Protein AF-0000000073276387 (afdb_homodimer)

pLDDT: mean 95.11, std 7.21, range [51.19, 98.81]

Secondary structure (DSSP, 8-state):
-PPBEEEEE-HHHHHHHTS-EEEEEE-TTSPBP-HHHHTTSSEEEEEEETT-HHHHHHHHHTT-EEEEEEEEEEEE--TTTTTTTGGG-EEEE--GGGHHHHHHHHHHH--S-SS-TTTS-TTHHHHHHHHHHHHHHHTSSSSEEEEEE-TTS-EEEEEEEEE-SSSEEEEEEEEEPTT-TTSSHHHHHHHHHHHHHHHTT--EEEEEEETT-HHHHHHHHHTT-EEEEEEEEEEE-/-PPBEEEEE-HHHHHHHTS-EEEEEE-TTSPBP-HHHHTTSSEEEEEEETT-HHHHHHHHHTT-EEEEEEEEEEEE--TTTTTTTGGG-EEEE--GGGHHHHHHHHHHH--S-SS-TTTS-TTHHHHHHHHHHHHHHHTSSSSEEEEEE-TTS-EEEEEEEEE-SSSEEEEEEEEEPTT-TTSSHHHHHHHHHHHHHHHTT--EEEEEEETT-HHHHHHHHHTT-EEEEEEEEEEE-

Solvent-accessible surface area (backbone atoms only — not comparable to full-atom values): 25240 Å² total; per-residue (Å²): 120,84,50,38,29,42,73,44,75,38,63,68,60,16,64,75,70,73,38,53,32,28,34,56,45,75,36,93,85,34,52,72,62,46,69,71,68,55,66,74,33,55,33,38,40,36,78,38,58,51,70,48,52,67,58,52,52,42,40,40,76,72,57,34,39,85,59,40,46,36,36,31,30,41,26,74,49,56,90,75,73,45,50,76,64,49,88,78,52,50,65,47,74,49,47,79,88,46,36,67,62,48,24,57,47,35,35,64,66,55,76,84,53,75,53,36,74,90,79,36,51,91,61,47,41,27,52,50,40,17,50,50,51,42,31,10,46,70,47,75,73,24,65,34,26,38,31,35,36,48,97,84,69,43,76,41,30,39,36,25,34,28,76,76,53,87,41,32,32,32,48,71,50,75,47,63,35,87,95,46,72,93,68,55,49,68,59,50,49,50,34,52,52,42,41,54,35,50,76,67,63,25,44,34,39,31,42,63,45,46,53,53,41,50,70,57,53,38,50,43,40,76,71,62,29,40,69,68,49,40,32,34,35,28,38,29,102,120,85,50,38,29,41,72,44,74,38,63,68,61,16,63,74,70,73,38,52,31,29,33,55,46,76,36,94,85,33,52,71,61,48,69,70,69,55,65,75,32,56,33,37,41,36,79,39,57,50,69,47,52,68,59,52,52,44,40,39,76,73,57,33,39,85,59,40,46,35,35,30,29,39,26,74,48,56,90,74,74,45,51,75,63,48,88,76,54,51,65,48,72,50,48,79,86,46,37,67,62,50,24,56,47,35,35,64,67,58,75,84,50,75,53,33,74,91,77,35,51,90,61,48,40,27,53,51,39,16,49,50,51,42,29,10,48,71,46,76,74,24,65,34,27,38,31,35,37,48,96,84,70,43,77,42,29,40,35,26,35,28,77,76,52,88,42,32,32,32,47,71,49,73,48,64,34,88,94,44,74,92,68,55,47,68,58,50,48,52,35,51,52,42,41,54,34,52,77,67,62,26,43,33,39,32,42,64,45,46,53,52,42,49,69,58,53,39,50,44,41,76,69,63,28,38,69,68,50,40,32,33,36,28,38,29,102

Organism: Proteus mirabilis (strain HI4320) (NCBI:txid529507)

Radius of gyration: 24.15 Å; Cα contacts (8 Å, |Δi|>4): 973; chains: 2; bounding box: 58×60×54 Å

InterPro domains:
  IPR000182 GNAT domain [PF00583] (132-224)
  IPR000182 GNAT domain [PS51186] (89-237)
  IPR012752 dTDP-fucosamine acetyltransferase WecD [MF_02027] (44-236)
  IPR012752 dTDP-fucosamine acetyltransferase WecD [TIGR02382] (44-236)
  IPR016181 Acyl-CoA N-acyltransferase [SSF55729] (54-230)
  IPR050832 Bacterial Acetyltransferase [PTHR43877] (90-233)

Structure (mmCIF, N/CA/C/O backbone):
data_AF-0000000073276387-model_v1
#
loop_
_entity.id
_entity.type
_entity.pdbx_description
1 polymer 'dTDP-fucosamine acetyltransferase'
#
loop_
_atom_site.group_PDB
_atom_site.id
_atom_site.type_symbol
_atom_site.label_atom_id
_atom_site.label_alt_id
_atom_site.label_comp_id
_atom_site.label_asym_id
_atom_site.label_entity_id
_atom_site.label_seq_id
_atom_site.pdbx_PDB_ins_code
_atom_site.Cartn_x
_atom_site.Cartn_y
_atom_site.Cartn_z
_atom_site.occupancy
_atom_site.B_iso_or_equiv
_atom_site.auth_seq_id
_atom_site.auth_comp_id
_atom_site.auth_asym_id
_atom_site.auth_atom_id
_atom_site.pdbx_PDB_model_num
ATOM 1 N N . MET A 1 1 ? 18.984 3.131 -18 1 78.62 1 MET A N 1
ATOM 2 C CA . MET A 1 1 ? 18.391 4.215 -18.781 1 78.62 1 MET A CA 1
ATOM 3 C C . MET A 1 1 ? 18.469 5.535 -18.016 1 78.62 1 MET A C 1
ATOM 5 O O . MET A 1 1 ? 18.453 5.555 -16.781 1 78.62 1 MET A O 1
ATOM 9 N N . SER A 1 2 ? 18.531 6.531 -18.766 1 91.12 2 SER A N 1
ATOM 10 C CA . SER A 1 2 ? 18.688 7.867 -18.203 1 91.12 2 SER A CA 1
ATOM 11 C C . SER A 1 2 ? 17.359 8.367 -17.625 1 91.12 2 SER A C 1
ATOM 13 O O . SER A 1 2 ? 16.297 8.016 -18.109 1 91.12 2 SER A O 1
ATOM 15 N N . VAL A 1 3 ? 17.453 9.008 -16.5 1 97 3 VAL A N 1
ATOM 16 C CA . VAL A 1 3 ? 16.297 9.641 -15.883 1 97 3 VAL A CA 1
ATOM 17 C C . VAL A 1 3 ? 16.234 11.117 -16.281 1 97 3 VAL A C 1
ATOM 19 O O . VAL A 1 3 ? 17.219 11.844 -16.141 1 97 3 VAL A O 1
ATOM 22 N N . LEU A 1 4 ? 15.07 11.492 -16.844 1 97.88 4 LEU A N 1
ATOM 23 C CA . LEU A 1 4 ? 14.852 12.883 -17.219 1 97.88 4 LEU A CA 1
ATOM 24 C C . LEU A 1 4 ? 14.008 13.602 -16.188 1 97.88 4 LEU A C 1
ATOM 26 O O . LEU A 1 4 ? 12.859 13.227 -15.93 1 97.88 4 LEU A O 1
ATOM 30 N N . ALA A 1 5 ? 14.539 14.68 -15.57 1 98.38 5 ALA A N 1
ATOM 31 C CA . ALA A 1 5 ? 13.805 15.391 -14.523 1 98.38 5 ALA A CA 1
ATOM 32 C C . ALA A 1 5 ? 14.422 16.766 -14.273 1 98.38 5 ALA A C 1
ATOM 34 O O . ALA A 1 5 ? 15.625 16.969 -14.461 1 98.38 5 ALA A O 1
ATOM 35 N N . ASN A 1 6 ? 13.617 17.672 -13.969 1 98.31 6 ASN A N 1
ATOM 36 C CA . ASN A 1 6 ? 14.055 18.906 -13.312 1 98.31 6 ASN A CA 1
ATOM 37 C C . ASN A 1 6 ? 14.148 18.734 -11.805 1 98.31 6 ASN A C 1
ATOM 39 O O . ASN A 1 6 ? 13.477 17.875 -11.227 1 98.31 6 ASN A O 1
ATOM 43 N N . ILE A 1 7 ? 15.016 19.469 -11.18 1 98.38 7 ILE A N 1
ATOM 44 C CA . ILE A 1 7 ? 15.078 19.5 -9.719 1 98.38 7 ILE A CA 1
ATOM 45 C C . ILE A 1 7 ? 14.562 20.844 -9.211 1 98.38 7 ILE A C 1
ATOM 47 O O . ILE A 1 7 ? 15.195 21.875 -9.43 1 98.38 7 ILE A O 1
ATOM 51 N N . ASN A 1 8 ? 13.453 20.828 -8.578 1 98.56 8 ASN A N 1
ATOM 52 C CA . ASN A 1 8 ? 12.852 22.047 -8.023 1 98.56 8 ASN A CA 1
ATOM 53 C C . ASN A 1 8 ? 13.289 22.281 -6.582 1 98.56 8 ASN A C 1
ATOM 55 O O . ASN A 1 8 ? 13.078 21.422 -5.719 1 98.56 8 ASN A O 1
ATOM 59 N N . TYR A 1 9 ? 13.883 23.438 -6.348 1 98.5 9 TYR A N 1
ATOM 60 C CA . TYR A 1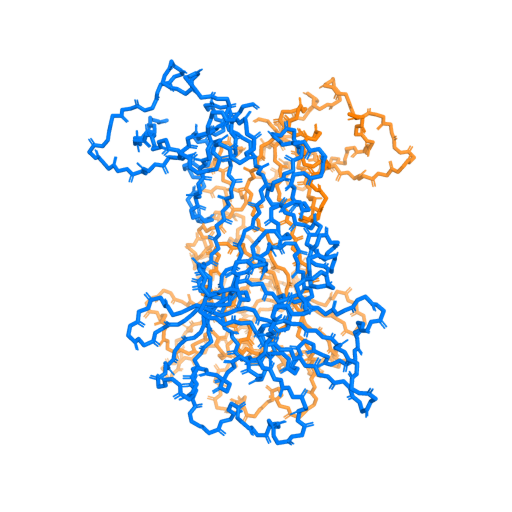 9 ? 14.266 23.812 -4.992 1 98.5 9 TYR A CA 1
ATOM 61 C C . TYR A 1 9 ? 13.039 24.031 -4.117 1 98.5 9 TYR A C 1
ATOM 63 O O . TYR A 1 9 ? 12.133 24.766 -4.484 1 98.5 9 TYR A O 1
ATOM 71 N N . LEU A 1 10 ? 13.008 23.328 -2.975 1 98.19 10 LEU A N 1
ATOM 72 C CA . LEU A 1 10 ? 11.914 23.484 -2.021 1 98.19 10 LEU A CA 1
ATOM 73 C C . LEU A 1 10 ? 12.266 24.516 -0.959 1 98.19 10 LEU A C 1
ATOM 75 O O . LEU A 1 10 ? 12.703 24.172 0.139 1 98.19 10 LEU A O 1
ATOM 79 N N . GLU A 1 11 ? 11.93 25.688 -1.231 1 97.94 11 GLU A N 1
ATOM 80 C CA . GLU A 1 11 ? 12.367 26.812 -0.403 1 97.94 11 GLU A CA 1
ATOM 81 C C . GLU A 1 11 ? 11.852 26.672 1.027 1 97.94 11 GLU A C 1
ATOM 83 O O . GLU A 1 11 ? 12.633 26.703 1.979 1 97.94 11 GLU A O 1
ATOM 88 N N . TRP A 1 12 ? 10.633 26.531 1.217 1 96.56 12 TRP A N 1
ATOM 89 C CA . TRP A 1 12 ? 10.023 26.469 2.543 1 96.56 12 TRP A CA 1
ATOM 90 C C . TRP A 1 12 ? 10.586 25.297 3.344 1 96.56 12 TRP A C 1
ATOM 92 O O . TRP A 1 12 ? 11 25.469 4.496 1 96.56 12 TRP A O 1
ATOM 102 N N . GLU A 1 13 ? 10.617 24.141 2.75 1 96.38 13 GLU A N 1
ATOM 103 C CA . GLU A 1 13 ? 11.094 22.953 3.434 1 96.38 13 GLU A CA 1
ATOM 104 C C . GLU A 1 13 ? 12.57 23.078 3.805 1 96.38 13 GLU A C 1
ATOM 106 O O . GLU A 1 13 ? 12.992 22.609 4.871 1 96.38 13 GLU A O 1
ATOM 111 N N . SER A 1 14 ? 13.344 23.656 2.854 1 98.06 14 SER A N 1
ATOM 112 C CA . SER A 1 14 ? 14.773 23.844 3.1 1 98.06 14 SER A CA 1
ATOM 113 C C . SER A 1 14 ? 15.016 24.734 4.316 1 98.06 14 SER A C 1
ATOM 115 O O . SER A 1 14 ? 15.859 24.422 5.16 1 98.06 14 SER A O 1
ATOM 117 N N . ASP A 1 15 ? 14.211 25.781 4.336 1 97.75 15 ASP A N 1
ATOM 118 C CA . ASP A 1 15 ? 14.336 26.703 5.465 1 97.75 15 ASP A CA 1
ATOM 119 C C . ASP A 1 15 ? 13.883 26.031 6.766 1 97.75 15 ASP A C 1
ATOM 121 O O . ASP A 1 15 ? 14.555 26.141 7.789 1 97.75 15 ASP A O 1
ATOM 125 N N . PHE A 1 16 ? 12.828 25.344 6.77 1 97.62 16 PHE A N 1
ATOM 126 C CA . PHE A 1 16 ? 12.227 24.734 7.953 1 97.62 16 PHE A CA 1
ATOM 127 C C . PHE A 1 16 ? 13.156 23.688 8.555 1 97.62 16 PHE A C 1
ATOM 129 O O . PHE A 1 16 ? 13.344 23.656 9.773 1 97.62 16 PHE A O 1
ATOM 136 N N . PHE A 1 17 ? 13.789 22.828 7.691 1 97.44 17 PHE A N 1
ATOM 137 C CA . PHE A 1 17 ? 14.602 21.719 8.18 1 97.44 17 PHE A CA 1
ATOM 138 C C . PHE A 1 17 ? 16.078 22.094 8.172 1 97.44 17 PHE A C 1
ATOM 140 O O . PHE A 1 17 ? 16.922 21.312 8.625 1 97.44 17 PHE A O 1
ATOM 147 N N . SER A 1 18 ? 16.438 23.297 7.621 1 96.88 18 SER A N 1
ATOM 148 C CA . SER A 1 18 ? 17.812 23.703 7.434 1 96.88 18 SER A CA 1
ATOM 149 C C . SER A 1 18 ? 18.594 22.688 6.609 1 96.88 18 SER A C 1
ATOM 151 O O . SER A 1 18 ? 19.688 22.266 6.992 1 96.88 18 SER A O 1
ATOM 153 N N . LEU A 1 19 ? 17.922 22.219 5.559 1 97.25 19 LEU A N 1
ATOM 154 C CA . LEU A 1 19 ? 18.469 21.266 4.602 1 97.25 19 LEU A CA 1
ATOM 155 C C . LEU A 1 19 ? 18.203 21.719 3.17 1 97.25 19 LEU A C 1
ATOM 157 O O . LEU A 1 19 ? 17.047 21.891 2.775 1 97.25 19 LEU A O 1
ATOM 161 N N . ASN A 1 20 ? 19.234 21.953 2.43 1 98.44 20 ASN A N 1
ATOM 162 C CA . ASN A 1 20 ? 19.047 22.266 1.016 1 98.44 20 ASN A CA 1
ATOM 163 C C . ASN A 1 20 ? 18.359 21.109 0.28 1 98.44 20 ASN A C 1
ATOM 165 O O . ASN A 1 20 ? 19.016 20.141 -0.111 1 98.44 20 ASN A O 1
ATOM 169 N N . THR A 1 21 ? 17.062 21.297 0.055 1 98.44 21 THR A N 1
ATOM 170 C CA . THR A 1 21 ? 16.25 20.188 -0.417 1 98.44 21 THR A CA 1
ATOM 171 C C . THR A 1 21 ? 15.68 20.469 -1.802 1 98.44 21 THR A C 1
ATOM 173 O O . THR A 1 21 ? 15.195 21.578 -2.059 1 98.44 21 THR A O 1
ATOM 176 N N . GLY A 1 22 ? 15.82 19.516 -2.688 1 98.75 22 GLY A N 1
ATOM 177 C CA . GLY A 1 22 ? 15.18 19.562 -3.99 1 98.75 22 GLY A CA 1
ATOM 178 C C . GLY A 1 22 ? 14.188 18.438 -4.211 1 98.75 22 GLY A C 1
ATOM 179 O O . GLY A 1 22 ? 14.219 17.422 -3.502 1 98.75 22 GLY A O 1
ATOM 180 N N . ARG A 1 23 ? 13.273 18.641 -5.129 1 98.75 23 ARG A N 1
ATOM 181 C CA . ARG A 1 23 ? 12.328 17.609 -5.523 1 98.75 23 ARG A CA 1
ATOM 182 C C . ARG A 1 23 ? 12.336 17.406 -7.035 1 98.75 23 ARG A C 1
ATOM 184 O O . ARG A 1 23 ? 12.312 18.375 -7.801 1 98.75 23 ARG A O 1
ATOM 191 N N . LEU A 1 24 ? 12.383 16.141 -7.43 1 98.75 24 LEU A N 1
ATOM 192 C CA . LEU A 1 24 ? 12.391 15.82 -8.852 1 98.75 24 LEU A CA 1
ATOM 193 C C . LEU A 1 24 ? 11.016 16.078 -9.477 1 98.75 24 LEU A C 1
ATOM 195 O O . LEU A 1 24 ? 9.992 15.773 -8.867 1 98.75 24 LEU A O 1
ATOM 199 N N . GLU A 1 25 ? 11.008 16.656 -10.578 1 98.5 25 GLU A N 1
ATOM 200 C CA . GLU A 1 25 ? 9.867 16.766 -11.484 1 98.5 25 GLU A CA 1
ATOM 201 C C . GLU A 1 25 ? 10.156 16.109 -12.828 1 98.5 25 GLU A C 1
ATOM 203 O O . GLU A 1 25 ? 10.836 16.688 -13.672 1 98.5 25 GLU A O 1
ATOM 208 N N . PHE A 1 26 ? 9.578 14.977 -13.039 1 98.19 26 PHE A N 1
ATOM 209 C CA . PHE A 1 26 ? 9.859 14.188 -14.227 1 98.19 26 PHE A CA 1
ATOM 210 C C . PHE A 1 26 ? 9.164 14.773 -15.445 1 98.19 26 PHE A C 1
ATOM 212 O O . PHE A 1 26 ? 8.016 15.219 -15.359 1 98.19 26 PHE A O 1
ATOM 219 N N . SER A 1 27 ? 9.883 14.82 -16.531 1 96.38 27 SER A N 1
ATOM 220 C CA . SER A 1 27 ? 9.352 15.32 -17.797 1 96.38 27 SER A CA 1
ATOM 221 C C . SER A 1 27 ? 10.203 14.859 -18.984 1 96.38 27 SER A C 1
ATOM 223 O O . SER A 1 27 ? 11.43 14.828 -18.891 1 96.38 27 SER A O 1
ATOM 225 N N . ALA A 1 28 ? 9.555 14.547 -20.016 1 94 28 ALA A N 1
ATOM 226 C CA . ALA A 1 28 ? 10.266 14.125 -21.219 1 94 28 ALA A CA 1
ATOM 227 C C . ALA A 1 28 ? 11.133 15.25 -21.766 1 94 28 ALA A C 1
ATOM 229 O O . ALA A 1 28 ? 12.086 15 -22.516 1 94 28 ALA A O 1
ATOM 230 N N . GLN A 1 29 ? 10.844 16.422 -21.453 1 96.75 29 GLN A N 1
ATOM 231 C CA . GLN A 1 29 ? 11.562 17.594 -21.953 1 96.75 29 GLN A CA 1
ATOM 232 C C . GLN A 1 29 ? 12.672 18.016 -20.984 1 96.75 29 GLN A C 1
ATOM 234 O O . GLN A 1 29 ? 13.445 18.922 -21.281 1 96.75 29 GLN A O 1
ATOM 239 N N . ALA A 1 30 ? 12.703 17.391 -19.844 1 97.69 30 ALA A N 1
ATOM 240 C CA . ALA A 1 30 ? 13.695 17.734 -18.844 1 97.69 30 ALA A CA 1
ATOM 241 C C . ALA A 1 30 ? 15.07 17.188 -19.219 1 97.69 30 ALA A C 1
ATOM 243 O O . ALA A 1 30 ? 15.172 16.25 -20.016 1 97.69 30 ALA A O 1
ATOM 244 N N . PRO A 1 31 ? 16.141 17.766 -18.75 1 96.75 31 PRO A N 1
ATOM 245 C CA . PRO A 1 31 ? 17.484 17.234 -18.984 1 96.75 31 PRO A CA 1
ATOM 246 C C . PRO A 1 31 ? 17.719 15.906 -18.266 1 96.75 31 PRO A C 1
ATOM 248 O O . PRO A 1 31 ? 17 15.578 -17.312 1 96.75 31 PRO A O 1
ATOM 251 N N . VAL A 1 32 ? 18.719 15.234 -18.75 1 97.44 32 VAL A N 1
ATOM 252 C CA . VAL A 1 32 ? 19.156 14.016 -18.078 1 97.44 32 VAL A CA 1
ATOM 253 C C . VAL A 1 32 ? 19.641 14.344 -16.672 1 97.44 32 VAL A C 1
ATOM 255 O O . VAL A 1 32 ? 20.406 15.297 -16.484 1 97.44 32 VAL A O 1
ATOM 258 N N . LEU A 1 33 ? 19.156 13.656 -15.719 1 97.06 33 LEU A N 1
ATOM 259 C CA . LEU A 1 33 ? 19.609 13.805 -14.336 1 97.06 33 LEU A CA 1
ATOM 260 C C . LEU A 1 33 ? 21.047 13.32 -14.172 1 97.06 33 LEU A C 1
ATOM 262 O O . LEU A 1 33 ? 21.359 12.18 -14.531 1 97.06 33 LEU A O 1
ATOM 266 N N . THR A 1 34 ? 21.938 14.148 -13.68 1 96.06 34 THR A N 1
ATOM 267 C CA . THR A 1 34 ? 23.328 13.797 -13.492 1 96.06 34 THR A CA 1
ATOM 268 C C . THR A 1 34 ? 23.703 13.844 -12.008 1 96.06 34 THR A C 1
ATOM 270 O O . THR A 1 34 ? 23.031 14.5 -11.219 1 96.06 34 THR A O 1
ATOM 273 N N . GLN A 1 35 ? 24.766 13.188 -11.688 1 95.12 35 GLN A N 1
ATOM 274 C CA . GLN A 1 35 ? 25.281 13.195 -10.328 1 95.12 35 GLN A CA 1
ATOM 275 C C . GLN A 1 35 ? 25.625 14.609 -9.875 1 95.12 35 GLN A C 1
ATOM 277 O O . GLN A 1 35 ? 25.375 14.977 -8.727 1 95.12 35 GLN A O 1
ATOM 282 N N . ASP A 1 36 ? 26.125 15.344 -10.773 1 96.31 36 ASP A N 1
ATOM 283 C CA . ASP A 1 36 ? 26.547 16.703 -10.445 1 96.31 36 ASP A CA 1
ATOM 284 C C . ASP A 1 36 ? 25.359 17.562 -10.047 1 96.31 36 ASP A C 1
ATOM 286 O O . ASP A 1 36 ? 25.453 18.359 -9.102 1 96.31 36 ASP A O 1
ATOM 290 N N . ARG A 1 37 ? 24.266 17.453 -10.773 1 96.94 37 ARG A N 1
ATOM 291 C CA . ARG A 1 37 ? 23.078 18.234 -10.461 1 96.94 37 ARG A CA 1
ATOM 292 C C . ARG A 1 37 ? 22.469 17.797 -9.125 1 96.94 37 ARG A C 1
ATOM 294 O O . ARG A 1 37 ? 22 18.641 -8.352 1 96.94 37 ARG A O 1
ATOM 301 N N . LEU A 1 38 ? 22.562 16.547 -8.82 1 97.88 38 LEU A N 1
ATOM 302 C CA . LEU A 1 38 ? 22.016 16 -7.59 1 97.88 38 LEU A CA 1
ATOM 303 C C . LEU A 1 38 ? 22.859 16.406 -6.387 1 97.88 38 LEU A C 1
ATOM 305 O O . LEU A 1 38 ? 22.312 16.641 -5.301 1 97.88 38 LEU A O 1
ATOM 309 N N . GLU A 1 39 ? 24.109 16.531 -6.602 1 97.38 39 GLU A N 1
ATOM 310 C CA . GLU A 1 39 ? 25.047 16.812 -5.512 1 97.38 39 GLU A CA 1
ATOM 311 C C . GLU A 1 39 ? 24.922 18.266 -5.055 1 97.38 39 GLU A C 1
ATOM 313 O O . GLU A 1 39 ? 25.469 18.641 -4.012 1 97.38 39 GLU A O 1
ATOM 318 N N . GLN A 1 40 ? 24.141 19.062 -5.801 1 97.5 40 GLN A N 1
ATOM 319 C CA . GLN A 1 40 ? 23.906 20.453 -5.41 1 97.5 40 GLN A CA 1
ATOM 320 C C . GLN A 1 40 ? 22.953 20.547 -4.23 1 97.5 40 GLN A C 1
ATOM 322 O O . GLN A 1 40 ? 22.812 21.594 -3.605 1 97.5 40 GLN A O 1
ATOM 327 N N . PHE A 1 41 ? 22.297 19.484 -3.904 1 98.5 41 PHE A N 1
ATOM 328 C CA . PHE A 1 41 ? 21.312 19.453 -2.832 1 98.5 41 PHE A CA 1
ATOM 329 C C . PHE A 1 41 ? 21.75 18.5 -1.727 1 98.5 41 PHE A C 1
ATOM 331 O O . PHE A 1 41 ? 22.438 17.5 -1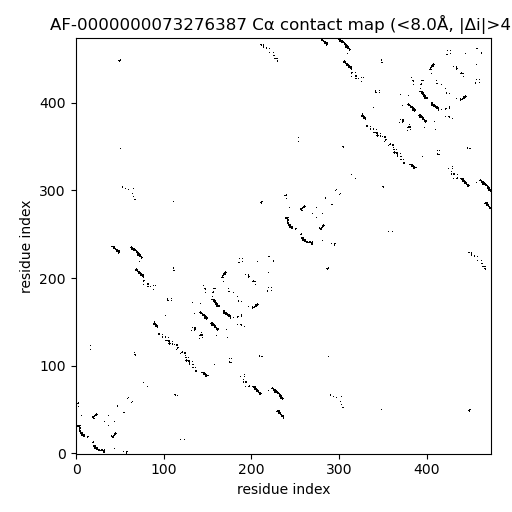.992 1 98.5 41 PHE A O 1
ATOM 338 N N . THR A 1 42 ? 21.422 18.828 -0.521 1 98.25 42 THR A N 1
ATOM 339 C CA . THR A 1 42 ? 21.672 17.922 0.604 1 98.25 42 THR A CA 1
ATOM 340 C C . THR A 1 42 ? 20.734 16.719 0.548 1 98.25 42 THR A C 1
ATOM 342 O O . THR A 1 42 ? 21.156 15.594 0.826 1 98.25 42 THR A O 1
ATOM 345 N N . VAL A 1 43 ? 19.5 16.938 0.245 1 98.25 43 VAL A N 1
ATOM 346 C CA . VAL A 1 43 ? 18.5 15.891 0.089 1 98.25 43 VAL A CA 1
ATOM 347 C C . VAL A 1 43 ? 17.688 16.141 -1.174 1 98.25 43 VAL A C 1
ATOM 349 O O . VAL A 1 43 ? 17.25 17.266 -1.433 1 98.25 43 VAL A O 1
ATOM 352 N N . VAL A 1 44 ? 17.438 15.133 -1.978 1 98.75 44 VAL A N 1
ATOM 353 C CA . VAL A 1 44 ? 16.578 15.211 -3.15 1 98.75 44 VAL A CA 1
ATOM 354 C C . VAL A 1 44 ? 15.445 14.195 -3.025 1 98.75 44 VAL A C 1
ATOM 356 O O . VAL A 1 44 ? 15.695 13.008 -2.771 1 98.75 44 VAL A O 1
ATOM 359 N N . HIS A 1 45 ? 14.234 14.695 -3.186 1 98.56 45 HIS A N 1
ATOM 360 C CA . HIS A 1 45 ? 13.047 13.859 -3.127 1 98.56 45 HIS A CA 1
ATOM 361 C C . HIS A 1 45 ? 12.641 13.375 -4.516 1 98.56 45 HIS A C 1
ATOM 363 O O . HIS A 1 45 ? 12.711 14.133 -5.484 1 98.56 45 HIS A O 1
ATOM 369 N N . ALA A 1 46 ? 12.258 12.18 -4.602 1 98.81 46 ALA A N 1
ATOM 370 C CA . ALA A 1 46 ? 11.523 11.656 -5.75 1 98.81 46 ALA A CA 1
ATOM 371 C C . ALA A 1 46 ? 10.25 10.945 -5.312 1 98.81 46 ALA A C 1
ATOM 373 O O . ALA A 1 46 ? 10.289 10.062 -4.449 1 98.81 46 ALA A O 1
ATOM 374 N N . LYS A 1 47 ? 9.172 11.367 -5.785 1 98.56 47 L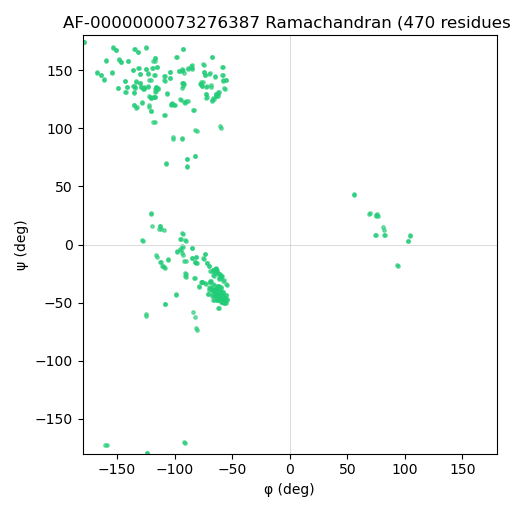YS A N 1
ATOM 375 C CA . LYS A 1 47 ? 7.914 10.648 -5.625 1 98.56 47 LYS A CA 1
ATOM 376 C C . LYS A 1 47 ? 7.527 9.922 -6.91 1 98.56 47 LYS A C 1
ATOM 378 O O . LYS A 1 47 ? 7.336 10.547 -7.953 1 98.56 47 LYS A O 1
ATOM 383 N N . VAL A 1 48 ? 7.41 8.633 -6.781 1 98.44 48 VAL A N 1
ATOM 384 C CA . VAL A 1 48 ? 7.246 7.809 -7.977 1 98.44 48 VAL A CA 1
ATOM 385 C C . VAL A 1 48 ? 6.008 6.93 -7.832 1 98.44 48 VAL A C 1
ATOM 387 O O . VAL A 1 48 ? 5.762 6.359 -6.766 1 98.44 48 VAL A O 1
ATOM 390 N N . ALA A 1 49 ? 5.219 6.887 -8.93 1 98.06 49 ALA A N 1
ATOM 391 C CA . ALA A 1 49 ? 4.105 5.941 -8.93 1 98.06 49 ALA A CA 1
ATOM 392 C C . ALA A 1 49 ? 4.594 4.52 -8.664 1 98.06 49 ALA A C 1
ATOM 394 O O . ALA A 1 49 ? 5.641 4.109 -9.172 1 98.06 49 ALA A O 1
ATOM 395 N N . SER A 1 50 ? 3.834 3.74 -7.906 1 97.06 50 SER A N 1
ATOM 396 C CA . SER A 1 50 ? 4.293 2.428 -7.461 1 97.06 50 SER A CA 1
ATOM 397 C C . SER A 1 50 ? 4.434 1.464 -8.633 1 97.06 50 SER A C 1
ATOM 399 O O . SER A 1 50 ? 5.16 0.473 -8.547 1 97.06 50 SER A O 1
ATOM 401 N N . TYR A 1 51 ? 3.764 1.718 -9.727 1 95.38 51 TYR A N 1
ATOM 402 C CA . TYR A 1 51 ? 3.818 0.804 -10.859 1 95.38 51 TYR A CA 1
ATOM 403 C C . TYR A 1 51 ? 5.066 1.051 -11.703 1 95.38 51 TYR A C 1
ATOM 405 O O . TYR A 1 51 ? 5.402 0.248 -12.578 1 95.38 51 TYR A O 1
ATOM 413 N N . ASP A 1 52 ? 5.75 2.164 -11.539 1 96.31 52 ASP A N 1
ATOM 414 C CA . ASP A 1 52 ? 6.891 2.518 -12.375 1 96.31 52 ASP A CA 1
ATOM 415 C C . ASP A 1 52 ? 8.195 1.973 -11.789 1 96.31 52 ASP A C 1
ATOM 417 O O . ASP A 1 52 ? 9.078 2.74 -11.414 1 96.31 52 ASP A O 1
ATOM 421 N N . LEU A 1 53 ? 8.32 0.683 -11.781 1 95.75 53 LEU A N 1
ATOM 422 C CA . LEU A 1 53 ? 9.445 0.004 -11.141 1 95.75 53 LEU A CA 1
ATOM 423 C C . LEU A 1 53 ? 10.742 0.276 -11.898 1 95.75 53 LEU A C 1
ATOM 425 O O . LEU A 1 53 ? 11.82 0.328 -11.305 1 95.75 53 LEU A O 1
ATOM 429 N N . LEU A 1 54 ? 10.648 0.451 -13.195 1 95.12 54 LEU A N 1
ATOM 430 C CA . LEU A 1 54 ? 11.836 0.778 -13.977 1 95.12 54 LEU A CA 1
ATOM 431 C C . LEU A 1 54 ? 12.438 2.102 -13.516 1 95.12 54 LEU A C 1
ATOM 433 O O . LEU A 1 54 ? 13.656 2.217 -13.375 1 95.12 54 LEU A O 1
ATOM 437 N N . LEU A 1 55 ? 11.586 3.102 -13.336 1 97.19 55 LEU A N 1
ATOM 438 C CA . LEU A 1 55 ? 12.062 4.383 -12.836 1 97.19 55 LEU A CA 1
ATOM 439 C C . LEU A 1 55 ? 12.695 4.227 -11.461 1 97.19 55 LEU A C 1
ATOM 441 O O . LEU A 1 55 ? 13.727 4.836 -11.172 1 97.19 55 LEU A O 1
ATOM 445 N N . ILE A 1 56 ? 12.117 3.432 -10.602 1 97.19 56 ILE A N 1
ATOM 446 C CA . ILE A 1 56 ? 12.648 3.182 -9.266 1 97.19 56 ILE A CA 1
ATOM 447 C C . ILE A 1 56 ? 14.039 2.566 -9.367 1 97.19 56 ILE A C 1
ATOM 449 O O . ILE A 1 56 ? 14.961 2.98 -8.664 1 97.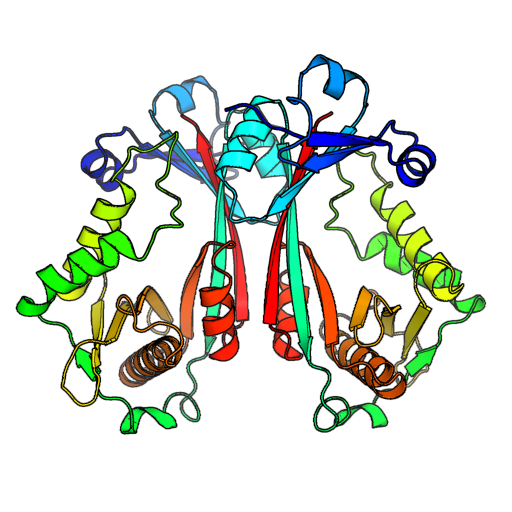19 56 ILE A O 1
ATOM 453 N N . ASP A 1 57 ? 14.203 1.621 -10.273 1 96.69 57 ASP A N 1
ATOM 454 C CA . ASP A 1 57 ? 15.5 0.996 -10.484 1 96.69 57 ASP A CA 1
ATOM 455 C C . ASP A 1 57 ? 16.547 2.025 -10.93 1 96.69 57 ASP A C 1
ATOM 457 O O . ASP A 1 57 ? 17.672 2.031 -10.43 1 96.69 57 ASP A O 1
ATOM 461 N N . ASN A 1 58 ? 16.125 2.848 -11.875 1 97.44 58 ASN A N 1
ATOM 462 C CA . ASN A 1 58 ? 17.047 3.857 -12.398 1 97.44 58 ASN A CA 1
ATOM 463 C C . ASN A 1 58 ? 17.453 4.855 -11.32 1 97.44 58 ASN A C 1
ATOM 465 O O . ASN A 1 58 ? 18.609 5.266 -11.25 1 97.44 58 ASN A O 1
ATOM 469 N N . LEU A 1 59 ? 16.484 5.238 -10.523 1 98.06 59 LEU A N 1
ATOM 470 C CA . LEU A 1 59 ? 16.781 6.156 -9.43 1 98.06 59 LEU A CA 1
ATOM 471 C C . LEU A 1 59 ? 17.703 5.508 -8.398 1 98.06 59 LEU A C 1
ATOM 473 O O . LEU A 1 59 ? 18.578 6.172 -7.848 1 98.06 59 LEU A O 1
ATOM 477 N N . THR A 1 60 ? 17.469 4.27 -8.133 1 96.31 60 THR A N 1
ATOM 478 C CA . THR A 1 60 ? 18.328 3.529 -7.219 1 96.31 60 THR A CA 1
ATOM 479 C C . THR A 1 60 ? 19.781 3.547 -7.703 1 96.31 60 THR A C 1
ATOM 481 O O . THR A 1 60 ? 20.703 3.695 -6.902 1 96.31 60 THR A O 1
ATOM 484 N N . GLN A 1 61 ? 19.969 3.406 -8.961 1 95 61 GLN A N 1
ATOM 485 C CA . GLN A 1 61 ? 21.297 3.447 -9.547 1 95 61 GLN A CA 1
ATOM 486 C C . GLN A 1 61 ? 21.938 4.824 -9.383 1 95 61 GLN A C 1
ATOM 488 O O . GLN A 1 61 ? 23.156 4.953 -9.383 1 95 61 GLN A O 1
ATOM 493 N N . LEU A 1 62 ? 21.078 5.828 -9.234 1 96.94 62 LEU A N 1
ATOM 494 C CA . LEU A 1 62 ? 21.562 7.191 -9.055 1 96.94 62 LEU A CA 1
ATOM 495 C C . LEU A 1 62 ? 21.75 7.508 -7.574 1 96.94 62 LEU A C 1
ATOM 497 O O . LEU A 1 62 ? 22.016 8.656 -7.207 1 96.94 62 LEU A O 1
ATOM 501 N N . GLY A 1 63 ? 21.516 6.523 -6.711 1 96.12 63 GLY A N 1
ATOM 502 C CA . GLY A 1 63 ? 21.812 6.684 -5.297 1 96.12 63 GLY A CA 1
ATOM 503 C C . GLY A 1 63 ? 20.578 6.949 -4.453 1 96.12 63 GLY A C 1
ATOM 504 O O . GLY A 1 63 ? 20.688 7.199 -3.25 1 96.12 63 GLY A O 1
ATOM 505 N N . PHE A 1 64 ? 19.406 6.945 -5.07 1 98.12 64 PHE A N 1
ATOM 506 C CA . PHE A 1 64 ? 18.188 7.113 -4.297 1 98.12 64 PHE A CA 1
ATOM 507 C C . PHE A 1 64 ? 17.875 5.852 -3.51 1 98.12 64 PHE A C 1
ATOM 509 O O . PHE A 1 64 ? 18.141 4.738 -3.967 1 98.12 64 PHE A O 1
ATOM 516 N N . GLN A 1 65 ? 17.312 6.039 -2.338 1 97.25 65 GLN A N 1
ATOM 517 C CA . GLN A 1 65 ? 16.891 4.941 -1.469 1 97.25 65 GLN A CA 1
ATOM 518 C C . GLN A 1 65 ? 15.414 5.066 -1.103 1 97.25 65 GLN A C 1
ATOM 520 O O . GLN A 1 65 ? 14.867 6.172 -1.063 1 97.25 65 GLN A O 1
ATOM 525 N N . PHE A 1 66 ? 14.812 3.979 -0.876 1 97.69 66 PHE A N 1
ATOM 526 C CA . PHE A 1 66 ? 13.414 3.949 -0.47 1 97.69 66 PHE A CA 1
ATOM 527 C C . PHE A 1 66 ? 13.227 4.625 0.885 1 97.69 66 PHE A C 1
ATOM 529 O O . PHE A 1 66 ? 13.938 4.305 1.844 1 97.69 66 PHE A O 1
ATOM 536 N N . ALA A 1 67 ? 12.273 5.543 0.95 1 96.56 67 ALA A N 1
ATOM 537 C CA . ALA A 1 67 ? 12.031 6.266 2.195 1 96.56 67 ALA A CA 1
ATOM 538 C C . ALA A 1 67 ? 10.719 5.816 2.836 1 96.56 67 ALA A C 1
ATOM 540 O O . ALA A 1 67 ? 10.68 5.48 4.02 1 96.56 67 ALA A O 1
ATOM 541 N N . GLU A 1 68 ? 9.68 5.836 2.014 1 95.69 68 GLU A N 1
ATOM 542 C CA . GLU A 1 68 ? 8.359 5.516 2.537 1 95.69 68 GLU A CA 1
ATOM 543 C C . GLU A 1 68 ? 7.355 5.289 1.408 1 95.69 68 GLU A C 1
ATOM 545 O O . GLU A 1 68 ? 7.508 5.844 0.318 1 95.69 68 GLU A O 1
ATOM 550 N N . GLY A 1 69 ? 6.383 4.402 1.655 1 97.31 69 GLY A N 1
ATOM 551 C CA . GLY A 1 69 ? 5.266 4.254 0.738 1 97.31 69 GLY A CA 1
ATOM 552 C C . GLY A 1 69 ? 4.047 5.055 1.15 1 97.31 69 GLY A C 1
ATOM 553 O O . GLY A 1 69 ? 3.801 5.254 2.342 1 97.31 69 GLY A O 1
ATOM 554 N N . GLU A 1 70 ? 3.307 5.473 0.164 1 98.06 70 GLU A N 1
ATOM 555 C CA . GLU A 1 70 ? 2.094 6.254 0.388 1 98.06 70 GLU A CA 1
ATOM 556 C C . GLU A 1 70 ? 0.911 5.664 -0.374 1 98.06 70 GLU A C 1
ATOM 558 O O . GLU A 1 70 ? 1.047 5.27 -1.534 1 98.06 70 GLU A O 1
ATOM 563 N N . ILE A 1 71 ? -0.168 5.582 0.284 1 98.25 71 ILE A N 1
ATOM 564 C CA . ILE A 1 71 ? -1.426 5.156 -0.321 1 98.25 71 ILE A CA 1
ATOM 565 C C . ILE A 1 71 ? -2.453 6.281 -0.216 1 98.25 71 ILE A C 1
ATOM 567 O O . ILE A 1 71 ? -2.654 6.848 0.861 1 98.25 71 ILE A O 1
ATOM 571 N N . ASP A 1 72 ? -3.047 6.664 -1.299 1 98.69 72 ASP A N 1
ATOM 572 C CA . ASP A 1 72 ? -4.062 7.711 -1.364 1 98.69 72 ASP A CA 1
ATOM 573 C C . ASP A 1 72 ? -5.453 7.113 -1.58 1 98.69 72 ASP A C 1
ATOM 575 O O . ASP A 1 72 ? -5.645 6.273 -2.461 1 98.69 72 ASP A O 1
ATOM 579 N N . PHE A 1 73 ? -6.383 7.531 -0.757 1 98.69 73 PHE A N 1
ATOM 580 C CA . PHE A 1 73 ? -7.762 7.055 -0.819 1 98.69 73 PHE A CA 1
ATOM 581 C C . PHE A 1 73 ? -8.68 8.148 -1.351 1 98.69 73 PHE A C 1
ATOM 583 O O . PHE A 1 73 ? -8.453 9.336 -1.104 1 98.69 73 PHE A O 1
ATOM 590 N N . LYS A 1 74 ? -9.617 7.73 -2.049 1 98.38 74 LYS A N 1
ATOM 591 C CA . LYS A 1 74 ? -10.672 8.594 -2.561 1 98.38 74 LYS A CA 1
ATOM 592 C C . LYS A 1 74 ? -12.031 8.195 -1.994 1 98.38 74 LYS A C 1
ATOM 594 O O . LYS A 1 74 ? -12.422 7.027 -2.068 1 98.38 74 LYS A O 1
ATOM 599 N N . LEU A 1 75 ? -12.711 9.109 -1.437 1 97.31 75 LEU A N 1
ATOM 600 C CA . LEU A 1 75 ? -14.016 8.891 -0.82 1 97.31 75 LEU A CA 1
ATOM 601 C C . LEU A 1 75 ? -15.086 9.758 -1.478 1 97.31 75 LEU A C 1
ATOM 603 O O . LEU A 1 75 ? -15.031 10.992 -1.389 1 97.31 75 LEU A O 1
ATOM 607 N N . PRO A 1 76 ? -16.047 9.156 -2.131 1 96.06 76 PRO A N 1
ATOM 608 C CA . PRO A 1 76 ? -17.172 9.961 -2.617 1 96.06 76 PRO A CA 1
ATOM 609 C C . PRO A 1 76 ? -18.047 10.516 -1.484 1 96.06 76 PRO A C 1
ATOM 611 O O . PRO A 1 76 ? -18.297 9.812 -0.499 1 96.06 76 PRO A O 1
ATOM 614 N N . ILE A 1 77 ? -18.375 11.75 -1.681 1 93.31 77 ILE A N 1
ATOM 615 C CA . ILE A 1 77 ? -19.203 12.406 -0.681 1 93.31 77 ILE A CA 1
ATOM 616 C C . ILE A 1 77 ? -20.656 12.461 -1.165 1 93.31 77 ILE A C 1
ATOM 618 O O . ILE A 1 77 ? -20.938 13.023 -2.225 1 93.31 77 ILE A O 1
ATOM 622 N N . GLY A 1 78 ? -21.438 11.367 -0.775 1 76.31 78 GLY A N 1
ATOM 623 C CA . GLY A 1 78 ? -22.828 11.367 -1.184 1 76.31 78 GLY A CA 1
ATOM 624 C C . GLY A 1 78 ? -23.75 11.992 -0.159 1 76.31 78 GLY A C 1
ATOM 625 O O . GLY A 1 78 ? -23.359 12.211 0.99 1 76.31 78 GLY A O 1
ATOM 626 N N . THR A 1 79 ? -24.859 12.664 -0.543 1 57.91 79 THR A N 1
ATOM 627 C CA . THR A 1 79 ? -25.875 13.289 0.286 1 57.91 79 THR A CA 1
ATOM 628 C C . THR A 1 79 ? -26.453 12.289 1.28 1 57.91 79 THR A C 1
ATOM 630 O O . THR A 1 79 ? -26.812 12.648 2.404 1 57.91 79 THR A O 1
ATOM 633 N N . GLU A 1 80 ? -26.625 10.953 0.957 1 55.22 80 GLU A N 1
ATOM 634 C CA . GLU A 1 80 ? -27.469 10.125 1.807 1 55.22 80 GLU A CA 1
ATOM 635 C C . GLU A 1 80 ? -26.703 9.594 3.01 1 55.22 80 GLU A C 1
ATOM 637 O O . GLU A 1 80 ? -27.219 9.547 4.121 1 55.22 80 GLU A O 1
ATOM 642 N N . ASN A 1 81 ? -25.594 8.844 2.887 1 51.97 81 ASN A N 1
ATOM 643 C CA . ASN A 1 81 ? -25.047 8.031 3.975 1 51.97 81 ASN A CA 1
ATOM 644 C C . ASN A 1 81 ? -24.016 8.805 4.793 1 51.97 81 ASN A C 1
ATOM 646 O O . ASN A 1 81 ? -23.438 8.266 5.734 1 51.97 81 ASN A O 1
ATOM 650 N N . ALA A 1 82 ? -23.484 9.945 4.363 1 51.19 82 ALA A N 1
ATOM 651 C CA . ALA A 1 82 ? -22.391 10.617 5.043 1 51.19 82 ALA A CA 1
ATOM 652 C C . ALA A 1 82 ? -22.75 10.953 6.484 1 51.19 82 ALA A C 1
ATOM 654 O O . ALA A 1 82 ? -21.906 10.922 7.371 1 51.19 82 ALA A O 1
ATOM 655 N N . CYS A 1 83 ? -24.219 11.234 6.688 1 58.38 83 CYS A N 1
ATOM 656 C CA . CYS A 1 83 ? -24.578 11.953 7.906 1 58.38 83 CYS A CA 1
ATOM 657 C C . CYS A 1 83 ? -25.391 11.062 8.836 1 58.38 83 CYS A C 1
ATOM 659 O O . CYS A 1 83 ? -26.109 11.562 9.703 1 58.38 83 CYS A O 1
ATOM 661 N N . GLU A 1 84 ? -25.359 9.766 8.5 1 61.16 84 GLU A N 1
ATOM 662 C CA . GLU A 1 84 ? -26.359 9.062 9.297 1 61.16 84 GLU A CA 1
ATOM 663 C C . GLU A 1 84 ? -26.078 9.203 10.789 1 61.16 84 GLU A C 1
ATOM 665 O O . GLU A 1 84 ? -27 9.359 11.594 1 61.16 84 GLU A O 1
ATOM 670 N N . ASN A 1 85 ? -24.688 9.383 11.203 1 78.25 85 ASN A N 1
ATOM 671 C CA . ASN A 1 85 ? -24.469 9.391 12.648 1 78.25 85 ASN A CA 1
ATOM 672 C C . ASN A 1 85 ? -23.844 10.703 13.109 1 78.25 85 ASN A C 1
ATOM 674 O O . ASN A 1 85 ? -23.312 10.789 14.211 1 78.25 85 ASN A O 1
ATOM 678 N N . ILE A 1 86 ? -24.078 11.727 12.375 1 87.75 86 ILE A N 1
ATOM 679 C CA . ILE A 1 86 ? -23.422 12.992 12.688 1 87.75 86 ILE A CA 1
ATOM 680 C C . ILE A 1 86 ? -24.094 13.648 13.891 1 87.75 86 ILE A C 1
ATOM 682 O O . ILE A 1 86 ? -23.438 14.32 14.688 1 87.75 86 ILE A O 1
ATOM 686 N N . ALA A 1 87 ? -25.375 13.438 14.023 1 86.81 87 ALA A N 1
ATOM 687 C CA . ALA A 1 87 ? -26.141 14.039 15.109 1 86.81 87 ALA A CA 1
ATOM 688 C C . ALA A 1 87 ? -25.656 13.523 16.469 1 86.81 87 ALA A C 1
ATOM 690 O O . ALA A 1 87 ? -25.828 14.195 17.484 1 86.81 87 ALA A O 1
ATOM 691 N N . GLU A 1 88 ? -25.031 12.414 16.422 1 91.31 88 GLU A N 1
ATOM 692 C CA . GLU A 1 88 ? -24.609 11.781 17.672 1 91.31 88 GLU A CA 1
ATOM 693 C C . GLU A 1 88 ? -23.172 12.141 18.031 1 91.31 88 GLU A C 1
ATOM 695 O O . GLU A 1 88 ? -22.688 11.82 19.109 1 91.31 88 GLU A O 1
ATOM 700 N N . ILE A 1 89 ? -22.562 12.844 17.141 1 94.75 89 ILE A N 1
ATOM 701 C CA . ILE A 1 89 ? -21.156 13.156 17.344 1 94.75 89 ILE A CA 1
ATOM 702 C C . ILE A 1 89 ? -21.016 14.602 17.828 1 94.75 89 ILE A C 1
ATOM 704 O O . ILE A 1 89 ? -21.531 15.523 17.203 1 94.75 89 ILE A O 1
ATOM 708 N N . HIS A 1 90 ? -20.406 14.75 19 1 96.44 90 HIS A N 1
ATOM 709 C CA . HIS A 1 90 ? -20.078 16.094 19.484 1 96.44 90 HIS A CA 1
ATOM 710 C C . HIS A 1 90 ? -18.75 16.578 18.875 1 96.44 90 HIS A C 1
ATOM 712 O O . HIS A 1 90 ? -17.703 15.992 19.141 1 96.44 90 HIS A O 1
ATOM 718 N N . PHE A 1 91 ? -18.875 17.672 18.062 1 97.44 91 PHE A N 1
ATOM 719 C CA . PHE A 1 91 ? -17.672 18.188 17.422 1 97.44 91 PHE A CA 1
ATOM 720 C C . PHE A 1 91 ? -17.734 19.688 17.234 1 97.44 91 PHE A C 1
ATOM 722 O O . PHE A 1 91 ? -18.828 20.281 17.297 1 97.44 91 PHE A O 1
ATOM 729 N N . ARG A 1 92 ? -16.625 20.297 17.078 1 97.75 92 ARG A N 1
ATOM 730 C CA . ARG A 1 92 ? -16.547 21.734 16.812 1 97.75 92 ARG A CA 1
ATOM 731 C C . ARG A 1 92 ? -15.273 22.078 16.047 1 97.75 92 ARG A C 1
ATOM 733 O O . ARG A 1 92 ? -14.359 21.266 15.938 1 97.75 92 ARG A O 1
ATOM 740 N N . THR A 1 93 ? -15.211 23.344 15.562 1 98.12 93 THR A N 1
ATOM 741 C CA . THR A 1 93 ? -13.992 23.859 14.945 1 98.12 93 THR A CA 1
ATOM 742 C C . THR A 1 93 ? -12.969 24.234 16.016 1 98.12 93 THR A C 1
ATOM 744 O O . THR A 1 93 ? -13.312 24.812 17.047 1 98.12 93 THR A O 1
ATOM 747 N N . ALA A 1 94 ? -11.766 23.891 15.75 1 98.62 94 ALA A N 1
ATOM 748 C CA . ALA A 1 94 ? -10.688 24.25 16.672 1 98.62 94 ALA A CA 1
ATOM 749 C C . ALA A 1 94 ? -10.438 25.75 16.672 1 98.62 94 ALA A C 1
ATOM 751 O O . ALA A 1 94 ? -10.672 26.422 15.656 1 98.62 94 ALA A O 1
ATOM 752 N N . ASN A 1 95 ? -10.039 26.266 17.812 1 97.44 95 ASN A N 1
ATOM 753 C CA . ASN A 1 95 ? -9.617 27.656 17.922 1 97.44 95 ASN A CA 1
ATOM 754 C C . ASN A 1 95 ? -8.211 27.766 18.5 1 97.44 95 ASN A C 1
ATOM 756 O O . ASN A 1 95 ? -7.57 26.75 18.781 1 97.44 95 ASN A O 1
ATOM 760 N N . GLU A 1 96 ? -7.758 29 18.641 1 97.69 96 GLU A N 1
ATOM 761 C CA . GLU A 1 96 ? -6.359 29.25 18.984 1 97.69 96 GLU A CA 1
ATOM 762 C C . GLU A 1 96 ? -6.02 28.641 20.344 1 97.69 96 GLU A C 1
ATOM 764 O O . GLU A 1 96 ? -4.879 28.25 20.594 1 97.69 96 GLU A O 1
ATOM 769 N N . THR A 1 97 ? -6.996 28.562 21.203 1 98 97 THR A N 1
ATOM 770 C CA . THR A 1 97 ? -6.746 28.047 22.547 1 98 97 THR A CA 1
ATOM 771 C C . THR A 1 97 ? -6.461 26.547 22.484 1 98 97 THR A C 1
ATOM 773 O O . THR A 1 97 ? -5.926 25.969 23.438 1 98 97 THR A O 1
ATOM 776 N N . ASP A 1 98 ? -6.84 25.859 21.391 1 98.12 98 ASP A N 1
ATOM 777 C CA . ASP A 1 98 ? -6.648 24.422 21.234 1 98.12 98 ASP A CA 1
ATOM 778 C C . ASP A 1 98 ? -5.25 24.109 20.703 1 98.12 98 ASP A C 1
ATOM 780 O O . ASP A 1 98 ? -4.809 22.953 20.75 1 98.12 98 ASP A O 1
ATOM 784 N N . ILE A 1 99 ? -4.527 25.094 20.25 1 98.31 99 ILE A N 1
ATOM 785 C CA . ILE A 1 99 ? -3.314 24.922 19.453 1 98.31 99 ILE A CA 1
ATOM 786 C C . ILE A 1 99 ? -2.266 24.172 20.281 1 98.31 99 ILE A C 1
ATOM 788 O O . ILE A 1 99 ? -1.684 23.203 19.812 1 98.31 99 ILE A O 1
ATOM 792 N N . PRO A 1 100 ? -2.01 24.562 21.547 1 98.31 100 PRO A N 1
ATOM 793 C CA . PRO A 1 100 ? -0.966 23.859 22.281 1 98.31 100 PRO A CA 1
ATOM 794 C C . PRO A 1 100 ? -1.257 22.359 22.422 1 98.31 100 PRO A C 1
ATOM 796 O O . PRO A 1 100 ? -0.37 21.531 22.203 1 98.31 100 PRO A O 1
ATOM 799 N N . LEU A 1 101 ? -2.473 22.016 22.734 1 97.62 101 LEU A N 1
ATOM 800 C CA . LEU A 1 101 ? -2.871 20.609 22.891 1 97.62 101 LEU A CA 1
ATOM 801 C C . LEU A 1 101 ? -2.713 19.859 21.578 1 97.62 101 LEU A C 1
ATOM 803 O O . LEU A 1 101 ? -2.189 18.75 21.547 1 97.62 101 LEU A O 1
ATOM 807 N N . LEU A 1 102 ? -3.119 20.453 20.516 1 98.12 102 LEU A N 1
ATOM 808 C CA . LEU A 1 102 ? -3.1 19.812 19.203 1 98.12 102 LEU A CA 1
ATOM 809 C C . LEU A 1 102 ? -1.67 19.641 18.703 1 98.12 102 LEU A C 1
ATOM 811 O O . LEU A 1 102 ? -1.337 18.625 18.094 1 98.12 102 LEU A O 1
ATOM 815 N N . MET A 1 103 ? -0.874 20.641 18.969 1 98.06 103 MET A N 1
ATOM 816 C CA . MET A 1 103 ? 0.527 20.531 18.562 1 98.06 103 MET A CA 1
ATOM 817 C C . MET A 1 103 ? 1.222 19.391 19.297 1 98.06 103 MET A C 1
ATOM 819 O O . MET A 1 103 ? 1.985 18.641 18.703 1 98.06 103 MET A O 1
ATOM 823 N N . THR A 1 104 ? 0.951 19.281 20.578 1 97.25 104 THR A N 1
ATOM 824 C CA . THR A 1 104 ? 1.52 18.203 21.375 1 97.25 104 THR A CA 1
ATOM 825 C C . THR A 1 104 ? 1.06 16.844 20.844 1 97.25 104 THR A C 1
ATOM 827 O O . THR A 1 104 ? 1.865 15.922 20.703 1 97.25 104 THR A O 1
ATOM 830 N N . THR A 1 105 ? -0.196 16.734 20.531 1 96.81 105 THR A N 1
ATOM 831 C CA . THR A 1 105 ? -0.763 15.484 20.031 1 96.81 105 THR A CA 1
ATOM 832 C C . THR A 1 105 ? -0.171 15.141 18.672 1 96.81 105 THR A C 1
ATOM 834 O O . THR A 1 105 ? 0.272 14.008 18.453 1 96.81 105 THR A O 1
ATOM 837 N N . ALA A 1 106 ? -0.133 16.094 17.766 1 96.75 106 ALA A N 1
ATOM 838 C CA . ALA A 1 106 ? 0.382 15.867 16.422 1 96.75 106 ALA A CA 1
ATOM 839 C C . ALA A 1 106 ? 1.854 15.461 16.453 1 96.75 106 ALA A C 1
ATOM 841 O O . ALA A 1 106 ? 2.289 14.609 15.68 1 96.75 106 ALA A O 1
ATOM 842 N N . SER A 1 107 ? 2.596 16.016 17.375 1 95.94 107 SER A N 1
ATOM 843 C CA . SER A 1 107 ? 4.02 15.727 17.5 1 95.94 107 SER A CA 1
ATOM 844 C C . SER A 1 107 ? 4.25 14.25 17.812 1 95.94 107 SER A C 1
ATOM 846 O O . SER A 1 107 ? 5.281 13.688 17.438 1 95.94 107 SER A O 1
ATOM 848 N N . ALA A 1 108 ? 3.268 13.664 18.375 1 93.38 108 ALA A N 1
ATOM 849 C CA . ALA A 1 108 ? 3.451 12.297 18.859 1 93.38 108 ALA A CA 1
ATOM 850 C C . ALA A 1 108 ? 2.691 11.305 17.984 1 93.38 108 ALA A C 1
ATOM 852 O O . ALA A 1 108 ? 3.002 10.109 17.984 1 93.38 108 ALA A O 1
ATOM 853 N N . ALA A 1 109 ? 1.741 11.75 17.266 1 92.44 109 ALA A N 1
ATOM 854 C CA . ALA A 1 109 ? 0.77 10.875 16.625 1 92.44 109 ALA A CA 1
ATOM 855 C C . ALA A 1 109 ? 1.314 10.32 15.312 1 92.44 109 ALA A C 1
ATOM 857 O O . ALA A 1 109 ? 0.964 9.211 14.906 1 92.44 109 ALA A O 1
ATOM 858 N N . PHE A 1 110 ? 2.18 11.07 14.664 1 91.5 110 PHE A N 1
ATOM 859 C CA . PHE A 1 110 ? 2.59 10.711 13.312 1 91.5 110 PHE A CA 1
ATOM 860 C C . PHE A 1 110 ? 4.02 10.188 13.297 1 91.5 110 PHE A C 1
ATOM 862 O O . PHE A 1 110 ? 4.902 10.781 12.68 1 91.5 110 PHE A O 1
ATOM 869 N N . VAL A 1 111 ? 4.172 9.039 13.844 1 80.75 111 VAL A N 1
ATOM 870 C CA . VAL A 1 111 ? 5.48 8.422 14.055 1 80.75 111 VAL A CA 1
ATOM 871 C C . VAL A 1 111 ? 5.973 7.801 12.742 1 80.75 111 VAL A C 1
ATOM 873 O O . VAL A 1 111 ? 7.18 7.777 12.484 1 80.75 111 VAL A O 1
ATOM 876 N N . GLN A 1 112 ? 5.043 7.262 12.008 1 80.19 112 GLN A N 1
ATOM 877 C CA . GLN A 1 112 ? 5.383 6.789 10.664 1 80.19 112 GLN A CA 1
ATOM 878 C C . GLN A 1 112 ? 5.402 7.945 9.672 1 80.19 112 GLN A C 1
ATOM 880 O O . GLN A 1 112 ? 4.352 8.406 9.227 1 80.19 112 GLN A O 1
ATOM 885 N N . SER A 1 113 ? 6.594 8.453 9.414 1 89.44 113 SER A N 1
ATOM 886 C CA . SER A 1 113 ? 6.734 9.648 8.586 1 89.44 113 SER A CA 1
ATOM 887 C C . SER A 1 113 ? 7.867 9.492 7.578 1 89.44 113 SER A C 1
ATOM 889 O O . SER A 1 113 ? 8.859 8.812 7.852 1 89.44 113 SER A O 1
ATOM 891 N N . ARG A 1 114 ? 7.676 10.18 6.465 1 93.75 114 ARG A N 1
ATOM 892 C CA . ARG A 1 114 ? 8.727 10.234 5.457 1 93.75 114 ARG A CA 1
ATOM 893 C C . ARG A 1 114 ? 9.891 11.102 5.926 1 93.75 114 ARG A C 1
ATOM 895 O O . ARG A 1 114 ? 10.961 11.102 5.312 1 93.75 114 ARG A O 1
ATOM 902 N N . PHE A 1 115 ? 9.695 11.914 6.953 1 96.38 115 PHE A N 1
ATOM 903 C CA . PHE A 1 115 ? 10.75 12.758 7.508 1 96.38 115 PHE A CA 1
ATOM 904 C C . PHE A 1 115 ? 11.516 12.023 8.602 1 96.38 115 PHE A C 1
ATOM 906 O O . PHE A 1 115 ? 11.43 12.375 9.773 1 96.38 115 PHE A O 1
ATOM 913 N N . ARG A 1 116 ? 12.305 11.109 8.18 1 95.5 116 ARG A N 1
ATOM 914 C CA . ARG A 1 116 ? 12.992 10.195 9.086 1 95.5 116 ARG A CA 1
ATOM 915 C C . ARG A 1 116 ? 14.477 10.102 8.75 1 95.5 116 ARG A C 1
ATOM 917 O O . ARG A 1 116 ? 14.906 10.547 7.684 1 95.5 116 ARG A O 1
ATOM 924 N N . ALA A 1 117 ? 15.195 9.523 9.734 1 94.31 117 ALA A N 1
ATOM 925 C CA . ALA A 1 117 ? 16.594 9.18 9.477 1 94.31 117 ALA A CA 1
ATOM 926 C C . ALA A 1 117 ? 16.719 8.219 8.305 1 94.31 117 ALA A C 1
ATOM 928 O O . ALA A 1 117 ? 15.836 7.383 8.078 1 94.31 117 ALA A O 1
ATOM 929 N N . PRO A 1 118 ? 17.812 8.367 7.527 1 94.69 118 PRO A N 1
ATOM 930 C CA . PRO A 1 118 ? 19.031 9.133 7.758 1 94.69 118 PRO A CA 1
ATOM 931 C C . PRO A 1 118 ? 18.984 10.523 7.125 1 94.69 118 PRO A C 1
ATOM 933 O O . PRO A 1 118 ? 19.938 11.305 7.262 1 94.69 118 PRO A O 1
ATOM 936 N N . TRP A 1 119 ? 17.859 10.922 6.543 1 96.75 119 TRP A N 1
ATOM 937 C CA . TRP A 1 119 ? 17.844 12.156 5.773 1 96.75 119 TRP A CA 1
ATOM 938 C C . TRP A 1 119 ? 17.469 13.344 6.66 1 96.75 119 TRP A C 1
ATOM 940 O O . TRP A 1 119 ? 17.859 14.484 6.375 1 96.75 119 TRP A O 1
ATOM 950 N N . TYR A 1 120 ? 16.766 12.984 7.703 1 96.69 120 TYR A N 1
ATOM 951 C CA . TYR A 1 120 ? 16.297 14.008 8.641 1 96.69 120 TYR A CA 1
ATOM 952 C C . TYR A 1 120 ? 16.75 13.688 10.062 1 96.69 120 TYR A C 1
ATOM 954 O O . TYR A 1 120 ? 17.219 12.578 10.328 1 96.69 120 TYR A O 1
ATOM 962 N N . GLN A 1 121 ? 16.562 14.648 10.898 1 94.12 121 GLN A N 1
ATOM 963 C CA . GLN A 1 121 ? 17.016 14.508 12.273 1 94.12 121 GLN A CA 1
ATOM 964 C C . GLN A 1 121 ? 15.875 14.094 13.195 1 94.12 121 GLN A C 1
ATOM 966 O O . GLN A 1 121 ? 14.703 14.234 12.836 1 94.12 121 GLN A O 1
ATOM 971 N N . GLU A 1 122 ? 16.312 13.586 14.32 1 91.81 122 GLU A N 1
ATOM 972 C CA . GLU A 1 122 ? 15.32 13.289 15.352 1 91.81 122 GLU A CA 1
ATOM 973 C C . GLU A 1 122 ? 14.5 14.523 15.703 1 91.81 122 GLU A C 1
ATOM 975 O O . GLU A 1 122 ? 15.047 15.617 15.836 1 91.81 122 GLU A O 1
ATOM 980 N N . GLY A 1 123 ? 13.258 14.406 15.781 1 94.31 123 GLY A N 1
ATOM 981 C CA . GLY A 1 123 ? 12.391 15.508 16.156 1 94.31 123 GLY A CA 1
ATOM 982 C C . GLY A 1 123 ? 11.836 16.266 14.961 1 94.31 123 GLY A C 1
ATOM 983 O O . GLY A 1 123 ? 10.883 17.047 15.094 1 94.31 123 GLY A O 1
ATOM 984 N N . ASP A 1 124 ? 12.453 16.141 13.75 1 95.94 124 ASP A N 1
ATOM 985 C CA . ASP A 1 124 ? 12.023 16.875 12.57 1 95.94 124 ASP A CA 1
ATOM 986 C C . ASP A 1 124 ? 10.562 16.578 12.234 1 95.94 124 ASP A C 1
ATOM 988 O O . ASP A 1 124 ? 9.773 17.5 11.992 1 95.94 124 ASP A O 1
ATOM 992 N N . SER A 1 125 ? 10.227 15.359 12.258 1 95.88 125 SER A N 1
ATOM 993 C CA . SER A 1 125 ? 8.859 14.953 11.969 1 95.88 125 SER A CA 1
ATOM 994 C C . SER A 1 125 ? 7.879 15.555 12.969 1 95.88 125 SER A C 1
ATOM 996 O O . SER A 1 125 ? 6.84 16.094 12.586 1 95.88 125 SER A O 1
ATOM 998 N N . SER A 1 126 ? 8.242 15.461 14.242 1 96.62 126 SER A N 1
ATOM 999 C CA . SER A 1 126 ? 7.402 16 15.305 1 96.62 126 SER A CA 1
ATOM 1000 C C . SER A 1 126 ? 7.148 17.5 15.094 1 96.62 126 SER A C 1
ATOM 1002 O O . SER A 1 126 ? 6.012 17.953 15.203 1 96.62 126 SER A O 1
ATOM 1004 N N . ARG A 1 127 ? 8.195 18.203 14.828 1 96.88 127 ARG A N 1
ATOM 1005 C CA . ARG A 1 127 ? 8.086 19.641 14.617 1 96.88 127 ARG A CA 1
ATOM 1006 C C . ARG A 1 127 ? 7.219 19.953 13.391 1 96.88 127 ARG A C 1
ATOM 1008 O O . ARG A 1 127 ? 6.43 20.891 13.406 1 96.88 127 ARG A O 1
ATOM 1015 N N . PHE A 1 128 ? 7.422 19.203 12.375 1 97.44 128 PHE A N 1
ATOM 1016 C CA . PHE A 1 128 ? 6.703 19.391 11.125 1 97.44 128 PHE A CA 1
ATOM 1017 C C . PHE A 1 128 ? 5.199 19.266 11.336 1 97.44 128 PHE A C 1
ATOM 1019 O O . PHE A 1 128 ? 4.434 20.156 10.961 1 97.44 128 PHE A O 1
ATOM 1026 N N . TYR A 1 129 ? 4.754 18.234 11.992 1 97.5 129 TYR A N 1
ATOM 1027 C CA . TYR A 1 129 ? 3.328 17.953 12.125 1 97.5 129 TYR A CA 1
ATOM 1028 C C . TYR A 1 129 ? 2.693 18.875 13.164 1 97.5 129 TYR A C 1
ATOM 1030 O O . TYR A 1 129 ? 1.527 19.25 13.039 1 97.5 129 TYR A O 1
ATOM 1038 N N . ALA A 1 130 ? 3.502 19.219 14.164 1 97.88 130 ALA A N 1
ATOM 1039 C CA . ALA A 1 130 ? 3.02 20.219 15.109 1 97.88 130 ALA A CA 1
ATOM 1040 C C . ALA A 1 130 ? 2.711 21.531 14.406 1 97.88 130 ALA A C 1
ATOM 1042 O O . ALA A 1 130 ? 1.656 22.141 14.633 1 97.88 130 ALA A O 1
ATOM 1043 N N . LEU A 1 131 ? 3.625 21.938 13.57 1 97.62 131 LEU A N 1
ATOM 1044 C CA . LEU A 1 131 ? 3.416 23.188 12.836 1 97.62 131 LEU A CA 1
ATOM 1045 C C . LEU A 1 131 ? 2.229 23.062 11.883 1 97.62 131 LEU A C 1
ATOM 1047 O O . LEU A 1 131 ? 1.466 24.016 11.711 1 97.62 131 LEU A O 1
ATOM 1051 N N . TRP A 1 132 ? 2.09 21.922 11.227 1 97.56 132 TRP A N 1
ATOM 1052 C CA . TRP A 1 132 ? 0.996 21.688 10.289 1 97.56 132 TRP A CA 1
ATOM 1053 C C . TRP A 1 132 ? -0.355 21.906 10.961 1 97.56 132 TRP A C 1
ATOM 1055 O O . TRP A 1 132 ? -1.188 22.672 10.461 1 97.56 132 TRP A O 1
ATOM 1065 N N . VAL A 1 133 ? -0.568 21.312 12.117 1 98.19 133 VAL A N 1
ATOM 1066 C CA . VAL A 1 133 ? -1.87 21.422 12.766 1 98.19 133 VAL A CA 1
ATOM 1067 C C . VAL A 1 133 ? -2.078 22.859 13.25 1 98.19 133 VAL A C 1
ATOM 1069 O O . VAL A 1 133 ? -3.195 23.375 13.211 1 98.19 133 VAL A O 1
ATOM 1072 N N . LYS A 1 134 ? -1.029 23.531 13.734 1 98.31 134 LYS A N 1
ATOM 1073 C CA . LYS A 1 134 ? -1.138 24.938 14.109 1 98.31 134 LYS A CA 1
ATOM 1074 C C . LYS A 1 134 ? -1.635 25.781 12.938 1 98.31 134 LYS A C 1
ATOM 1076 O O . LYS A 1 134 ? -2.572 26.562 13.086 1 98.31 134 LYS A O 1
ATOM 1081 N N . LYS A 1 135 ? -1.05 25.547 11.812 1 97.44 135 LYS A N 1
ATOM 1082 C CA . LYS A 1 135 ? -1.408 26.312 10.625 1 97.44 135 LYS A CA 1
ATOM 1083 C C . LYS A 1 135 ? -2.814 25.969 10.148 1 97.44 135 LYS A C 1
ATOM 1085 O O . LYS A 1 135 ? -3.512 26.812 9.578 1 97.44 135 LYS A O 1
ATOM 1090 N N . ALA A 1 136 ? -3.176 24.75 10.367 1 97.5 136 ALA A N 1
ATOM 1091 C CA . ALA A 1 136 ? -4.539 24.344 10.039 1 97.5 136 ALA A CA 1
ATOM 1092 C C . ALA A 1 136 ? -5.559 25.094 10.891 1 97.5 136 ALA A C 1
ATOM 1094 O O . ALA A 1 136 ? -6.578 25.562 10.383 1 97.5 136 ALA A O 1
ATOM 1095 N N . VAL A 1 137 ? -5.316 25.203 12.188 1 97.94 137 VAL A N 1
ATOM 1096 C CA . VAL A 1 137 ? -6.211 25.906 13.094 1 97.94 137 VAL A CA 1
ATOM 1097 C C . VAL A 1 137 ? -6.285 27.375 12.703 1 97.94 137 VAL A C 1
ATOM 1099 O O . VAL A 1 137 ? -7.359 27.984 12.742 1 97.94 137 VAL A O 1
ATOM 1102 N N . LEU A 1 138 ? -5.16 27.875 12.258 1 96.62 138 LEU A N 1
ATOM 1103 C CA . LEU A 1 138 ? -5.082 29.281 11.906 1 96.62 138 LEU A CA 1
ATOM 1104 C C . LEU A 1 138 ? -5.633 29.516 10.508 1 96.62 138 LEU A C 1
ATOM 1106 O O . LEU A 1 138 ? -5.805 30.672 10.094 1 96.62 138 LEU A O 1
ATOM 1110 N N . GLY A 1 139 ? -5.879 28.484 9.758 1 93.94 139 GLY A N 1
ATOM 1111 C CA . GLY A 1 139 ? -6.441 28.594 8.422 1 93.94 139 GLY A CA 1
ATOM 1112 C C . GLY A 1 139 ? -5.434 29.047 7.379 1 93.94 139 GLY A C 1
ATOM 1113 O O . GLY A 1 139 ? -5.797 29.688 6.395 1 93.94 139 GLY A O 1
ATOM 1114 N N . THR A 1 140 ? -4.133 28.812 7.605 1 91.12 140 THR A N 1
ATOM 1115 C CA . THR A 1 140 ? -3.1 29.312 6.707 1 91.12 140 THR A CA 1
ATOM 1116 C C . THR A 1 140 ? -2.531 28.172 5.855 1 91.12 140 THR A C 1
ATOM 1118 O O . THR A 1 140 ? -1.783 28.422 4.906 1 91.12 140 THR A O 1
ATOM 1121 N N . PHE A 1 141 ? -2.771 26.984 6.121 1 88.12 141 PHE A N 1
ATOM 1122 C CA . PHE A 1 141 ? -2.359 25.844 5.316 1 88.12 141 PHE A CA 1
ATOM 1123 C C . PHE A 1 141 ? -3.559 24.984 4.949 1 88.12 141 PHE A C 1
ATOM 1125 O O . PHE A 1 141 ? -3.936 24.891 3.777 1 88.12 141 PHE A O 1
ATOM 1132 N N . ASP A 1 142 ? -4.199 24.469 5.938 1 92.56 142 ASP A N 1
ATOM 1133 C CA . ASP A 1 142 ? -5.508 23.859 5.734 1 92.56 142 ASP A CA 1
ATOM 1134 C C . ASP A 1 142 ? -6.629 24.875 5.977 1 92.56 142 ASP A C 1
ATOM 1136 O O . ASP A 1 142 ? -6.387 25.969 6.512 1 92.56 142 ASP A O 1
ATOM 1140 N N . ASP A 1 143 ? -7.844 24.516 5.602 1 94.5 143 ASP A N 1
ATOM 1141 C CA . ASP A 1 143 ? -8.953 25.469 5.703 1 94.5 143 ASP A CA 1
ATOM 1142 C C . ASP A 1 143 ? -9.656 25.344 7.055 1 94.5 143 ASP A C 1
ATOM 1144 O O . ASP A 1 143 ? -10.266 26.297 7.531 1 94.5 143 ASP A O 1
ATOM 1148 N N . SER A 1 144 ? -9.562 24.156 7.609 1 96.19 144 SER A N 1
ATOM 1149 C CA . SER A 1 144 ? -10.289 23.938 8.852 1 96.19 144 SER A CA 1
ATOM 1150 C C . SER A 1 144 ? -9.641 22.828 9.68 1 96.19 144 SER A C 1
ATOM 1152 O O . SER A 1 144 ? -8.969 21.953 9.141 1 96.19 144 SER A O 1
ATOM 1154 N N . CYS A 1 145 ? -9.734 22.938 10.938 1 98.62 145 CYS A N 1
ATOM 1155 C CA . CYS A 1 145 ? -9.445 21.891 11.898 1 98.62 145 CYS A CA 1
ATOM 1156 C C . CYS A 1 145 ? -10.656 21.594 12.773 1 98.62 145 CYS A C 1
ATOM 1158 O O . CYS A 1 145 ? -11.141 22.484 13.477 1 98.62 145 CYS A O 1
ATOM 1160 N N . LEU A 1 146 ? -11.148 20.328 12.719 1 98.62 146 LEU A N 1
ATOM 1161 C CA . LEU A 1 146 ? -12.328 19.938 13.492 1 98.62 146 LEU A CA 1
ATOM 1162 C C . LEU A 1 146 ? -11.938 19 14.633 1 98.62 146 LEU A C 1
ATOM 1164 O O . LEU A 1 146 ? -11.078 18.125 14.461 1 98.62 146 LEU A O 1
ATOM 1168 N N . LEU A 1 147 ? -12.586 19.188 15.766 1 98.44 147 LEU A N 1
ATOM 1169 C CA . LEU A 1 147 ? -12.344 18.391 16.953 1 98.44 147 LEU A CA 1
ATOM 1170 C C . LEU A 1 147 ? -13.586 17.562 17.312 1 98.44 147 LEU A C 1
ATOM 1172 O O . LEU A 1 147 ? -14.711 18.062 17.234 1 98.44 147 LEU A O 1
ATOM 1176 N N . THR A 1 148 ? -13.383 16.328 17.609 1 97.88 148 THR A N 1
ATOM 1177 C CA . THR A 1 148 ? -14.43 15.57 18.281 1 97.88 148 THR A CA 1
ATOM 1178 C C . THR A 1 148 ? -14.242 15.602 19.797 1 97.88 148 THR A C 1
ATOM 1180 O O . THR A 1 148 ? -13.109 15.688 20.281 1 97.88 148 THR A O 1
ATOM 1183 N N . MET A 1 149 ? -15.336 15.5 20.484 1 96.81 149 MET A N 1
ATOM 1184 C CA . MET A 1 149 ? -15.32 15.57 21.938 1 96.81 149 MET A CA 1
ATOM 1185 C C . MET A 1 149 ? -16.125 14.43 22.562 1 96.81 149 MET A C 1
ATOM 1187 O O . MET A 1 149 ? -17.062 13.93 21.938 1 96.81 149 MET A O 1
ATOM 1191 N N . ASP A 1 150 ? -15.688 14.102 23.766 1 95.19 150 ASP A N 1
ATOM 1192 C CA . ASP A 1 150 ? -16.5 13.109 24.469 1 95.19 150 ASP A CA 1
ATOM 1193 C C . ASP A 1 150 ? -17.562 13.781 25.328 1 95.19 150 ASP A C 1
ATOM 1195 O O . ASP A 1 150 ? -17.797 14.984 25.219 1 95.19 150 ASP A O 1
ATOM 1199 N N . ARG A 1 151 ? -18.25 13.008 26.203 1 92.38 151 ARG A N 1
ATOM 1200 C CA . ARG A 1 151 ? -19.375 13.5 26.984 1 92.38 151 ARG A CA 1
ATOM 1201 C C . ARG A 1 151 ? -18.922 14.5 28.047 1 92.38 151 ARG A C 1
ATOM 1203 O O . ARG A 1 151 ? -19.703 15.328 28.516 1 92.38 151 ARG A O 1
ATOM 1210 N N . GLU A 1 152 ? -17.672 14.406 28.406 1 94.56 152 GLU A N 1
ATOM 1211 C CA . GLU A 1 152 ? -17.109 15.32 29.391 1 94.56 152 GLU A CA 1
ATOM 1212 C C . GLU A 1 152 ? -16.469 16.531 28.734 1 94.56 152 GLU A C 1
ATOM 1214 O O . GLU A 1 152 ? -15.703 17.266 29.375 1 94.56 152 GLU A O 1
ATOM 1219 N N . ASN A 1 153 ? -16.641 16.703 27.453 1 93.75 153 ASN A N 1
ATOM 1220 C CA . ASN A 1 153 ? -16.156 17.812 26.656 1 93.75 153 ASN A CA 1
ATOM 1221 C C . ASN A 1 153 ? -14.641 17.781 26.516 1 93.75 153 ASN A C 1
ATOM 1223 O O . ASN A 1 153 ? -14 18.828 26.406 1 93.75 153 ASN A O 1
ATOM 1227 N N . LYS A 1 154 ? -14.133 16.641 26.609 1 95.62 154 LYS A N 1
ATOM 1228 C CA . LYS A 1 154 ? -12.703 16.453 26.359 1 95.62 154 LYS A CA 1
ATOM 1229 C C . LYS A 1 154 ? -12.461 16.062 24.891 1 95.62 154 LYS A C 1
ATOM 1231 O O . LYS A 1 154 ? -13.18 15.242 24.344 1 95.62 154 LYS A O 1
ATOM 1236 N N . VAL A 1 155 ? -11.469 16.734 24.375 1 97.31 155 VAL A N 1
ATOM 1237 C CA . VAL A 1 155 ? -11.125 16.469 22.984 1 97.31 155 VAL A CA 1
ATOM 1238 C C . VAL A 1 155 ? -10.703 15 22.828 1 97.31 155 VAL A C 1
ATOM 1240 O O . VAL A 1 155 ? -9.875 14.508 23.594 1 97.31 155 VAL A O 1
ATOM 1243 N N . THR A 1 156 ? -11.266 14.289 21.828 1 97.62 156 THR A N 1
ATOM 1244 C CA . THR A 1 156 ? -10.953 12.883 21.609 1 97.62 156 THR A CA 1
ATOM 1245 C C . THR A 1 156 ? -10.148 12.695 20.328 1 97.62 156 THR A C 1
ATOM 1247 O O . THR A 1 156 ? -9.531 11.648 20.125 1 97.62 156 THR A O 1
ATOM 1250 N N . GLY A 1 157 ? -10.133 13.617 19.422 1 98.19 157 GLY A N 1
ATOM 1251 C CA . GLY A 1 157 ? -9.391 13.57 18.172 1 98.19 157 GLY A CA 1
ATOM 1252 C C . GLY A 1 157 ? -9.547 14.82 17.328 1 98.19 157 GLY A C 1
ATOM 1253 O O . GLY A 1 157 ? -10.312 15.719 17.688 1 98.19 157 GLY A O 1
ATOM 1254 N N . PHE A 1 158 ? -8.805 14.883 16.25 1 98.62 158 PHE A N 1
ATOM 1255 C CA . PHE A 1 158 ? -8.938 16.031 15.344 1 98.62 158 PHE A CA 1
ATOM 1256 C C . PHE A 1 158 ? -8.695 15.609 13.898 1 98.62 158 PHE A C 1
ATOM 1258 O O . PHE A 1 158 ? -8.062 14.586 13.641 1 98.62 158 PHE A O 1
ATOM 1265 N N . VAL A 1 159 ? -9.219 16.391 12.984 1 98.69 159 VAL A N 1
ATOM 1266 C CA . VAL A 1 159 ? -9.031 16.203 11.547 1 98.69 159 VAL A CA 1
ATOM 1267 C C . VAL A 1 159 ? -8.906 17.578 10.875 1 98.69 159 VAL A C 1
ATOM 1269 O O . VAL A 1 159 ? -9.656 18.5 11.195 1 98.69 159 VAL A O 1
ATOM 1272 N N . THR A 1 160 ? -7.887 17.719 10.039 1 98.75 160 THR A N 1
ATOM 1273 C CA . THR A 1 160 ? -7.723 18.953 9.273 1 98.75 160 THR A CA 1
ATOM 1274 C C . THR A 1 160 ? -8.141 18.734 7.816 1 98.75 160 THR A C 1
ATOM 1276 O O . THR A 1 160 ? -7.93 17.672 7.254 1 98.75 160 THR A O 1
ATOM 1279 N N . LEU A 1 161 ? -8.766 19.766 7.242 1 98.62 161 LEU A N 1
ATOM 1280 C CA . LEU A 1 161 ? -9.359 19.672 5.914 1 98.62 161 LEU A CA 1
ATOM 1281 C C . LEU A 1 161 ? -8.977 20.875 5.051 1 98.62 161 LEU A C 1
ATOM 1283 O O . LEU A 1 161 ? -8.922 22 5.543 1 98.62 161 LEU A O 1
ATOM 1287 N N . ARG A 1 162 ? -8.711 20.547 3.791 1 98.25 162 ARG A N 1
ATOM 1288 C CA . ARG A 1 162 ? -8.375 21.594 2.828 1 98.25 162 ARG A CA 1
ATOM 1289 C C . ARG A 1 162 ? -9.117 21.391 1.512 1 98.25 162 ARG A C 1
ATOM 1291 O O . ARG A 1 162 ? -9.094 20.281 0.952 1 98.25 162 ARG A O 1
ATOM 1298 N N . ARG A 1 163 ? -9.734 22.422 1.016 1 97.44 163 ARG A N 1
ATOM 1299 C CA . ARG A 1 163 ? -10.305 22.391 -0.327 1 97.44 163 ARG A CA 1
ATOM 1300 C C . ARG A 1 163 ? -9.211 22.438 -1.389 1 97.44 163 ARG A C 1
ATOM 1302 O O . ARG A 1 163 ? -8.32 23.297 -1.334 1 97.44 163 ARG A O 1
ATOM 1309 N N . ILE A 1 164 ? -9.289 21.531 -2.299 1 97.75 164 ILE A N 1
ATOM 1310 C CA . ILE A 1 164 ? -8.211 21.5 -3.281 1 97.75 164 ILE A CA 1
ATOM 1311 C C . ILE A 1 164 ? -8.766 21.797 -4.668 1 97.75 164 ILE A C 1
ATOM 1313 O O . ILE A 1 164 ? -8.008 21.938 -5.633 1 97.75 164 ILE A O 1
ATOM 1317 N N . SER A 1 165 ? -10.008 21.859 -4.859 1 97.69 165 SER A N 1
ATOM 1318 C CA . SER A 1 165 ? -10.711 22.297 -6.066 1 97.69 165 SER A CA 1
ATOM 1319 C C . SER A 1 165 ? -12.148 22.688 -5.758 1 97.69 165 SER A C 1
ATOM 1321 O O . SER A 1 165 ? -12.539 22.781 -4.594 1 97.69 165 SER A O 1
ATOM 1323 N N . GLU A 1 166 ? -12.898 22.938 -6.77 1 97.06 166 GLU A N 1
ATOM 1324 C CA . GLU A 1 166 ? -14.289 23.344 -6.594 1 97.06 166 GLU A CA 1
ATOM 1325 C C . GLU A 1 166 ? -15.125 22.203 -6 1 97.06 166 GLU A C 1
ATOM 1327 O O . GLU A 1 166 ? -16.109 22.453 -5.309 1 97.06 166 GLU A O 1
ATOM 1332 N N . SER A 1 167 ? -14.703 21 -6.223 1 97.56 167 SER A N 1
ATOM 1333 C CA . SER A 1 167 ? -15.562 19.891 -5.805 1 97.56 167 SER A CA 1
ATOM 1334 C C . SER A 1 167 ? -14.789 18.891 -4.949 1 97.56 167 SER A C 1
ATOM 1336 O 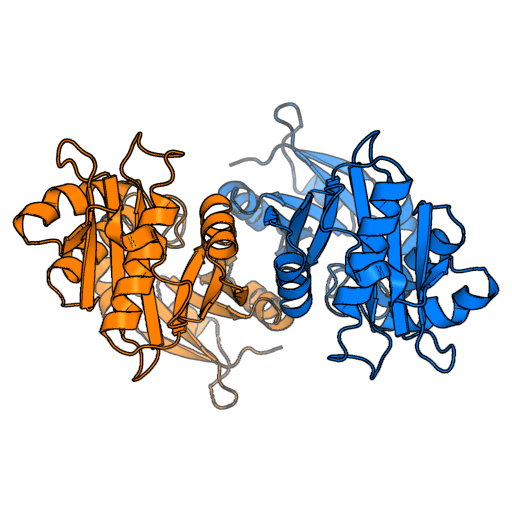O . SER A 1 167 ? -15.32 17.828 -4.594 1 97.56 167 SER A O 1
ATOM 1338 N N . GLU A 1 168 ? -13.516 19.203 -4.648 1 98.38 168 GLU A N 1
ATOM 1339 C CA . GLU A 1 168 ? -12.68 18.203 -3.984 1 98.38 168 GLU A CA 1
ATOM 1340 C C . GLU A 1 168 ? -11.984 18.797 -2.762 1 98.38 168 GLU A C 1
ATOM 1342 O O . GLU A 1 168 ? -11.633 19.984 -2.752 1 98.38 168 GLU A O 1
ATOM 1347 N N . ALA A 1 169 ? -11.797 17.969 -1.754 1 98.5 169 ALA A N 1
ATOM 1348 C CA . ALA A 1 169 ? -11.023 18.312 -0.564 1 98.5 169 ALA A CA 1
ATOM 1349 C C . ALA A 1 169 ? -10.078 17.188 -0.175 1 98.5 169 ALA A C 1
ATOM 1351 O O . ALA A 1 169 ? -10.141 16.094 -0.737 1 98.5 169 ALA A O 1
ATOM 1352 N N . ARG A 1 170 ? -9.219 17.531 0.711 1 98.75 170 ARG A N 1
ATOM 1353 C CA . ARG A 1 170 ? -8.266 16.562 1.226 1 98.75 170 ARG A CA 1
ATOM 1354 C C . ARG A 1 170 ? -8.141 16.656 2.742 1 98.75 170 ARG A C 1
ATOM 1356 O O . ARG A 1 170 ? -8.109 17.766 3.293 1 98.75 170 ARG A O 1
ATOM 1363 N N . VAL A 1 171 ? -8.117 15.453 3.326 1 98.69 171 VAL A N 1
ATOM 1364 C CA . VAL A 1 171 ? -7.719 15.398 4.73 1 98.69 171 VAL A CA 1
ATOM 1365 C C . VAL A 1 171 ? -6.219 15.648 4.852 1 98.69 171 VAL A C 1
ATOM 1367 O O . VAL A 1 171 ? -5.418 15 4.176 1 98.69 171 VAL A O 1
ATOM 1370 N N . GLY A 1 172 ? -5.82 16.578 5.645 1 98.06 172 GLY A N 1
ATOM 1371 C CA . GLY A 1 172 ? -4.414 16.766 5.961 1 98.06 172 GLY A CA 1
ATOM 1372 C C . GLY A 1 172 ? -3.918 15.797 7.027 1 98.06 172 GLY A C 1
ATOM 1373 O O . GLY A 1 172 ? -3.238 14.82 6.719 1 98.06 172 GLY A O 1
ATOM 1374 N N . LEU A 1 173 ? -4.352 16.094 8.203 1 98 173 LEU A N 1
ATOM 1375 C CA . LEU A 1 173 ? -4.016 15.258 9.352 1 98 173 LEU A CA 1
ATOM 1376 C C . LEU A 1 173 ? -5.273 14.703 10.016 1 98 173 LEU A C 1
ATOM 1378 O O . LEU A 1 173 ? -6.293 15.391 10.086 1 98 173 LEU A O 1
ATOM 1382 N N . LEU A 1 174 ? -5.23 13.539 10.438 1 98.12 174 LEU A N 1
ATOM 1383 C CA . LEU A 1 174 ? -6.25 12.906 11.266 1 98.12 174 LEU A CA 1
ATOM 1384 C C . LEU A 1 174 ? -5.613 12.125 12.414 1 98.12 174 LEU A C 1
ATOM 1386 O O . LEU A 1 174 ? -4.793 11.234 12.18 1 98.12 174 LEU A O 1
ATOM 1390 N N . ALA A 1 175 ? -5.941 12.484 13.641 1 97.44 175 ALA A N 1
ATOM 1391 C CA . ALA A 1 175 ? -5.34 11.805 14.789 1 97.44 175 ALA A CA 1
ATOM 1392 C C . ALA A 1 175 ? -6.348 11.648 15.922 1 97.44 175 ALA A C 1
ATOM 1394 O O . ALA A 1 175 ? -7.172 12.539 16.156 1 97.44 175 ALA A O 1
ATOM 1395 N N . VAL A 1 176 ? -6.277 10.523 16.531 1 96.94 176 VAL A N 1
ATOM 1396 C CA . VAL A 1 176 ? -7.008 10.242 17.766 1 96.94 176 VAL A CA 1
ATOM 1397 C C . VAL A 1 176 ? -6.133 10.57 18.969 1 96.94 176 VAL A C 1
ATOM 1399 O O . VAL A 1 176 ? -4.93 10.289 18.969 1 96.94 176 VAL A O 1
ATOM 1402 N N . MET A 1 177 ? -6.719 11.172 19.969 1 95.81 177 MET A N 1
ATOM 1403 C CA . MET A 1 177 ? -5.957 11.5 21.172 1 95.81 177 MET A CA 1
ATOM 1404 C C . MET A 1 177 ? -5.355 10.242 21.797 1 95.81 177 MET A C 1
ATOM 1406 O O . MET A 1 177 ? -5.926 9.156 21.672 1 95.81 177 MET A O 1
ATOM 1410 N N . PRO A 1 178 ? -4.23 10.523 22.484 1 90.25 178 PRO A N 1
ATOM 1411 C CA . PRO A 1 178 ? -3.584 9.367 23.125 1 90.25 178 PRO A CA 1
ATOM 1412 C C . PRO A 1 178 ? -4.504 8.641 24.094 1 90.25 178 PRO A C 1
ATOM 1414 O O . PRO A 1 178 ? -5.289 9.273 24.797 1 90.25 178 PRO A O 1
ATOM 1417 N N . ASN A 1 179 ? -4.512 7.371 24.172 1 85.94 179 ASN A N 1
ATOM 1418 C CA . ASN A 1 179 ? -5.25 6.504 25.094 1 85.94 179 ASN A CA 1
ATOM 1419 C C . ASN A 1 179 ? -6.727 6.418 24.719 1 85.94 179 ASN A C 1
ATOM 1421 O O . ASN A 1 179 ? -7.555 6.008 25.531 1 85.94 179 ASN A O 1
ATOM 1425 N N . ARG A 1 180 ? -7.094 6.953 23.594 1 89.62 180 ARG A N 1
ATOM 1426 C CA . ARG A 1 180 ? -8.484 6.898 23.156 1 89.62 180 ARG A CA 1
ATOM 1427 C C . ARG A 1 180 ? -8.641 6.016 21.922 1 89.62 180 ARG A C 1
ATOM 1429 O O . ARG A 1 180 ? -9.664 6.074 21.234 1 89.62 180 ARG A O 1
ATOM 1436 N N . THR A 1 181 ? -7.645 5.242 21.688 1 84.06 181 THR A N 1
ATOM 1437 C CA . THR A 1 181 ? -7.672 4.402 20.5 1 84.06 181 THR A CA 1
ATOM 1438 C C . THR A 1 181 ? -8.625 3.229 20.688 1 84.06 181 THR A C 1
ATOM 1440 O O . THR A 1 181 ? -8.836 2.762 21.812 1 84.06 181 THR A O 1
ATOM 1443 N N . GLY A 1 182 ? -9.219 2.828 19.578 1 86.62 182 GLY A N 1
ATOM 1444 C CA . GLY A 1 182 ? -10.102 1.675 19.625 1 86.62 182 GLY A CA 1
ATOM 1445 C C . GLY A 1 182 ? -11.5 2.016 20.109 1 86.62 182 GLY A C 1
ATOM 1446 O O . GLY A 1 182 ? -12.273 1.123 20.469 1 86.62 182 GLY A O 1
ATOM 1447 N N . GLN A 1 183 ? -11.859 3.301 20.188 1 91.38 183 GLN A N 1
ATOM 1448 C CA . GLN A 1 183 ? -13.148 3.742 20.703 1 91.38 183 GLN A CA 1
ATOM 1449 C C . GLN A 1 183 ? -14.039 4.289 19.594 1 91.38 183 GLN A C 1
ATOM 1451 O O . GLN A 1 183 ? -15.008 5.004 19.859 1 91.38 183 GLN A O 1
ATOM 1456 N N . GLY A 1 184 ? -13.641 4.055 18.391 1 93.75 184 GLY A N 1
ATOM 1457 C CA . GLY A 1 184 ? -14.461 4.488 17.281 1 93.75 184 GLY A CA 1
ATOM 1458 C C . GLY A 1 184 ? -14.25 5.949 16.922 1 93.75 184 GLY A C 1
ATOM 1459 O O . GLY A 1 184 ? -14.977 6.5 16.078 1 93.75 184 GLY A O 1
ATOM 1460 N N . ILE A 1 185 ? -13.289 6.543 17.516 1 96.31 185 ILE A N 1
ATOM 1461 C CA . ILE A 1 185 ? -13.047 7.969 17.328 1 96.31 185 ILE A CA 1
ATOM 1462 C C . ILE A 1 185 ? -12.641 8.227 15.875 1 96.31 185 ILE A C 1
ATOM 1464 O O . ILE A 1 185 ? -13.023 9.242 15.289 1 96.31 185 ILE A O 1
ATOM 1468 N N . GLY A 1 186 ? -11.836 7.332 15.273 1 96.94 186 GLY A N 1
ATOM 1469 C CA . GLY A 1 186 ? -11.484 7.477 13.875 1 96.94 186 GLY A CA 1
ATOM 1470 C C . GLY A 1 186 ? -12.695 7.57 12.961 1 96.94 186 GLY A C 1
ATOM 1471 O O . GLY A 1 186 ? -12.75 8.43 12.078 1 96.94 186 GLY A O 1
ATOM 1472 N N . LYS A 1 187 ? -13.625 6.754 13.211 1 95.69 187 LYS A N 1
ATOM 1473 C CA . LYS A 1 187 ? -14.859 6.762 12.43 1 95.69 187 LYS A CA 1
ATOM 1474 C C . LYS A 1 187 ? -15.633 8.062 12.625 1 95.69 187 LYS A C 1
ATOM 1476 O O . LYS A 1 187 ? -16.203 8.602 11.68 1 95.69 187 LYS A O 1
ATOM 1481 N N . GLN A 1 188 ? -15.633 8.492 13.852 1 96.12 188 GLN A N 1
ATOM 1482 C CA . GLN A 1 188 ? -16.281 9.766 14.133 1 96.12 188 GLN A CA 1
ATOM 1483 C C . GLN A 1 188 ? -15.617 10.906 13.367 1 96.12 188 GLN A C 1
ATOM 1485 O O . GLN A 1 188 ? -16.297 11.742 12.773 1 96.12 188 GLN A O 1
ATOM 1490 N N . LEU A 1 189 ? -14.312 10.898 13.383 1 97.5 189 LEU A N 1
ATOM 1491 C CA . LEU A 1 189 ? -13.57 11.945 12.695 1 97.5 189 LEU A CA 1
ATOM 1492 C C . LEU A 1 189 ? -13.852 11.914 11.195 1 97.5 189 LEU A C 1
ATOM 1494 O O . LEU A 1 189 ? -14.023 12.969 10.57 1 97.5 189 LEU A O 1
ATOM 1498 N N . MET A 1 190 ? -13.961 10.75 10.625 1 96.94 190 MET A N 1
ATOM 1499 C CA . MET A 1 190 ? -14.273 10.617 9.211 1 96.94 190 MET A CA 1
ATOM 1500 C C . MET A 1 190 ? -15.695 11.102 8.922 1 96.94 190 MET A C 1
ATOM 1502 O O . MET A 1 190 ? -15.945 11.719 7.883 1 96.94 190 MET A O 1
ATOM 1506 N N . SER A 1 191 ? -16.562 10.812 9.82 1 95.88 191 SER A N 1
ATOM 1507 C CA . SER A 1 191 ? -17.938 11.289 9.672 1 95.88 191 SER A CA 1
ATOM 1508 C C . SER A 1 191 ? -17.984 12.812 9.688 1 95.88 191 SER A C 1
ATOM 1510 O O . SER A 1 191 ? -18.688 13.422 8.867 1 95.88 191 SER A O 1
ATOM 1512 N N . VAL A 1 192 ? -17.25 13.359 10.602 1 96.5 192 VAL A N 1
ATOM 1513 C CA . VAL A 1 192 ? -17.203 14.812 10.719 1 96.5 192 VAL A CA 1
ATOM 1514 C C . VAL A 1 192 ? -16.578 15.406 9.453 1 96.5 192 VAL A C 1
ATOM 1516 O O . VAL A 1 192 ? -17.047 16.438 8.953 1 96.5 192 VAL A O 1
ATOM 1519 N N . ALA A 1 193 ? -15.539 14.797 8.938 1 97.44 193 ALA A N 1
ATOM 1520 C CA . ALA A 1 193 ? -14.906 15.25 7.699 1 97.44 193 ALA A CA 1
ATOM 1521 C C . ALA A 1 193 ? -15.883 15.195 6.531 1 97.44 193 ALA A C 1
ATOM 1523 O O . ALA A 1 193 ? -15.961 16.141 5.73 1 97.44 193 ALA A O 1
ATOM 1524 N N . LYS A 1 194 ? -16.641 14.102 6.414 1 96.38 194 LYS A N 1
ATOM 1525 C CA . LYS A 1 194 ? -17.656 13.961 5.363 1 96.38 194 LYS A CA 1
ATOM 1526 C C . LYS A 1 194 ? -18.719 15.047 5.469 1 96.38 194 LYS A C 1
ATOM 1528 O O . LYS A 1 194 ? -19.125 15.625 4.461 1 96.38 194 LYS A O 1
ATOM 1533 N N . TYR A 1 195 ? -19.125 15.266 6.691 1 95.31 195 TYR A N 1
ATOM 1534 C CA . TYR A 1 195 ? -20.141 16.281 6.934 1 95.31 195 TYR A CA 1
ATOM 1535 C C . TYR A 1 195 ? -19.641 17.656 6.5 1 95.31 195 TYR A C 1
ATOM 1537 O O . TYR A 1 195 ? -20.359 18.406 5.852 1 95.31 195 TYR A O 1
ATOM 1545 N N . TRP A 1 196 ? -18.438 17.984 6.887 1 96.12 196 TRP A N 1
ATOM 1546 C CA . TRP A 1 196 ? -17.828 19.234 6.461 1 96.12 196 TRP A CA 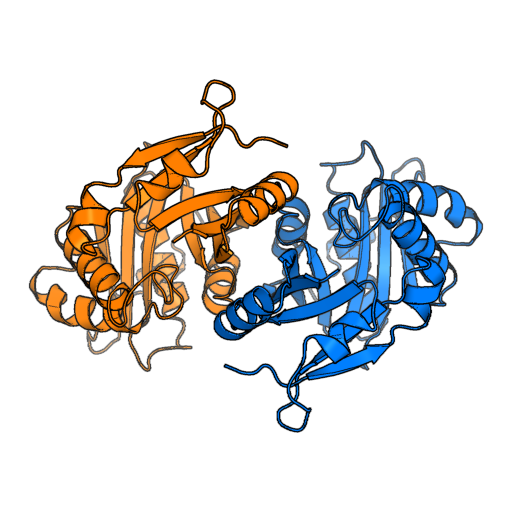1
ATOM 1547 C C . TRP A 1 196 ? -17.844 19.359 4.941 1 96.12 196 TRP A C 1
ATOM 1549 O O . TRP A 1 196 ? -18.219 20.406 4.402 1 96.12 196 TRP A O 1
ATOM 1559 N N . CYS A 1 197 ? -17.453 18.375 4.195 1 96.75 197 CYS A N 1
ATOM 1560 C CA . CYS A 1 197 ? -17.453 18.359 2.736 1 96.75 197 CYS A CA 1
ATOM 1561 C C . CYS A 1 197 ? -18.859 18.625 2.189 1 96.75 197 CYS A C 1
ATOM 1563 O O . CYS A 1 197 ? -19.016 19.422 1.257 1 96.75 197 CYS A O 1
ATOM 1565 N N . GLN A 1 198 ? -19.781 17.953 2.77 1 94.56 198 GLN A N 1
ATOM 1566 C CA . GLN A 1 198 ? -21.156 18.141 2.342 1 94.56 198 GLN A CA 1
ATOM 1567 C C . GLN A 1 198 ? -21.594 19.594 2.49 1 94.56 198 GLN A C 1
ATOM 1569 O O . GLN A 1 198 ? -22.203 20.156 1.578 1 94.56 198 GLN A O 1
ATOM 1574 N N . GLN A 1 199 ? -21.328 20.141 3.635 1 93.81 199 GLN A N 1
ATOM 1575 C CA . GLN A 1 199 ? -21.719 21.516 3.91 1 93.81 199 GLN A CA 1
ATOM 1576 C C . GLN A 1 199 ? -21.062 22.484 2.912 1 93.81 199 GLN A C 1
ATOM 1578 O O . GLN A 1 199 ? -21.656 23.516 2.568 1 93.81 199 GLN A O 1
ATOM 1583 N N . GLN A 1 200 ? -19.953 22.094 2.404 1 94.62 200 GLN A N 1
ATOM 1584 C CA . GLN A 1 200 ? -19.219 22.938 1.476 1 94.62 200 GLN A CA 1
ATOM 1585 C C . GLN A 1 200 ? -19.594 22.625 0.029 1 94.62 200 GLN A C 1
ATOM 1587 O O . GLN A 1 200 ? -19.062 23.234 -0.901 1 94.62 200 GLN A O 1
ATOM 1592 N N . GLY A 1 201 ? -20.453 21.656 -0.178 1 94.38 201 GLY A N 1
ATOM 1593 C CA . GLY A 1 201 ? -20.891 21.281 -1.517 1 94.38 201 GLY A CA 1
ATOM 1594 C C . GLY A 1 201 ? -19.844 20.5 -2.285 1 94.38 201 GLY A C 1
ATOM 1595 O O . GLY A 1 201 ? -19.766 20.578 -3.514 1 94.38 201 GLY A O 1
ATOM 1596 N N . LEU A 1 202 ? -18.953 19.828 -1.593 1 96.69 202 LEU A N 1
ATOM 1597 C CA . LEU A 1 202 ? -17.891 19.047 -2.211 1 96.69 202 LEU A CA 1
ATOM 1598 C C . LEU A 1 202 ? -18.359 17.625 -2.486 1 96.69 202 LEU A C 1
ATOM 1600 O O . LEU A 1 202 ? -19.172 17.078 -1.737 1 96.69 202 LEU A O 1
ATOM 1604 N N . SER A 1 203 ? -17.812 16.953 -3.498 1 97.06 203 SER A N 1
ATOM 1605 C CA . SER A 1 203 ? -18.297 15.641 -3.906 1 97.06 203 SER A CA 1
ATOM 1606 C C . SER A 1 203 ? -17.25 14.562 -3.617 1 97.06 203 SER A C 1
ATOM 1608 O O . SER A 1 203 ? -17.562 13.367 -3.664 1 97.06 203 SER A O 1
ATOM 1610 N N . THR A 1 204 ? -15.992 15.023 -3.354 1 98.06 204 THR A N 1
ATOM 1611 C CA . THR A 1 204 ? -14.93 14.039 -3.201 1 98.06 204 THR A CA 1
ATOM 1612 C C . THR A 1 204 ? -13.969 14.445 -2.09 1 98.06 204 THR A C 1
ATOM 1614 O O . THR A 1 204 ? -13.594 15.617 -1.987 1 98.06 204 THR A O 1
ATOM 1617 N N . LEU A 1 205 ? -13.594 13.539 -1.255 1 98.44 205 LEU A N 1
ATOM 1618 C CA . LEU A 1 205 ? -12.602 13.711 -0.202 1 98.44 205 LEU A CA 1
ATOM 1619 C C . LEU A 1 205 ? -11.445 12.734 -0.379 1 98.44 205 LEU A C 1
ATOM 1621 O O . LEU A 1 205 ? -11.656 11.531 -0.542 1 98.44 205 LEU A O 1
ATOM 1625 N N . TYR A 1 206 ? -10.266 13.258 -0.412 1 98.75 206 TYR A N 1
ATOM 1626 C CA . TYR A 1 206 ? -9.062 12.438 -0.493 1 98.75 206 TYR A CA 1
ATOM 1627 C C . TYR A 1 206 ? -8.359 12.367 0.857 1 98.75 206 TYR A C 1
ATOM 1629 O O . TYR A 1 206 ? -8.43 13.305 1.653 1 98.75 206 TYR A O 1
ATOM 1637 N N . VAL A 1 207 ? -7.746 11.289 1.095 1 98.56 207 VAL A N 1
ATOM 1638 C CA . VAL A 1 207 ? -6.902 11.148 2.279 1 98.56 207 VAL A CA 1
ATOM 1639 C C . VAL A 1 207 ? -5.754 10.188 1.982 1 98.56 207 VAL A C 1
ATOM 1641 O O . VAL A 1 207 ? -5.961 9.125 1.391 1 98.56 207 VAL A O 1
ATOM 1644 N N . ALA A 1 208 ? -4.59 10.586 2.395 1 97.81 208 ALA A N 1
ATOM 1645 C CA . ALA A 1 208 ? -3.396 9.766 2.197 1 97.81 208 ALA A CA 1
ATOM 1646 C C . ALA A 1 208 ? -2.816 9.305 3.533 1 97.81 208 ALA A C 1
ATOM 1648 O O . ALA A 1 208 ? -3.049 9.938 4.566 1 97.81 208 ALA A O 1
ATOM 1649 N N . THR A 1 209 ? -2.182 8.234 3.514 1 97.25 209 THR A N 1
ATOM 1650 C CA . THR A 1 209 ? -1.438 7.734 4.664 1 97.25 209 THR A CA 1
ATOM 1651 C C . THR A 1 209 ? -0.252 6.887 4.219 1 97.25 209 THR A C 1
ATOM 1653 O O . THR A 1 209 ? -0.106 6.59 3.029 1 97.25 209 THR A O 1
ATOM 1656 N N . GLN A 1 210 ? 0.586 6.633 5.145 1 96.94 210 GLN A N 1
ATOM 1657 C CA . GLN A 1 210 ? 1.687 5.719 4.863 1 96.94 210 GLN A CA 1
ATOM 1658 C C . GLN A 1 210 ? 1.171 4.309 4.586 1 96.94 210 GLN A C 1
ATOM 1660 O O . GLN A 1 210 ? 0.219 3.854 5.223 1 96.94 210 GLN A O 1
ATOM 1665 N N . ILE A 1 211 ? 1.832 3.602 3.672 1 97.12 211 ILE A N 1
ATOM 1666 C CA . ILE A 1 211 ? 1.448 2.238 3.322 1 97.12 211 ILE A CA 1
ATOM 1667 C C . ILE A 1 211 ? 1.544 1.343 4.555 1 97.12 211 ILE A C 1
ATOM 1669 O O . ILE A 1 211 ? 0.757 0.406 4.711 1 97.12 211 ILE A O 1
ATOM 1673 N N . SER A 1 212 ? 2.338 1.654 5.492 1 95 212 SER A N 1
ATOM 1674 C CA . SER A 1 212 ? 2.535 0.859 6.699 1 95 212 SER A CA 1
ATOM 1675 C C . SER A 1 212 ? 1.433 1.123 7.723 1 95 212 SER A C 1
ATOM 1677 O O . SER A 1 212 ? 1.3 0.39 8.703 1 95 212 SER A O 1
ATOM 1679 N N . ASN A 1 213 ? 0.71 2.16 7.551 1 95.44 213 ASN A N 1
ATOM 1680 C CA . ASN A 1 213 ? -0.331 2.535 8.5 1 95.44 213 ASN A CA 1
ATOM 1681 C C . ASN A 1 213 ? -1.623 1.765 8.25 1 95.44 213 ASN A C 1
ATOM 1683 O O . ASN A 1 213 ? -2.615 2.338 7.797 1 95.44 213 ASN A O 1
ATOM 1687 N N . ILE A 1 214 ? -1.642 0.541 8.648 1 96.12 214 ILE A N 1
ATOM 1688 C CA . ILE A 1 214 ? -2.727 -0.39 8.352 1 96.12 214 ILE A CA 1
ATOM 1689 C C . ILE A 1 214 ? -4.008 0.076 9.039 1 96.12 214 ILE A C 1
ATOM 1691 O O . ILE A 1 214 ? -5.094 0 8.461 1 96.12 214 ILE A O 1
ATOM 1695 N N . ALA A 1 215 ? -3.871 0.56 10.258 1 94.94 215 ALA A N 1
ATOM 1696 C CA . ALA A 1 215 ? -5.031 1.034 11.008 1 94.94 215 ALA A CA 1
ATOM 1697 C C . ALA A 1 215 ? -5.754 2.146 10.258 1 94.94 215 ALA A C 1
ATOM 1699 O O . ALA A 1 215 ? -6.984 2.137 10.148 1 94.94 215 ALA A O 1
ATOM 1700 N N . ALA A 1 216 ? -4.992 3.072 9.734 1 96.38 216 ALA A N 1
ATOM 1701 C CA . ALA A 1 216 ? -5.582 4.168 8.969 1 96.38 216 ALA A CA 1
ATOM 1702 C C . ALA A 1 216 ? -6.219 3.658 7.684 1 96.38 216 ALA A C 1
ATOM 1704 O O . ALA A 1 216 ? -7.324 4.074 7.324 1 96.38 216 ALA A O 1
ATOM 1705 N N . SER A 1 217 ? -5.527 2.779 7.008 1 97.56 217 SER A N 1
ATOM 1706 C CA . SER A 1 217 ? -6.066 2.225 5.773 1 97.56 217 SER A CA 1
ATOM 1707 C C . SER A 1 217 ? -7.402 1.529 6.016 1 97.56 217 SER A C 1
ATOM 1709 O O . SER A 1 217 ? -8.344 1.687 5.234 1 97.56 217 SER A O 1
ATOM 1711 N N . ARG A 1 218 ? -7.496 0.78 7.059 1 97.56 218 ARG A N 1
ATOM 1712 C CA . ARG A 1 218 ? -8.742 0.107 7.402 1 97.56 218 ARG A CA 1
ATOM 1713 C C . ARG A 1 218 ? -9.844 1.117 7.723 1 97.56 218 ARG A C 1
ATOM 1715 O O . ARG A 1 218 ? -10.992 0.948 7.301 1 97.56 218 ARG A O 1
ATOM 1722 N N . LEU A 1 219 ? -9.453 2.125 8.445 1 96.81 219 LEU A N 1
ATOM 1723 C CA . LEU A 1 219 ? -10.398 3.18 8.781 1 96.81 219 LEU A CA 1
ATOM 1724 C C . LEU A 1 219 ? -10.992 3.799 7.516 1 96.81 219 LEU A C 1
ATOM 1726 O O . LEU A 1 219 ? -12.219 3.932 7.398 1 96.81 219 LEU A O 1
ATOM 1730 N N . TYR A 1 220 ? -10.117 4.168 6.594 1 97.75 220 TYR A N 1
ATOM 1731 C CA . TYR A 1 220 ? -10.57 4.859 5.395 1 97.75 220 TYR A CA 1
ATOM 1732 C C . TYR A 1 220 ? -11.406 3.939 4.512 1 97.75 220 TYR A C 1
ATOM 1734 O O . TYR A 1 220 ? -12.43 4.355 3.963 1 97.75 220 TYR A O 1
ATOM 1742 N N . THR A 1 221 ? -10.969 2.719 4.453 1 96.81 221 THR A N 1
ATOM 1743 C CA . THR A 1 221 ? -11.734 1.728 3.705 1 96.81 221 THR A CA 1
ATOM 1744 C C . THR A 1 221 ? -13.109 1.521 4.328 1 96.81 221 THR A C 1
ATOM 1746 O O . THR A 1 221 ? -14.125 1.537 3.629 1 96.81 221 THR A O 1
ATOM 1749 N N . GLN A 1 222 ? -13.156 1.352 5.582 1 95.31 222 GLN A N 1
ATOM 1750 C CA . GLN A 1 222 ? -14.414 1.136 6.289 1 95.31 222 GLN A CA 1
ATOM 1751 C C . GLN A 1 222 ? -15.312 2.365 6.199 1 95.31 222 GLN A C 1
ATOM 1753 O O . GLN A 1 222 ? -16.516 2.27 6.402 1 95.31 222 GLN A O 1
ATOM 1758 N N . SER A 1 223 ? -14.734 3.482 5.926 1 94.5 223 SER A N 1
ATOM 1759 C CA . SER A 1 223 ? -15.492 4.723 5.773 1 94.5 223 SER A CA 1
ATOM 1760 C C . SER A 1 223 ? -16.031 4.867 4.355 1 94.5 223 SER A C 1
ATOM 1762 O O . SER A 1 223 ? -16.688 5.867 4.031 1 94.5 223 SER A O 1
ATOM 1764 N N . GLY A 1 224 ? -15.695 3.922 3.518 1 94.69 224 GLY A N 1
ATOM 1765 C CA . GLY A 1 224 ? -16.25 3.91 2.176 1 94.69 224 GLY A CA 1
ATOM 1766 C C . GLY A 1 224 ? -15.266 4.371 1.117 1 94.69 224 GLY A C 1
ATOM 1767 O O . GLY A 1 224 ? -15.633 4.539 -0.048 1 94.69 224 GLY A O 1
ATOM 1768 N N . ALA A 1 225 ? -14.031 4.566 1.494 1 97.38 225 ALA A N 1
ATOM 1769 C CA . ALA A 1 225 ? -13.039 5.047 0.535 1 97.38 225 ALA A CA 1
ATOM 1770 C C . ALA A 1 225 ? -12.438 3.889 -0.258 1 97.38 225 ALA A C 1
ATOM 1772 O O . ALA A 1 225 ? -12.43 2.744 0.204 1 97.38 225 ALA A O 1
ATOM 1773 N N . LEU A 1 226 ? -11.961 4.191 -1.453 1 97.88 226 LEU A N 1
ATOM 1774 C CA . LEU A 1 226 ? -11.211 3.254 -2.281 1 97.88 226 LEU A CA 1
ATOM 1775 C C . LEU A 1 226 ? -9.805 3.787 -2.57 1 97.88 226 LEU A C 1
ATOM 1777 O O . LEU A 1 226 ? -9.594 5 -2.613 1 97.88 226 LEU A O 1
ATOM 1781 N N . ILE A 1 227 ? -8.922 2.875 -2.775 1 98.44 227 ILE A N 1
ATOM 1782 C CA . ILE A 1 227 ? -7.562 3.283 -3.115 1 98.44 227 ILE A CA 1
ATOM 1783 C C . ILE A 1 227 ? -7.562 4.012 -4.457 1 98.44 227 ILE A C 1
ATOM 1785 O O . ILE A 1 227 ? -8.141 3.525 -5.434 1 98.44 227 ILE A O 1
ATOM 1789 N N . ASP A 1 228 ? -6.98 5.16 -4.426 1 98.44 228 ASP A N 1
ATOM 1790 C CA . ASP A 1 228 ? -6.891 5.961 -5.645 1 98.44 228 ASP A CA 1
ATOM 1791 C C . ASP A 1 228 ? -5.52 5.801 -6.301 1 98.44 228 ASP A C 1
ATOM 1793 O O . ASP A 1 228 ? -5.426 5.684 -7.527 1 98.44 228 ASP A O 1
ATOM 1797 N N . SER A 1 229 ? -4.508 5.816 -5.547 1 98.44 229 SER A N 1
ATOM 1798 C CA . SER A 1 229 ? -3.145 5.688 -6.055 1 98.44 229 SER A CA 1
ATOM 1799 C C . SER A 1 229 ? -2.186 5.246 -4.957 1 98.44 229 SER A C 1
ATOM 1801 O O . SER A 1 229 ? -2.512 5.324 -3.771 1 98.44 229 SER A O 1
ATOM 1803 N N . THR A 1 230 ? -1.093 4.691 -5.387 1 98.38 230 THR A N 1
ATOM 1804 C CA . THR A 1 230 ? 0.016 4.352 -4.504 1 98.38 230 THR A CA 1
ATOM 1805 C C . THR A 1 230 ? 1.335 4.879 -5.059 1 98.38 230 THR A C 1
ATOM 1807 O O . THR A 1 230 ? 1.557 4.852 -6.273 1 98.38 230 THR A O 1
ATOM 1810 N N . THR A 1 231 ? 2.15 5.398 -4.172 1 98.5 231 THR A N 1
ATOM 1811 C CA . THR A 1 231 ? 3.426 5.984 -4.57 1 98.5 231 THR A CA 1
ATOM 1812 C C . THR A 1 231 ? 4.52 5.633 -3.566 1 98.5 231 THR A C 1
ATOM 1814 O O . THR A 1 231 ? 4.227 5.219 -2.443 1 98.5 231 THR A O 1
ATOM 1817 N N . TYR A 1 232 ? 5.711 5.715 -4.043 1 98.5 232 TYR A N 1
ATOM 1818 C CA . TYR A 1 232 ? 6.887 5.562 -3.193 1 98.5 232 TYR A CA 1
ATOM 1819 C C . TYR A 1 232 ? 7.707 6.844 -3.16 1 98.5 232 TYR A C 1
ATOM 1821 O O . TYR A 1 232 ? 7.91 7.484 -4.191 1 98.5 232 TYR A O 1
ATOM 1829 N N . TRP A 1 233 ? 8.086 7.223 -1.974 1 98.25 233 TRP A N 1
ATOM 1830 C CA . TRP A 1 233 ? 9.078 8.273 -1.781 1 98.25 233 TRP A CA 1
ATOM 1831 C C . TRP A 1 233 ? 10.492 7.703 -1.756 1 98.25 233 TRP A C 1
ATOM 1833 O O . TRP A 1 233 ? 10.781 6.789 -0.979 1 98.25 233 TRP A O 1
ATOM 1843 N N . LEU A 1 234 ? 11.305 8.195 -2.607 1 98.56 234 LEU A N 1
ATOM 1844 C CA . LEU A 1 234 ? 12.734 7.891 -2.617 1 98.56 234 LEU A CA 1
ATOM 1845 C C . LEU A 1 234 ? 13.555 9.141 -2.34 1 98.56 234 LEU A C 1
ATOM 1847 O O . LEU A 1 234 ? 13.266 10.219 -2.877 1 98.56 234 LEU A O 1
ATOM 1851 N N . TYR A 1 235 ? 14.523 8.938 -1.494 1 98.44 235 TYR A N 1
ATOM 1852 C CA . TYR A 1 235 ? 15.359 10.086 -1.143 1 98.44 235 TYR A CA 1
ATOM 1853 C C . TYR A 1 235 ? 16.828 9.805 -1.453 1 98.44 235 TYR A C 1
ATOM 1855 O O . TYR A 1 235 ? 17.266 8.656 -1.399 1 98.44 235 TYR A O 1
ATOM 1863 N N . ARG A 1 236 ? 17.5 10.828 -1.815 1 97.88 236 ARG A N 1
ATOM 1864 C CA . ARG A 1 236 ? 18.953 10.836 -1.973 1 97.88 236 ARG A CA 1
ATOM 1865 C C . ARG A 1 236 ? 19.594 11.906 -1.095 1 97.88 236 ARG A C 1
ATOM 1867 O O . ARG A 1 236 ? 19.156 13.055 -1.093 1 97.88 236 ARG A O 1
ATOM 1874 N N . GLY A 1 237 ? 20.656 11.547 -0.446 1 92.69 237 GLY A N 1
ATOM 1875 C CA . GLY A 1 237 ? 21.406 12.469 0.392 1 92.69 237 GLY A CA 1
ATOM 1876 C C . GLY A 1 237 ? 21.953 11.82 1.655 1 92.69 237 GLY A C 1
ATOM 1877 O O . GLY A 1 237 ? 21.562 10.711 2.002 1 92.69 237 GLY A O 1
ATOM 1878 N N . MET B 1 1 ? 23.344 -0.838 11.68 1 78.56 1 MET B N 1
ATOM 1879 C CA . MET B 1 1 ? 23.094 -1.977 12.562 1 78.56 1 MET B CA 1
ATOM 1880 C C . MET B 1 1 ? 23.125 -3.287 11.781 1 78.56 1 MET B C 1
ATOM 1882 O O . MET B 1 1 ? 22.797 -3.316 10.594 1 78.56 1 MET B O 1
ATOM 1886 N N . SER B 1 2 ? 23.531 -4.254 12.461 1 91.06 2 SER B N 1
ATOM 1887 C CA . SER B 1 2 ? 23.703 -5.566 11.844 1 91.06 2 SER B CA 1
ATOM 1888 C C . SER B 1 2 ? 22.344 -6.246 11.625 1 91.06 2 SER B C 1
ATOM 1890 O O . SER B 1 2 ? 21.406 -6.031 12.398 1 91.06 2 SER B O 1
ATOM 1892 N N . VAL B 1 3 ? 22.219 -6.887 10.492 1 97 3 VAL B N 1
ATOM 1893 C CA . VAL B 1 3 ? 21.031 -7.68 10.195 1 97 3 VAL B CA 1
ATOM 1894 C C . VAL B 1 3 ? 21.266 -9.141 10.578 1 97 3 VAL B C 1
ATOM 1896 O O . VAL B 1 3 ? 22.266 -9.734 10.164 1 97 3 VAL B O 1
ATOM 1899 N N . LEU B 1 4 ? 20.359 -9.648 11.43 1 97.88 4 LEU B N 1
ATOM 1900 C CA . LEU B 1 4 ? 20.422 -11.047 11.828 1 97.88 4 LEU B CA 1
ATOM 1901 C C . LEU B 1 4 ? 19.438 -11.898 11.039 1 97.88 4 LEU B C 1
ATOM 1903 O O . LEU B 1 4 ? 18.219 -11.672 11.109 1 97.88 4 LEU B O 1
ATOM 1907 N N . ALA B 1 5 ? 19.922 -12.898 10.289 1 98.38 5 ALA B N 1
ATOM 1908 C CA . ALA B 1 5 ? 19.031 -13.727 9.469 1 98.38 5 ALA B CA 1
ATOM 1909 C C . ALA B 1 5 ? 19.734 -15.008 9.031 1 98.38 5 ALA B C 1
ATOM 1911 O O . ALA B 1 5 ? 20.953 -15.039 8.891 1 98.38 5 ALA B O 1
ATOM 1912 N N . ASN B 1 6 ? 19 -16.016 8.938 1 98.31 6 ASN B N 1
ATOM 1913 C CA . ASN B 1 6 ? 19.406 -17.188 8.172 1 98.31 6 ASN B CA 1
ATOM 1914 C C . ASN B 1 6 ? 19.062 -17.031 6.691 1 98.31 6 ASN B C 1
ATOM 1916 O O . ASN B 1 6 ? 18.156 -16.281 6.332 1 98.31 6 ASN B O 1
ATOM 1920 N N . ILE B 1 7 ? 19.812 -17.672 5.852 1 98.38 7 ILE B N 1
ATOM 1921 C CA . ILE B 1 7 ? 19.484 -17.719 4.434 1 98.38 7 ILE B CA 1
ATOM 1922 C C . ILE B 1 7 ? 19.031 -19.125 4.055 1 98.38 7 ILE B C 1
ATOM 1924 O O . ILE B 1 7 ? 19.828 -20.062 4.082 1 98.38 7 ILE B O 1
ATOM 1928 N N . ASN B 1 8 ? 17.812 -19.266 3.746 1 98.56 8 ASN B N 1
ATOM 1929 C CA . ASN B 1 8 ? 17.234 -20.547 3.355 1 98.56 8 ASN B CA 1
ATOM 1930 C C . ASN B 1 8 ? 17.297 -20.75 1.845 1 98.56 8 ASN B C 1
ATOM 1932 O O . ASN B 1 8 ? 16.766 -19.953 1.085 1 98.56 8 ASN B O 1
ATOM 1936 N N . TYR B 1 9 ? 17.953 -21.828 1.435 1 98.5 9 TYR B N 1
ATOM 1937 C CA . TYR B 1 9 ? 18 -22.188 0.019 1 98.5 9 TYR B CA 1
ATOM 1938 C C . TYR B 1 9 ? 16.625 -22.562 -0.493 1 98.5 9 TYR B C 1
ATOM 1940 O O . TYR B 1 9 ? 15.945 -23.406 0.099 1 98.5 9 TYR B O 1
ATOM 1948 N N . LEU B 1 10 ? 16.203 -21.891 -1.567 1 98.19 10 LEU B N 1
ATOM 1949 C CA . LEU B 1 10 ? 14.914 -22.219 -2.189 1 98.19 10 LEU B CA 1
ATOM 1950 C C . LEU B 1 10 ? 15.094 -23.219 -3.324 1 98.19 10 LEU B C 1
ATOM 1952 O O . LEU B 1 10 ? 15.172 -22.828 -4.492 1 98.19 10 LEU B O 1
ATOM 1956 N N . GLU B 1 11 ? 14.984 -24.422 -2.988 1 97.94 11 GLU B N 1
ATOM 1957 C CA . GLU B 1 11 ? 15.32 -25.484 -3.924 1 97.94 11 GLU B CA 1
ATOM 1958 C C . GLU B 1 11 ? 14.422 -25.438 -5.16 1 97.94 11 GLU B C 1
ATOM 1960 O O . GLU B 1 11 ? 14.914 -25.391 -6.289 1 97.94 11 GLU B O 1
ATOM 1965 N N . TRP B 1 12 ? 13.195 -25.453 -5.012 1 96.56 12 TRP B N 1
ATOM 1966 C CA . TRP B 1 12 ? 12.25 -25.5 -6.125 1 96.56 12 TRP B CA 1
ATOM 1967 C C . TRP B 1 12 ? 12.43 -24.281 -7.027 1 96.56 12 TRP B C 1
ATOM 1969 O O . TRP B 1 12 ? 12.531 -24.406 -8.25 1 96.56 12 TRP B O 1
ATOM 1979 N N . GLU B 1 13 ? 12.461 -23.109 -6.445 1 96.38 13 GLU B N 1
ATOM 1980 C CA . GLU B 1 13 ? 12.586 -21.875 -7.215 1 96.38 13 GLU B CA 1
ATOM 1981 C C . GLU B 1 13 ? 13.914 -21.828 -7.965 1 96.38 13 GLU B C 1
ATOM 1983 O O . GLU B 1 13 ? 13.969 -21.344 -9.094 1 96.38 13 GLU B O 1
ATOM 1988 N N . SER B 1 14 ? 14.977 -22.297 -7.273 1 98.06 14 SER B N 1
ATOM 1989 C CA . SER B 1 14 ? 16.297 -22.312 -7.895 1 98.06 14 SER B CA 1
ATOM 1990 C C . SER B 1 14 ? 16.312 -23.188 -9.148 1 98.06 14 SER B C 1
ATOM 1992 O O . SER B 1 14 ? 16.859 -22.781 -10.18 1 98.06 14 SER B O 1
ATOM 1994 N N . ASP B 1 15 ? 15.68 -24.328 -8.969 1 97.75 15 ASP B N 1
ATOM 1995 C CA . ASP B 1 15 ? 15.609 -25.234 -10.109 1 97.75 15 ASP B CA 1
ATOM 1996 C C . ASP B 1 15 ? 14.742 -24.656 -11.219 1 97.75 15 ASP B C 1
ATOM 1998 O O . ASP B 1 15 ? 15.125 -24.703 -12.391 1 97.75 15 ASP B O 1
ATOM 2002 N N . PHE B 1 16 ? 13.656 -24.094 -10.93 1 97.62 16 PHE B N 1
ATOM 2003 C CA . PHE B 1 16 ? 12.688 -23.594 -11.898 1 97.62 16 PHE B CA 1
ATOM 2004 C C . PHE B 1 16 ? 13.273 -22.453 -12.711 1 97.62 16 PHE B C 1
ATOM 2006 O O . PHE B 1 16 ? 13.109 -22.406 -13.938 1 97.62 16 PHE B O 1
ATOM 2013 N N . PHE B 1 17 ? 13.992 -21.5 -12.031 1 97.38 17 PHE B N 1
ATOM 2014 C CA . PHE B 1 17 ? 14.492 -20.297 -12.695 1 97.38 17 PHE B CA 1
ATOM 2015 C C . PHE B 1 17 ? 15.953 -20.484 -13.094 1 97.38 17 PHE B C 1
ATOM 2017 O O . PHE B 1 17 ? 16.531 -19.609 -13.75 1 97.38 17 PHE B O 1
ATOM 2024 N N . SER B 1 18 ? 16.594 -21.609 -12.688 1 96.81 18 SER B N 1
ATOM 2025 C CA . SER B 1 18 ? 18.016 -21.844 -12.891 1 96.81 18 SER B CA 1
ATOM 2026 C C . SER B 1 18 ? 18.859 -20.719 -12.289 1 96.81 18 SER B C 1
ATOM 2028 O O . SER B 1 18 ? 19.734 -20.172 -12.945 1 96.81 18 SER B O 1
ATOM 2030 N N . LEU B 1 19 ? 18.438 -20.344 -11.086 1 97.25 19 LEU B N 1
ATOM 2031 C CA . LEU B 1 19 ? 19.094 -19.297 -10.297 1 97.25 19 LEU B CA 1
ATOM 2032 C C . LEU B 1 19 ? 19.281 -19.75 -8.852 1 97.25 19 LEU B C 1
ATOM 2034 O O . LEU B 1 19 ? 18.312 -20.062 -8.164 1 97.25 19 LEU B O 1
ATOM 2038 N N . ASN B 1 20 ? 20.5 -19.844 -8.422 1 98.44 20 ASN B N 1
ATOM 2039 C CA . ASN B 1 20 ? 20.75 -20.141 -7.016 1 98.44 20 ASN B CA 1
ATOM 2040 C C . ASN B 1 20 ? 20.141 -19.078 -6.105 1 98.44 20 ASN B C 1
ATOM 2042 O O . ASN B 1 20 ? 20.734 -18.016 -5.898 1 98.44 20 ASN B O 1
ATOM 2046 N N . THR B 1 21 ? 18.984 -19.422 -5.547 1 98.44 21 THR B N 1
ATOM 2047 C CA . THR B 1 21 ? 18.188 -18.422 -4.855 1 98.44 21 THR B CA 1
ATOM 2048 C C . THR B 1 21 ? 18.062 -18.75 -3.375 1 98.44 21 THR B C 1
ATOM 2050 O O . THR B 1 21 ? 17.812 -19.906 -3.014 1 98.44 21 THR B O 1
ATOM 2053 N N . GLY B 1 22 ? 18.297 -17.75 -2.541 1 98.75 22 GLY B N 1
ATOM 2054 C CA . GLY B 1 22 ? 18.047 -17.859 -1.112 1 98.75 22 GLY B CA 1
ATOM 2055 C C . GLY B 1 22 ? 17.016 -16.859 -0.616 1 98.75 22 GLY B C 1
ATOM 2056 O O . GLY B 1 22 ? 16.719 -15.875 -1.291 1 98.75 22 GLY B O 1
ATOM 2057 N N . ARG B 1 23 ? 16.422 -17.172 0.51 1 98.75 23 ARG B N 1
ATOM 2058 C CA . ARG B 1 23 ? 15.484 -16.266 1.164 1 98.75 23 ARG B CA 1
ATOM 2059 C C . ARG B 1 23 ? 15.875 -16.031 2.619 1 98.75 23 ARG B C 1
ATOM 2061 O O . ARG B 1 23 ? 16.172 -16.984 3.346 1 98.75 23 ARG B O 1
ATOM 2068 N N . LEU B 1 24 ? 15.859 -14.766 3.008 1 98.75 24 LEU B N 1
ATOM 2069 C CA . LEU B 1 24 ? 16.203 -14.43 4.383 1 98.75 24 LEU B CA 1
ATOM 2070 C C . LEU B 1 24 ? 15.102 -14.844 5.344 1 98.75 24 LEU B C 1
ATOM 2072 O O . LEU B 1 24 ? 13.914 -14.688 5.035 1 98.75 24 LEU B O 1
ATOM 2076 N N . GLU B 1 25 ? 15.461 -15.422 6.398 1 98.5 25 GLU B N 1
ATOM 2077 C CA . GLU B 1 25 ? 14.625 -15.656 7.57 1 98.5 25 GLU B CA 1
ATOM 2078 C C . GLU B 1 25 ? 15.172 -14.938 8.797 1 98.5 25 GLU B C 1
ATOM 2080 O O . GLU B 1 25 ? 16.125 -15.406 9.422 1 98.5 25 GLU B O 1
ATOM 2085 N N . PHE B 1 26 ? 14.539 -13.883 9.18 1 98.25 26 PHE B N 1
ATOM 2086 C CA . PHE B 1 26 ? 15.031 -13.039 10.266 1 98.25 26 PHE B CA 1
ATOM 2087 C C . PHE B 1 26 ? 14.766 -13.688 11.617 1 98.25 26 PHE B C 1
ATOM 2089 O O . PHE B 1 26 ? 13.703 -14.281 11.828 1 98.25 26 PHE B O 1
ATOM 2096 N N . SER B 1 27 ? 15.758 -13.625 12.461 1 96.44 27 SER B N 1
ATOM 2097 C CA . SER B 1 27 ? 15.648 -14.164 13.812 1 96.44 27 SER B CA 1
ATOM 2098 C C . SER B 1 27 ? 16.719 -13.586 14.734 1 96.44 27 SER B C 1
ATOM 2100 O O . SER B 1 27 ? 17.859 -13.398 14.312 1 96.44 27 SER B O 1
ATOM 2102 N N . ALA B 1 28 ? 16.344 -13.352 15.906 1 93.94 28 ALA B N 1
ATOM 2103 C CA . ALA B 1 28 ? 17.297 -12.812 16.891 1 93.94 28 ALA B CA 1
ATOM 2104 C C . ALA B 1 28 ? 18.422 -13.805 17.156 1 93.94 28 ALA B C 1
ATOM 2106 O O . ALA B 1 28 ? 19.5 -13.422 17.625 1 93.94 28 ALA B O 1
ATOM 2107 N N . GLN B 1 29 ? 18.203 -15.016 16.906 1 96.69 29 GLN B N 1
ATOM 2108 C CA . GLN B 1 29 ? 19.172 -16.078 17.172 1 96.69 29 GLN B CA 1
ATOM 2109 C C . GLN B 1 29 ? 20.031 -16.359 15.945 1 96.69 29 GLN B C 1
ATOM 2111 O O . GLN B 1 29 ? 20.969 -17.141 16 1 96.69 29 GLN B O 1
ATOM 2116 N N . ALA B 1 30 ? 19.656 -15.758 14.844 1 97.62 30 ALA B N 1
ATOM 2117 C CA . ALA B 1 30 ? 20.391 -15.984 13.602 1 97.62 30 ALA B CA 1
ATOM 2118 C C . ALA B 1 30 ? 21.719 -15.25 13.602 1 97.62 30 ALA B C 1
ATOM 2120 O O . ALA B 1 30 ? 21.906 -14.297 14.359 1 97.62 30 ALA B O 1
ATOM 2121 N N . PRO B 1 31 ? 22.688 -15.695 12.859 1 96.75 31 PRO B N 1
ATOM 2122 C CA . PRO B 1 31 ? 23.969 -14.984 12.734 1 96.75 31 PRO B CA 1
ATOM 2123 C C . PRO B 1 31 ? 23.828 -13.656 12 1 96.75 31 PRO B C 1
ATOM 2125 O O . PRO B 1 31 ? 22.844 -13.43 11.297 1 96.75 31 PRO B O 1
ATOM 2128 N N . VAL B 1 32 ? 24.812 -12.859 12.211 1 97.44 32 VAL B N 1
ATOM 2129 C CA . VAL B 1 32 ? 24.906 -11.602 11.477 1 97.44 32 VAL B CA 1
ATOM 2130 C C . VAL B 1 32 ? 25.047 -11.891 9.984 1 97.44 32 VAL B C 1
ATOM 2132 O O . VAL B 1 32 ? 25.844 -12.742 9.578 1 97.44 32 VAL B O 1
ATOM 2135 N N . LEU B 1 33 ? 24.234 -11.297 9.211 1 97.06 33 LEU B N 1
ATOM 2136 C CA . LEU B 1 33 ? 24.312 -11.414 7.762 1 97.06 33 LEU B CA 1
ATOM 2137 C C . LEU B 1 33 ? 25.578 -10.75 7.223 1 97.06 33 LEU B C 1
ATOM 2139 O O . LEU B 1 33 ? 25.828 -9.57 7.496 1 97.06 33 LEU B O 1
ATOM 2143 N N . THR B 1 34 ? 26.391 -11.461 6.5 1 96.06 34 THR B N 1
ATOM 2144 C CA . THR B 1 34 ? 27.625 -10.93 5.941 1 96.06 34 THR B CA 1
ATOM 2145 C C . THR B 1 34 ? 27.594 -10.961 4.418 1 96.06 34 THR B C 1
ATOM 2147 O O . THR B 1 34 ? 26.828 -11.719 3.822 1 96.06 34 THR B O 1
ATOM 2150 N N . GLN B 1 35 ? 28.438 -10.18 3.83 1 95.06 35 GLN B N 1
ATOM 2151 C CA . GLN B 1 35 ? 28.562 -10.141 2.377 1 95.06 35 GLN B CA 1
ATOM 2152 C C . GLN B 1 35 ? 28.953 -11.508 1.819 1 95.06 35 GLN B C 1
ATOM 2154 O O . GLN B 1 35 ? 28.453 -11.922 0.771 1 95.06 35 GLN B O 1
ATOM 2159 N N . ASP B 1 36 ? 29.766 -12.148 2.553 1 96.31 36 ASP B N 1
ATOM 2160 C CA . ASP B 1 36 ? 30.25 -13.445 2.102 1 96.31 36 ASP B CA 1
ATOM 2161 C C . ASP B 1 36 ? 29.125 -14.461 2.016 1 96.31 36 ASP B C 1
ATOM 2163 O O . ASP B 1 36 ? 29.062 -15.258 1.071 1 96.31 36 ASP B O 1
ATOM 2167 N N . ARG B 1 37 ? 28.266 -14.492 3.004 1 96.88 37 ARG B N 1
ATOM 2168 C CA . ARG B 1 37 ? 27.141 -15.414 3.01 1 96.88 37 ARG B CA 1
ATOM 2169 C C . ARG B 1 37 ? 26.156 -15.086 1.89 1 96.88 37 ARG B C 1
ATOM 2171 O O . ARG B 1 37 ? 25.609 -15.984 1.25 1 96.88 37 ARG B O 1
ATOM 2178 N N . LEU B 1 38 ? 26 -13.844 1.601 1 97.88 38 LEU B N 1
ATOM 2179 C CA . LEU B 1 38 ? 25.078 -13.383 0.57 1 97.88 38 LEU B CA 1
ATOM 2180 C C . LEU B 1 38 ? 25.609 -13.711 -0.822 1 97.88 38 LEU B C 1
ATOM 2182 O O . LEU B 1 38 ? 24.828 -14.031 -1.727 1 97.88 38 LEU B O 1
ATOM 2186 N N . GLU B 1 39 ? 26.875 -13.664 -0.941 1 97.38 39 GLU B N 1
ATOM 2187 C CA . GLU B 1 39 ? 27.516 -13.844 -2.244 1 97.38 39 GLU B CA 1
ATOM 2188 C C . GLU B 1 39 ? 27.469 -15.305 -2.682 1 97.38 39 GLU B C 1
ATOM 2190 O O . GLU B 1 39 ? 27.75 -15.617 -3.838 1 97.38 39 GLU B O 1
ATOM 2195 N N . GLN B 1 40 ? 27.016 -16.188 -1.764 1 97.5 40 GLN B N 1
ATOM 2196 C CA . GLN B 1 40 ? 26.875 -17.594 -2.102 1 97.5 40 GLN B CA 1
ATOM 2197 C C . GLN B 1 40 ? 25.641 -17.828 -2.98 1 97.5 40 GLN B C 1
ATOM 2199 O O . GLN B 1 40 ? 25.484 -18.906 -3.559 1 97.5 40 GLN B O 1
ATOM 2204 N N . PHE B 1 41 ? 24.812 -16.875 -3.105 1 98.56 41 PHE B N 1
ATOM 2205 C CA . PHE B 1 41 ? 23.578 -16.984 -3.873 1 98.56 41 PHE B CA 1
ATOM 2206 C C . PHE B 1 41 ? 23.578 -16 -5.039 1 98.56 41 PHE B C 1
ATOM 2208 O O . PHE B 1 41 ? 24.172 -14.922 -4.945 1 98.56 41 PHE B O 1
ATOM 2215 N N . THR B 1 42 ? 22.984 -16.391 -6.121 1 98.25 42 THR B N 1
ATOM 2216 C CA . THR B 1 42 ? 22.812 -15.5 -7.254 1 98.25 42 THR B CA 1
ATOM 2217 C C . THR B 1 42 ? 21.781 -14.422 -6.93 1 98.25 42 THR B C 1
ATOM 2219 O O . THR B 1 42 ? 21.953 -13.258 -7.289 1 98.25 42 THR B O 1
ATOM 2222 N N . VAL B 1 43 ? 20.703 -14.797 -6.312 1 98.25 43 VAL B N 1
ATOM 2223 C CA . VAL B 1 43 ? 19.656 -13.875 -5.879 1 98.25 43 VAL B CA 1
ATOM 2224 C C . VAL B 1 43 ? 19.234 -14.203 -4.445 1 98.25 43 VAL B C 1
ATOM 2226 O O . VAL B 1 43 ? 19.047 -15.375 -4.098 1 98.25 43 VAL B O 1
ATOM 2229 N N . VAL B 1 44 ? 19.094 -13.227 -3.588 1 98.75 44 VAL B N 1
ATOM 2230 C CA . VAL B 1 44 ? 18.594 -13.391 -2.229 1 98.75 44 VAL B CA 1
ATOM 2231 C C . VAL B 1 44 ? 17.359 -12.531 -2.025 1 98.75 44 VAL B C 1
ATOM 2233 O O . VAL B 1 44 ? 17.359 -11.336 -2.312 1 98.75 44 VAL B O 1
ATOM 2236 N N . HIS B 1 45 ? 16.312 -13.188 -1.559 1 98.56 45 HIS B N 1
ATOM 2237 C CA . HIS B 1 45 ? 15.047 -12.516 -1.281 1 98.56 45 HIS B CA 1
ATOM 2238 C C . HIS B 1 45 ? 14.969 -12.055 0.172 1 98.56 45 HIS B C 1
ATOM 2240 O O . HIS B 1 45 ? 15.406 -12.773 1.076 1 98.56 45 HIS B O 1
ATOM 2246 N N . ALA B 1 46 ? 14.469 -10.922 0.374 1 98.81 46 ALA B N 1
ATOM 2247 C CA . ALA B 1 46 ? 14.016 -10.469 1.687 1 98.81 46 ALA B CA 1
ATOM 2248 C C . ALA B 1 46 ? 12.586 -9.938 1.618 1 98.81 46 ALA B C 1
ATOM 2250 O O . ALA B 1 46 ? 12.273 -9.078 0.792 1 98.81 46 ALA B O 1
ATOM 2251 N N . LYS B 1 47 ? 11.742 -10.492 2.363 1 98.62 47 LYS B N 1
ATOM 2252 C CA . LYS B 1 47 ? 10.398 -9.945 2.562 1 98.62 47 LYS B CA 1
ATOM 2253 C C . LYS B 1 47 ? 10.289 -9.25 3.914 1 98.62 47 LYS B C 1
ATOM 2255 O O . LYS B 1 47 ? 10.469 -9.875 4.961 1 98.62 47 LYS B O 1
ATOM 2260 N N . VAL B 1 48 ? 9.969 -7.984 3.85 1 98.5 48 VAL B N 1
ATOM 2261 C CA . VAL B 1 48 ? 10.031 -7.168 5.059 1 98.5 48 VAL B CA 1
ATOM 2262 C C . VAL B 1 48 ? 8.695 -6.457 5.27 1 98.5 48 VAL B C 1
ATOM 2264 O O . VAL B 1 48 ? 8.102 -5.945 4.316 1 98.5 48 VAL B O 1
ATOM 2267 N N . ALA B 1 49 ? 8.234 -6.5 6.535 1 98.06 49 ALA B N 1
ATOM 2268 C CA . ALA B 1 49 ? 7.047 -5.703 6.855 1 98.06 49 ALA B CA 1
ATOM 2269 C C . ALA B 1 49 ? 7.258 -4.238 6.488 1 98.06 49 ALA B C 1
ATOM 2271 O O . ALA B 1 49 ? 8.344 -3.686 6.699 1 98.06 49 ALA B O 1
ATOM 2272 N N . SER B 1 50 ? 6.23 -3.57 5.973 1 97.12 50 SER B N 1
ATOM 2273 C CA . SER B 1 50 ? 6.375 -2.219 5.441 1 97.12 50 SER B CA 1
ATOM 2274 C C . SER B 1 50 ? 6.703 -1.223 6.547 1 97.12 50 SER B C 1
ATOM 2276 O O . SER B 1 50 ? 7.242 -0.147 6.281 1 97.12 50 SER B O 1
ATOM 2278 N N . TYR B 1 51 ? 6.391 -1.542 7.781 1 95.38 51 TYR B N 1
ATOM 2279 C CA . TYR B 1 51 ? 6.629 -0.606 8.875 1 95.38 51 TYR B CA 1
ATOM 2280 C C . TYR B 1 51 ? 8.078 -0.675 9.344 1 95.38 51 TYR B C 1
ATOM 2282 O O . TYR B 1 51 ? 8.531 0.18 10.109 1 95.38 51 TYR B O 1
ATOM 2290 N N . ASP B 1 52 ? 8.828 -1.698 8.984 1 96.31 52 ASP B N 1
ATOM 2291 C CA . ASP B 1 52 ? 10.188 -1.888 9.477 1 96.31 52 ASP B CA 1
ATOM 2292 C C . ASP B 1 52 ? 11.203 -1.191 8.57 1 96.31 52 ASP B C 1
ATOM 2294 O O . ASP B 1 52 ? 12.047 -1.847 7.957 1 96.31 52 ASP B O 1
ATOM 2298 N N . LEU B 1 53 ? 11.164 0.102 8.555 1 95.81 53 LEU B N 1
ATOM 2299 C CA . LEU B 1 53 ? 11.977 0.908 7.652 1 95.81 53 LEU B CA 1
ATOM 2300 C C . LEU B 1 53 ? 13.453 0.82 8.031 1 95.81 53 LEU B C 1
ATOM 2302 O O . LEU B 1 53 ? 14.328 0.9 7.16 1 95.81 53 LEU B O 1
ATOM 2306 N N . LEU B 1 54 ? 13.727 0.659 9.289 1 95.19 54 LEU B N 1
ATOM 2307 C CA . LEU B 1 54 ? 15.117 0.502 9.719 1 95.19 54 LEU B CA 1
ATOM 2308 C C . LEU B 1 54 ? 15.734 -0.741 9.094 1 95.19 54 LEU B C 1
ATOM 2310 O O . LEU B 1 54 ? 16.875 -0.699 8.625 1 95.19 54 LEU B O 1
ATOM 2314 N N . LEU B 1 55 ? 15.008 -1.847 9.133 1 97.25 55 LEU B N 1
ATOM 2315 C CA . LEU B 1 55 ? 15.492 -3.066 8.492 1 97.25 55 LEU B CA 1
ATOM 2316 C C . LEU B 1 55 ? 15.703 -2.855 7 1 97.25 55 LEU B C 1
ATOM 2318 O O . LEU B 1 55 ? 16.688 -3.328 6.434 1 97.25 55 LEU B O 1
ATOM 2322 N N . ILE B 1 56 ? 14.828 -2.154 6.352 1 97.25 56 ILE B N 1
ATOM 2323 C CA . ILE B 1 56 ? 14.938 -1.863 4.926 1 97.25 56 ILE B CA 1
ATOM 2324 C C . ILE B 1 56 ? 16.219 -1.07 4.656 1 97.25 56 ILE B C 1
ATOM 2326 O O . ILE B 1 56 ? 16.953 -1.376 3.721 1 97.25 56 ILE B O 1
ATOM 2330 N N . ASP B 1 57 ? 16.484 -0.097 5.496 1 96.69 57 ASP B N 1
ATOM 2331 C CA . ASP B 1 57 ? 17.703 0.694 5.363 1 96.69 57 ASP B CA 1
ATOM 2332 C C . ASP B 1 57 ? 18.953 -0.185 5.492 1 96.69 57 ASP B C 1
ATOM 2334 O O . ASP B 1 57 ? 19.891 -0.053 4.707 1 96.69 57 ASP B O 1
ATOM 2338 N N . ASN B 1 58 ? 18.922 -1.038 6.5 1 97.44 58 ASN B N 1
ATOM 2339 C CA . ASN B 1 58 ? 20.062 -1.911 6.738 1 97.44 58 ASN B CA 1
ATOM 2340 C C . ASN B 1 58 ? 20.281 -2.871 5.574 1 97.44 58 ASN B C 1
ATOM 2342 O O . ASN B 1 58 ? 21.438 -3.127 5.184 1 97.44 58 ASN B O 1
ATOM 2346 N N . LEU B 1 59 ? 19.203 -3.389 5.066 1 98.06 59 LEU B N 1
ATOM 2347 C CA . LEU B 1 59 ? 19.297 -4.285 3.918 1 98.06 59 LEU B CA 1
ATOM 2348 C C . LEU B 1 59 ? 19.828 -3.541 2.693 1 98.06 59 LEU B C 1
ATOM 2350 O O . LEU B 1 59 ? 20.594 -4.094 1.91 1 98.06 59 LEU B O 1
ATOM 2354 N N . THR B 1 60 ? 19.375 -2.342 2.521 1 96.31 60 THR B N 1
ATOM 2355 C CA . THR B 1 60 ? 19.859 -1.515 1.421 1 96.31 60 THR B CA 1
ATOM 2356 C C . THR B 1 60 ? 21.375 -1.34 1.497 1 96.31 60 THR B C 1
ATOM 2358 O O . THR B 1 60 ? 22.062 -1.385 0.476 1 96.31 60 THR B O 1
ATOM 2361 N N . GLN B 1 61 ? 21.875 -1.154 2.664 1 95 61 GLN B N 1
ATOM 2362 C CA . GLN B 1 61 ? 23.312 -1.013 2.871 1 95 61 GLN B CA 1
ATOM 2363 C C . GLN B 1 61 ? 24.047 -2.301 2.516 1 95 61 GLN B C 1
ATOM 2365 O O . GLN B 1 61 ? 25.234 -2.273 2.189 1 95 61 GLN B O 1
ATOM 2370 N N . LEU B 1 62 ? 23.312 -3.408 2.588 1 96.94 62 LEU B N 1
ATOM 2371 C CA . LEU B 1 62 ? 23.906 -4.699 2.256 1 96.94 62 LEU B CA 1
ATOM 2372 C C . LEU B 1 62 ? 23.719 -5.016 0.775 1 96.94 62 LEU B C 1
ATOM 2374 O O . LEU B 1 62 ? 24.016 -6.125 0.331 1 96.94 62 LEU B O 1
ATOM 2378 N N . GLY B 1 63 ? 23.141 -4.086 0.026 1 96.12 63 GLY B N 1
ATOM 2379 C CA . GLY B 1 63 ? 23.062 -4.234 -1.419 1 96.12 63 GLY B CA 1
ATOM 2380 C C . GLY B 1 63 ? 21.703 -4.668 -1.904 1 96.12 63 GLY B C 1
ATOM 2381 O O . GLY B 1 63 ? 21.516 -4.934 -3.094 1 96.12 63 GLY B O 1
ATOM 2382 N N . PHE B 1 64 ? 20.75 -4.801 -0.992 1 98.06 64 PHE B N 1
ATOM 2383 C CA . PHE B 1 64 ? 19.391 -5.141 -1.412 1 98.06 64 PHE B CA 1
ATOM 2384 C C . PHE B 1 64 ? 18.719 -3.943 -2.062 1 98.06 64 PHE B C 1
ATOM 2386 O O . PHE B 1 64 ? 18.953 -2.799 -1.676 1 98.06 64 PHE B O 1
ATOM 2393 N N . GLN B 1 65 ? 17.891 -4.219 -3.041 1 97.25 65 GLN B N 1
ATOM 2394 C CA . GLN B 1 65 ? 17.109 -3.201 -3.746 1 97.25 65 GLN B CA 1
ATOM 2395 C C . GLN B 1 65 ? 15.625 -3.518 -3.703 1 97.25 65 GLN B C 1
ATOM 2397 O O . GLN B 1 65 ? 15.234 -4.684 -3.621 1 97.25 65 GLN B O 1
ATOM 2402 N N . PHE B 1 66 ? 14.859 -2.52 -3.744 1 97.69 66 PHE B N 1
ATOM 2403 C CA . PHE B 1 66 ? 13.406 -2.674 -3.76 1 97.69 66 PHE B CA 1
ATOM 2404 C C . PHE B 1 66 ? 12.953 -3.387 -5.027 1 97.69 66 PHE B C 1
ATOM 2406 O O . PHE B 1 66 ? 13.328 -2.996 -6.133 1 97.69 66 PHE B O 1
ATOM 2413 N N . ALA B 1 67 ? 12.141 -4.422 -4.848 1 96.5 67 ALA B N 1
ATOM 2414 C CA . ALA B 1 67 ? 11.664 -5.188 -5.996 1 96.5 67 ALA B CA 1
ATOM 2415 C C . ALA B 1 67 ? 10.18 -4.926 -6.25 1 96.5 67 ALA B C 1
ATOM 2417 O O . ALA B 1 67 ? 9.781 -4.617 -7.375 1 96.5 67 ALA B O 1
ATOM 2418 N N . GLU B 1 68 ? 9.414 -5.07 -5.18 1 95.62 68 GLU B N 1
ATOM 2419 C CA . GLU B 1 68 ? 7.973 -4.93 -5.324 1 95.62 68 GLU B CA 1
ATOM 2420 C C . GLU B 1 68 ? 7.289 -4.82 -3.963 1 95.62 68 GLU B C 1
ATOM 2422 O O . GLU B 1 68 ? 7.801 -5.336 -2.965 1 95.62 68 GLU B O 1
ATOM 2427 N N . GLY B 1 69 ? 6.18 -4.066 -3.916 1 97.31 69 GLY B N 1
ATOM 2428 C CA . GLY B 1 69 ? 5.34 -4.051 -2.729 1 97.31 69 GLY B CA 1
ATOM 2429 C C . GLY B 1 69 ? 4.164 -5.008 -2.814 1 97.31 69 GLY B C 1
ATOM 2430 O O . GLY B 1 69 ? 3.639 -5.254 -3.902 1 97.31 69 GLY B O 1
ATOM 2431 N N . GLU B 1 70 ? 3.779 -5.504 -1.678 1 98.06 70 GLU B N 1
ATOM 2432 C CA . GLU B 1 70 ? 2.658 -6.434 -1.584 1 98.06 70 GLU B CA 1
ATOM 2433 C C . GLU B 1 70 ? 1.658 -5.988 -0.522 1 98.06 70 GLU B C 1
ATOM 2435 O O . GLU B 1 70 ? 2.049 -5.562 0.567 1 98.06 70 GLU B O 1
ATOM 2440 N N . ILE B 1 71 ? 0.441 -6.051 -0.865 1 98.25 71 ILE B N 1
ATOM 2441 C CA . ILE B 1 71 ? -0.652 -5.793 0.065 1 98.25 71 ILE B CA 1
ATOM 2442 C C . ILE B 1 71 ? -1.507 -7.051 0.221 1 98.25 71 ILE B C 1
ATOM 2444 O O . ILE B 1 71 ? -1.909 -7.66 -0.772 1 98.25 71 ILE B O 1
ATOM 2448 N N . ASP B 1 72 ? -1.731 -7.48 1.415 1 98.69 72 ASP B N 1
ATOM 2449 C CA . ASP B 1 72 ? -2.549 -8.648 1.732 1 98.69 72 ASP B CA 1
ATOM 2450 C C . ASP B 1 72 ? -3.893 -8.234 2.324 1 98.69 72 ASP B C 1
ATOM 2452 O O . ASP B 1 72 ? -3.947 -7.406 3.236 1 98.69 72 ASP B O 1
ATOM 2456 N N . PHE B 1 73 ? -4.949 -8.789 1.775 1 98.69 73 PHE B N 1
ATOM 2457 C CA . PHE B 1 73 ? -6.309 -8.492 2.213 1 98.69 73 PHE B CA 1
ATOM 2458 C C . PHE B 1 73 ? -6.906 -9.688 2.951 1 98.69 73 PHE B C 1
ATOM 2460 O O . PHE B 1 73 ? -6.602 -10.836 2.631 1 98.69 73 PHE B O 1
ATOM 2467 N N . LYS B 1 74 ? -7.668 -9.375 3.885 1 98.44 74 LYS B N 1
ATOM 2468 C CA . LYS B 1 74 ? -8.43 -10.359 4.648 1 98.44 74 LYS B CA 1
ATOM 2469 C C . LYS B 1 74 ? -9.93 -10.148 4.48 1 98.44 74 LYS B C 1
ATOM 2471 O O . LYS B 1 74 ? -10.43 -9.039 4.672 1 98.44 74 LYS B O 1
ATOM 2476 N N . LEU B 1 75 ? -10.602 -11.156 4.109 1 97.38 75 LEU B N 1
ATOM 2477 C CA . LEU B 1 75 ? -12.039 -11.125 3.873 1 97.38 75 LEU B CA 1
ATOM 2478 C C . LEU B 1 75 ? -12.766 -12.109 4.777 1 97.38 75 LEU B C 1
ATOM 2480 O O . LEU B 1 75 ? -12.57 -13.328 4.66 1 97.38 75 LEU B O 1
ATOM 2484 N N . PRO B 1 76 ? -13.594 -11.633 5.684 1 96.12 76 PRO B N 1
ATOM 2485 C CA . PRO B 1 76 ? -14.43 -12.562 6.441 1 96.12 76 PRO B CA 1
ATOM 2486 C C . PRO B 1 76 ? -15.492 -13.242 5.578 1 96.12 76 PRO B C 1
ATOM 2488 O O . PRO B 1 76 ? -16.094 -12.602 4.719 1 96.12 76 PRO B O 1
ATOM 2491 N N . ILE B 1 77 ? -15.57 -14.523 5.832 1 93.44 77 ILE B N 1
ATOM 2492 C CA . ILE B 1 77 ? -16.547 -15.305 5.086 1 93.44 77 ILE B CA 1
ATOM 2493 C C . ILE B 1 77 ? -17.781 -15.555 5.957 1 93.44 77 ILE B C 1
ATOM 2495 O O . ILE B 1 77 ? -17.672 -16.125 7.043 1 93.44 77 ILE B O 1
ATOM 2499 N N . GLY B 1 78 ? -18.812 -14.609 5.832 1 76.94 78 GLY B N 1
ATOM 2500 C CA . GLY B 1 78 ? -20.031 -14.797 6.605 1 76.94 78 GLY B CA 1
ATOM 2501 C C . GLY B 1 78 ? -21.109 -15.531 5.84 1 76.94 78 GLY B C 1
ATOM 2502 O O . GLY B 1 78 ? -21 -15.711 4.621 1 76.94 78 GLY B O 1
ATOM 2503 N N . THR B 1 79 ? -22.016 -16.328 6.504 1 58.38 79 THR B N 1
ATOM 2504 C CA . THR B 1 79 ? -23.141 -17.047 5.941 1 58.38 79 THR B CA 1
ATOM 2505 C C . THR B 1 79 ? -24.062 -16.109 5.168 1 58.38 79 THR B C 1
ATOM 2507 O O . THR B 1 79 ? -24.688 -16.5 4.18 1 58.38 79 THR B O 1
ATOM 2510 N N . GLU B 1 80 ? -24.25 -14.82 5.566 1 55.62 80 GLU B N 1
ATOM 2511 C CA . GLU B 1 80 ? -25.359 -14.062 4.992 1 55.62 80 GLU B CA 1
ATOM 2512 C C . GLU B 1 80 ? -24.984 -13.492 3.629 1 55.62 80 GLU B C 1
ATOM 2514 O O . GLU B 1 80 ? -25.781 -13.523 2.695 1 55.62 80 GLU B O 1
ATOM 2519 N N . ASN B 1 81 ? -24 -12.617 3.465 1 52.28 81 ASN B N 1
ATOM 2520 C CA . ASN B 1 81 ? -23.844 -11.773 2.283 1 52.28 81 ASN B CA 1
ATOM 2521 C C . ASN B 1 81 ? -23 -12.453 1.213 1 52.28 81 ASN B C 1
ATOM 2523 O O . ASN B 1 81 ? -22.703 -11.852 0.174 1 52.28 81 ASN B O 1
ATOM 2527 N N . ALA B 1 82 ? -22.266 -13.547 1.505 1 51.62 82 ALA B N 1
ATOM 2528 C CA . ALA B 1 82 ? -21.328 -14.109 0.549 1 51.62 82 ALA B CA 1
ATOM 2529 C C . ALA B 1 82 ? -22.016 -14.461 -0.766 1 51.62 82 ALA B C 1
ATOM 2531 O O . ALA B 1 82 ? -21.422 -14.344 -1.838 1 51.62 82 ALA B O 1
ATOM 2532 N N . CYS B 1 83 ? -23.469 -14.867 -0.637 1 59.19 83 CYS B N 1
ATOM 2533 C CA . CYS B 1 83 ? -24 -15.633 -1.764 1 59.19 83 CYS B CA 1
ATOM 2534 C C . CYS B 1 83 ? -25.172 -14.898 -2.406 1 59.19 83 CYS B C 1
ATOM 2536 O O . CYS B 1 83 ? -26.016 -15.523 -3.055 1 59.19 83 CYS B O 1
ATOM 2538 N N . GLU B 1 84 ? -25.25 -13.625 -2.066 1 61.62 84 GLU B N 1
ATOM 2539 C CA . GLU B 1 84 ? -26.531 -13.102 -2.543 1 61.62 84 GLU B CA 1
ATOM 2540 C C . GLU B 1 84 ? -26.641 -13.227 -4.059 1 61.62 84 GLU B C 1
ATOM 2542 O O . GLU B 1 84 ? -27.719 -13.523 -4.582 1 61.62 84 GLU B O 1
ATOM 2547 N N . ASN B 1 85 ? -25.422 -13.219 -4.832 1 78.62 85 ASN B N 1
ATOM 2548 C CA . ASN B 1 85 ? -25.609 -13.234 -6.277 1 78.62 85 ASN B CA 1
ATOM 2549 C C . ASN B 1 85 ? -24.953 -14.461 -6.914 1 78.62 85 ASN B C 1
ATOM 2551 O O . ASN B 1 85 ? -24.719 -14.484 -8.117 1 78.62 85 ASN B O 1
ATOM 2555 N N . ILE B 1 86 ? -24.844 -15.492 -6.164 1 87.94 86 ILE B N 1
ATOM 2556 C CA . ILE B 1 86 ? -24.125 -16.656 -6.66 1 87.94 86 ILE B CA 1
ATOM 2557 C C . ILE B 1 86 ? -25 -17.422 -7.652 1 87.94 86 ILE B C 1
ATOM 2559 O O . ILE B 1 86 ? -24.5 -18.016 -8.609 1 87.94 86 ILE B O 1
ATOM 2563 N N . ALA B 1 87 ? -26.281 -17.391 -7.438 1 87.06 87 ALA B N 1
ATOM 2564 C CA . ALA B 1 87 ? -27.219 -18.109 -8.289 1 87.06 87 ALA B CA 1
ATOM 2565 C C . ALA B 1 87 ? -27.203 -17.547 -9.711 1 87.06 87 ALA B C 1
ATOM 2567 O O . ALA B 1 87 ? -27.547 -18.25 -10.664 1 87.06 87 ALA B O 1
ATOM 2568 N N . GLU B 1 88 ? -26.734 -16.359 -9.828 1 91.38 88 GLU B N 1
ATOM 2569 C CA . GLU B 1 88 ? -26.766 -15.695 -11.125 1 91.38 88 GLU B CA 1
ATOM 2570 C C . GLU B 1 88 ? -25.438 -15.867 -11.859 1 91.38 88 GLU B C 1
ATOM 2572 O O . GLU B 1 88 ? -25.312 -15.492 -13.023 1 91.38 88 GLU B O 1
ATOM 2577 N N . ILE B 1 89 ? -24.531 -16.469 -11.195 1 94.81 89 ILE B N 1
ATOM 2578 C CA . ILE B 1 89 ? -23.188 -16.609 -11.773 1 94.81 89 ILE B CA 1
ATOM 2579 C C . ILE B 1 89 ? -23 -18.016 -12.312 1 94.81 89 ILE B C 1
ATOM 2581 O O . ILE B 1 89 ? -23.203 -19 -11.586 1 94.81 89 ILE B O 1
ATOM 2585 N N . HIS B 1 90 ? -22.719 -18.094 -13.594 1 96.44 90 HIS B N 1
ATOM 2586 C CA . HIS B 1 90 ? -22.359 -19.391 -14.172 1 96.44 90 HIS B CA 1
ATOM 2587 C C . HIS B 1 90 ? -20.875 -19.688 -13.961 1 96.44 90 HIS B C 1
ATOM 2589 O O . HIS B 1 90 ? -20.016 -18.984 -14.477 1 96.44 90 HIS B O 1
ATOM 2595 N N . PHE B 1 91 ? -20.641 -20.781 -13.164 1 97.5 91 PHE B N 1
ATOM 2596 C CA . PHE B 1 91 ? -19.25 -21.125 -12.883 1 97.5 91 PHE B CA 1
ATOM 2597 C C . PHE B 1 91 ? -19.078 -22.625 -12.711 1 97.5 91 PHE B C 1
ATOM 2599 O O . PHE B 1 91 ? -20.047 -23.344 -12.492 1 97.5 91 PHE B O 1
ATOM 2606 N N . ARG B 1 92 ? -17.875 -23.078 -12.867 1 97.81 92 ARG B N 1
ATOM 2607 C CA . ARG B 1 92 ? -17.547 -24.484 -12.664 1 97.81 92 ARG B CA 1
ATOM 2608 C C . ARG B 1 92 ? -16.078 -24.656 -12.273 1 97.81 92 ARG B C 1
ATOM 2610 O O . ARG B 1 92 ? -15.289 -23.734 -12.398 1 97.81 92 ARG B O 1
ATOM 2617 N N . THR B 1 93 ? -15.734 -25.891 -11.844 1 98.19 93 THR B N 1
ATOM 2618 C CA . THR B 1 93 ? -14.344 -26.234 -11.594 1 98.19 93 THR B CA 1
ATOM 2619 C C . THR B 1 93 ? -13.594 -26.484 -12.898 1 98.19 93 THR B C 1
ATOM 2621 O O . THR B 1 93 ? -14.133 -27.125 -13.812 1 98.19 93 THR B O 1
ATOM 2624 N N . ALA B 1 94 ? -12.414 -26 -12.961 1 98.62 94 ALA B N 1
ATOM 2625 C CA . ALA B 1 94 ? -11.586 -26.234 -14.141 1 98.62 94 ALA B CA 1
ATOM 2626 C C . ALA B 1 94 ? -11.148 -27.688 -14.234 1 98.62 94 ALA B C 1
ATOM 2628 O O . ALA B 1 94 ? -11.008 -28.359 -13.211 1 98.62 94 ALA B O 1
ATOM 2629 N N . ASN B 1 95 ? -11.023 -28.156 -15.445 1 97.5 95 ASN B N 1
ATOM 2630 C CA . ASN B 1 95 ? -10.461 -29.484 -15.688 1 97.5 95 ASN B CA 1
ATOM 2631 C C . ASN B 1 95 ? -9.258 -29.422 -16.625 1 97.5 95 ASN B C 1
ATOM 2633 O O . ASN B 1 95 ? -8.859 -28.344 -17.062 1 97.5 95 ASN B O 1
ATOM 2637 N N . GLU B 1 96 ? -8.695 -30.609 -16.906 1 97.75 96 GLU B N 1
ATOM 2638 C CA . GLU B 1 96 ? -7.422 -30.672 -17.625 1 97.75 96 GLU B CA 1
ATOM 2639 C C . GLU B 1 96 ? -7.543 -30.062 -19.016 1 97.75 96 GLU B C 1
ATOM 2641 O O . GLU B 1 96 ? -6.566 -29.516 -19.547 1 97.75 96 GLU B O 1
ATOM 2646 N N . THR B 1 97 ? -8.719 -30.125 -19.578 1 98.06 97 THR B N 1
ATOM 2647 C CA . THR B 1 97 ? -8.906 -29.594 -20.922 1 98.06 97 THR B CA 1
ATOM 2648 C C . THR B 1 97 ? -8.82 -28.062 -20.922 1 98.06 97 THR B C 1
ATOM 2650 O O . THR B 1 97 ? -8.633 -27.453 -21.969 1 98.06 97 THR B O 1
ATOM 2653 N N . ASP B 1 98 ? -8.977 -27.422 -19.75 1 98.12 98 ASP B N 1
ATOM 2654 C CA . ASP B 1 98 ? -8.945 -25.969 -19.625 1 98.12 98 ASP B CA 1
ATOM 2655 C C . ASP B 1 98 ? -7.508 -25.469 -19.484 1 98.12 98 ASP B C 1
ATOM 2657 O O . ASP B 1 98 ? -7.246 -24.266 -19.625 1 98.12 98 ASP B O 1
ATOM 2661 N N . ILE B 1 99 ? -6.559 -26.344 -19.266 1 98.38 99 ILE B N 1
ATOM 2662 C CA . ILE B 1 99 ? -5.211 -26 -18.828 1 98.38 99 ILE B CA 1
ATOM 2663 C C . ILE B 1 99 ? -4.523 -25.141 -19.875 1 98.38 99 ILE B C 1
ATOM 2665 O O . ILE B 1 99 ? -3.971 -24.078 -19.562 1 98.38 99 ILE B O 1
ATOM 2669 N N . PRO B 1 100 ? -4.57 -25.5 -21.188 1 98.31 100 PRO B N 1
ATOM 2670 C CA . PRO B 1 100 ? -3.867 -24.672 -22.172 1 98.31 100 PRO B CA 1
ATOM 2671 C C . PRO B 1 100 ? -4.375 -23.234 -22.203 1 98.31 100 PRO B C 1
ATOM 2673 O O . PRO B 1 100 ? -3.578 -22.297 -22.203 1 98.31 100 PRO B O 1
ATOM 2676 N N . LEU B 1 101 ? -5.664 -23.062 -22.172 1 97.69 101 LEU B N 1
ATOM 2677 C CA . LEU B 1 101 ? -6.266 -21.719 -22.188 1 97.69 101 LEU B CA 1
ATOM 2678 C C . LEU B 1 101 ? -5.863 -20.938 -20.938 1 97.69 101 LEU B C 1
ATOM 2680 O O . LEU B 1 101 ? -5.496 -19.766 -21.047 1 97.69 101 LEU B O 1
ATOM 2684 N N . LEU B 1 102 ? -5.895 -21.562 -19.812 1 98.19 102 LEU B N 1
ATOM 2685 C CA . LEU B 1 102 ? -5.609 -20.891 -18.547 1 98.19 102 LEU B CA 1
ATOM 2686 C C . LEU B 1 102 ? -4.129 -20.531 -18.438 1 98.19 102 LEU B C 1
ATOM 2688 O O . LEU B 1 102 ? -3.779 -19.469 -17.922 1 98.19 102 LEU B O 1
ATOM 2692 N N . MET B 1 103 ? -3.307 -21.422 -18.938 1 98.12 103 MET B N 1
ATOM 2693 C CA . MET B 1 103 ? -1.875 -21.141 -18.922 1 98.12 103 MET B CA 1
ATOM 2694 C C . MET B 1 103 ? -1.555 -19.922 -19.797 1 98.12 103 MET B C 1
ATOM 2696 O O . MET B 1 103 ? -0.761 -19.062 -19.406 1 98.12 103 MET B O 1
ATOM 2700 N N . THR B 1 104 ? -2.174 -19.875 -20.953 1 97.25 104 THR B N 1
ATOM 2701 C CA . THR B 1 104 ? -1.981 -18.75 -21.859 1 97.25 104 THR B CA 1
ATOM 2702 C C . THR B 1 104 ? -2.453 -17.453 -21.203 1 97.25 104 THR B C 1
ATOM 2704 O O . THR B 1 104 ? -1.761 -16.438 -21.25 1 97.25 104 THR B O 1
ATOM 2707 N N . THR B 1 105 ? -3.58 -17.5 -20.547 1 96.88 105 THR B N 1
ATOM 2708 C CA . THR B 1 105 ? -4.145 -16.328 -19.891 1 96.88 105 THR B CA 1
ATOM 2709 C C . THR B 1 105 ? -3.26 -15.883 -18.734 1 96.88 105 THR B C 1
ATOM 2711 O O . THR B 1 105 ? -2.922 -14.703 -18.625 1 96.88 105 THR B O 1
ATOM 2714 N N . ALA B 1 106 ? -2.863 -16.812 -17.906 1 96.81 106 ALA B N 1
ATOM 2715 C CA . ALA B 1 106 ? -2.039 -16.5 -16.734 1 96.81 106 ALA B CA 1
ATOM 2716 C C . ALA B 1 106 ? -0.695 -15.906 -17.156 1 96.81 106 ALA B C 1
ATOM 2718 O O . ALA B 1 106 ? -0.177 -15 -16.5 1 96.81 106 ALA B O 1
ATOM 2719 N N . SER B 1 107 ? -0.155 -16.375 -18.25 1 96 107 SER B N 1
ATOM 2720 C CA . SER B 1 107 ? 1.131 -15.906 -18.75 1 96 107 SER B CA 1
ATOM 2721 C C . SER B 1 107 ? 1.081 -14.414 -19.094 1 96 107 SER B C 1
ATOM 2723 O O . SER B 1 107 ? 2.096 -13.719 -19 1 96 107 SER B O 1
ATOM 2725 N N . ALA B 1 108 ? -0.086 -13.961 -19.359 1 93.38 108 ALA B N 1
ATOM 2726 C CA . ALA B 1 108 ? -0.212 -12.594 -19.844 1 93.38 108 ALA B CA 1
ATOM 2727 C C . ALA B 1 108 ? -0.836 -11.688 -18.781 1 93.38 108 ALA B C 1
ATOM 2729 O O . ALA B 1 108 ? -0.695 -10.469 -18.844 1 93.38 108 ALA B O 1
ATOM 2730 N N . ALA B 1 109 ? -1.493 -12.258 -17.844 1 92.44 109 ALA B N 1
ATOM 2731 C CA . ALA B 1 109 ? -2.367 -11.5 -16.953 1 92.44 109 ALA B CA 1
ATOM 2732 C C . ALA B 1 109 ? -1.572 -10.852 -15.812 1 92.44 109 ALA B C 1
ATOM 2734 O O . ALA B 1 109 ? -1.95 -9.797 -15.305 1 92.44 109 ALA B O 1
ATOM 2735 N N . PHE B 1 110 ? -0.47 -11.477 -15.43 1 91.69 110 PHE B N 1
ATOM 2736 C CA . PHE B 1 110 ? 0.237 -11.039 -14.234 1 91.69 110 PHE B CA 1
ATOM 2737 C C . PHE B 1 110 ? 1.537 -10.328 -14.594 1 91.69 110 PHE B C 1
ATOM 2739 O O . PHE B 1 110 ? 2.623 -10.789 -14.234 1 91.69 110 PHE B O 1
ATOM 2746 N N . VAL B 1 111 ? 1.383 -9.172 -15.156 1 80.81 111 VAL B N 1
ATOM 2747 C CA . VAL B 1 111 ? 2.49 -8.398 -15.703 1 80.81 111 VAL B CA 1
ATOM 2748 C C . VAL B 1 111 ? 3.242 -7.699 -14.57 1 80.81 111 VAL B C 1
ATOM 2750 O O . VAL B 1 111 ? 4.461 -7.516 -14.641 1 80.81 111 VAL B O 1
ATOM 2753 N N . GLN B 1 112 ? 2.49 -7.285 -13.586 1 80.38 112 GLN B N 1
ATOM 2754 C CA . GLN B 1 112 ? 3.119 -6.758 -12.383 1 80.38 112 GLN B CA 1
ATOM 2755 C C . GLN B 1 112 ? 3.555 -7.883 -11.445 1 80.38 112 GLN B C 1
ATOM 2757 O O . GLN B 1 112 ? 2.725 -8.492 -10.773 1 80.38 112 GLN B O 1
ATOM 2762 N N . SER B 1 113 ? 4.832 -8.219 -11.523 1 89.56 113 SER B N 1
ATOM 2763 C CA . SER B 1 113 ? 5.34 -9.367 -10.781 1 89.56 113 SER B CA 1
ATOM 2764 C C . SER B 1 113 ? 6.672 -9.047 -10.117 1 89.56 113 SER B C 1
ATOM 2766 O O . SER B 1 113 ? 7.453 -8.242 -10.633 1 89.56 113 SER B O 1
ATOM 2768 N N . ARG B 1 114 ? 6.875 -9.727 -9.008 1 93.75 114 ARG B N 1
ATOM 2769 C CA . ARG B 1 114 ? 8.156 -9.625 -8.328 1 93.75 114 ARG B CA 1
ATOM 2770 C C . ARG B 1 114 ? 9.25 -10.344 -9.102 1 93.75 114 ARG B C 1
ATOM 2772 O O . ARG B 1 114 ? 10.438 -10.195 -8.805 1 93.75 114 ARG B O 1
ATOM 2779 N N . PHE B 1 115 ? 8.891 -11.195 -10.047 1 96.31 115 PHE B N 1
ATOM 2780 C CA . PHE B 1 115 ? 9.852 -11.906 -10.883 1 96.31 115 PHE B CA 1
ATOM 2781 C C . PHE B 1 115 ? 10.195 -11.094 -12.125 1 96.31 115 PHE B C 1
ATOM 2783 O O . PHE B 1 115 ? 9.836 -11.477 -13.242 1 96.31 115 PHE B O 1
ATOM 2790 N N . ARG B 1 116 ? 10.945 -10.086 -11.922 1 95.44 116 ARG B N 1
ATOM 2791 C CA . ARG B 1 116 ? 11.234 -9.109 -12.969 1 95.44 116 ARG B CA 1
ATOM 2792 C C . ARG B 1 116 ? 12.727 -8.82 -13.047 1 95.44 116 ARG B C 1
ATOM 2794 O O . ARG B 1 116 ? 13.484 -9.188 -12.141 1 95.44 116 ARG B O 1
ATOM 2801 N N . ALA B 1 117 ? 13.078 -8.172 -14.172 1 94.25 117 ALA B N 1
ATOM 2802 C CA . ALA B 1 117 ? 14.43 -7.641 -14.297 1 94.25 117 ALA B CA 1
ATOM 2803 C C . ALA B 1 117 ? 14.734 -6.652 -13.172 1 94.25 117 ALA B C 1
ATOM 2805 O O . ALA B 1 117 ? 13.852 -5.938 -12.711 1 94.25 117 ALA B O 1
ATOM 2806 N N . PRO B 1 118 ? 16.016 -6.641 -12.734 1 94.62 118 PRO B N 1
ATOM 2807 C CA . PRO B 1 118 ? 17.219 -7.254 -13.297 1 94.62 118 PRO B CA 1
ATOM 2808 C C . PRO B 1 118 ? 17.516 -8.625 -12.695 1 94.62 118 PRO B C 1
ATOM 2810 O O . PRO B 1 118 ? 18.484 -9.281 -13.094 1 94.62 118 PRO B O 1
ATOM 2813 N N . TRP B 1 119 ? 16.656 -9.156 -11.836 1 96.69 119 TRP B N 1
ATOM 2814 C CA . TRP B 1 119 ? 17 -10.367 -11.102 1 96.69 119 TRP B CA 1
ATOM 2815 C C . TRP B 1 119 ? 16.562 -11.609 -11.875 1 96.69 119 TRP B C 1
ATOM 2817 O O . TRP B 1 119 ? 17.156 -12.688 -11.727 1 96.69 119 TRP B O 1
ATOM 2827 N N . TYR B 1 120 ? 15.562 -11.375 -12.68 1 96.69 120 TYR B N 1
ATOM 2828 C CA . TYR B 1 120 ? 15.016 -12.469 -13.477 1 96.69 120 TYR B CA 1
ATOM 2829 C C . TYR B 1 120 ? 15.016 -12.125 -14.961 1 96.69 120 TYR B C 1
ATOM 2831 O O . TYR B 1 120 ? 15.25 -10.969 -15.328 1 96.69 120 TYR B O 1
ATOM 2839 N N . GLN B 1 121 ? 14.742 -13.109 -15.727 1 94 121 GLN B N 1
ATOM 2840 C CA . GLN B 1 121 ? 14.781 -12.945 -17.172 1 94 121 GLN B CA 1
ATOM 2841 C C . GLN B 1 121 ? 13.391 -12.703 -17.75 1 94 121 GLN B C 1
ATOM 2843 O O . GLN B 1 121 ? 12.383 -12.969 -17.078 1 94 121 GLN B O 1
ATOM 2848 N N . GLU B 1 122 ? 13.445 -12.18 -18.953 1 91.56 122 GLU B N 1
ATOM 2849 C CA . GLU B 1 122 ? 12.18 -12.016 -19.656 1 91.56 122 GLU B CA 1
ATOM 2850 C C . GLU B 1 122 ? 11.445 -13.352 -19.797 1 91.56 122 GLU B C 1
ATOM 2852 O O . GLU B 1 122 ? 12.062 -14.375 -20.094 1 91.56 122 GLU B O 1
ATOM 2857 N N . GLY B 1 123 ? 10.242 -13.398 -19.547 1 94.12 123 GLY B N 1
ATOM 2858 C CA . GLY B 1 123 ? 9.438 -14.602 -19.688 1 94.12 123 GLY B CA 1
ATOM 2859 C C . GLY B 1 123 ? 9.328 -15.398 -18.406 1 94.12 123 GLY B C 1
ATOM 2860 O O . GLY B 1 123 ? 8.484 -16.281 -18.281 1 94.12 123 GLY B O 1
ATOM 2861 N N . ASP B 1 124 ? 10.227 -15.172 -17.406 1 95.94 124 ASP B N 1
ATOM 2862 C CA . ASP B 1 124 ? 10.234 -15.938 -16.156 1 95.94 124 ASP B CA 1
ATOM 2863 C C . ASP B 1 124 ? 8.891 -15.82 -15.445 1 95.94 124 ASP B C 1
ATOM 2865 O O . ASP B 1 124 ? 8.32 -16.828 -15.016 1 95.94 124 ASP B O 1
ATOM 2869 N N . SER B 1 125 ? 8.406 -14.648 -15.352 1 95.88 125 SER B N 1
ATOM 2870 C CA . SER B 1 125 ? 7.125 -14.414 -14.695 1 95.88 125 SER B CA 1
ATOM 2871 C C . SER B 1 125 ? 6 -15.156 -15.414 1 95.88 125 SER B C 1
ATOM 2873 O O . SER B 1 125 ? 5.184 -15.82 -14.773 1 95.88 125 SER B O 1
ATOM 2875 N N . SER B 1 126 ? 5.996 -15.039 -16.719 1 96.56 126 SER B N 1
ATOM 2876 C CA . SER B 1 126 ? 4.98 -15.711 -17.531 1 96.56 126 SER B CA 1
ATOM 2877 C C . SER B 1 126 ? 4.988 -17.219 -17.281 1 96.56 126 SER B C 1
ATOM 2879 O O . SER B 1 126 ? 3.934 -17.812 -17.094 1 96.56 126 SER B O 1
ATOM 2881 N N . ARG B 1 127 ? 6.148 -17.766 -17.344 1 96.88 127 ARG B N 1
ATOM 2882 C CA . ARG B 1 127 ? 6.281 -19.203 -17.125 1 96.88 127 ARG B CA 1
ATOM 2883 C C . ARG B 1 127 ? 5.824 -19.594 -15.719 1 96.88 127 ARG B C 1
ATOM 2885 O O . ARG B 1 127 ? 5.188 -20.641 -15.539 1 96.88 127 ARG B O 1
ATOM 2892 N N . PHE B 1 128 ? 6.199 -18.812 -14.781 1 97.5 128 PHE B N 1
ATOM 2893 C CA . PHE B 1 128 ? 5.871 -19.078 -13.391 1 97.5 128 PHE B CA 1
ATOM 2894 C C . PHE B 1 128 ? 4.363 -19.141 -13.188 1 97.5 128 PHE B C 1
ATOM 2896 O O . PHE B 1 128 ? 3.848 -20.125 -12.641 1 97.5 128 PHE B O 1
ATOM 2903 N N . TYR B 1 129 ? 3.625 -18.188 -13.68 1 97.56 129 TYR B N 1
ATOM 2904 C CA . TYR B 1 129 ? 2.189 -18.109 -13.43 1 97.56 129 TYR B CA 1
ATOM 2905 C C . TYR B 1 129 ? 1.429 -19.125 -14.273 1 97.56 129 TYR B C 1
ATOM 2907 O O . TYR B 1 129 ? 0.398 -19.641 -13.844 1 97.56 129 TYR B O 1
ATOM 2915 N N . ALA B 1 130 ? 1.985 -19.375 -15.453 1 97.88 130 ALA B N 1
ATOM 2916 C CA . ALA B 1 130 ? 1.399 -20.438 -16.25 1 97.88 130 ALA B CA 1
ATOM 2917 C C . ALA B 1 130 ? 1.466 -21.781 -15.516 1 97.88 130 ALA B C 1
ATOM 2919 O O . ALA B 1 130 ? 0.477 -22.516 -15.461 1 97.88 130 ALA B O 1
ATOM 2920 N N . LEU B 1 131 ? 2.613 -22.031 -14.961 1 97.69 131 LEU B N 1
ATOM 2921 C CA . LEU B 1 131 ? 2.773 -23.281 -14.211 1 97.69 131 LEU B CA 1
ATOM 2922 C C . LEU B 1 131 ? 1.875 -23.297 -12.984 1 97.69 131 LEU B C 1
ATOM 2924 O O . LEU B 1 131 ? 1.315 -24.328 -12.625 1 97.69 131 LEU B O 1
ATOM 2928 N N . TRP B 1 132 ? 1.77 -22.172 -12.289 1 97.69 132 TRP B N 1
ATOM 2929 C CA . TRP B 1 132 ? 0.947 -22.062 -11.094 1 97.69 132 TRP B CA 1
ATOM 2930 C C . TRP B 1 132 ? -0.493 -22.484 -11.383 1 97.69 132 TRP B C 1
ATOM 2932 O O . TRP B 1 132 ? -1.057 -23.328 -10.688 1 97.69 132 TRP B O 1
ATOM 2942 N N . VAL B 1 133 ? -1.089 -21.938 -12.43 1 98.25 133 VAL B N 1
ATOM 2943 C CA . VAL B 1 133 ? -2.49 -22.234 -12.711 1 98.25 133 VAL B CA 1
ATOM 2944 C C . VAL B 1 133 ? -2.633 -23.688 -13.141 1 98.25 133 VAL B C 1
ATOM 2946 O O . VAL B 1 133 ? -3.627 -24.344 -12.82 1 98.25 133 VAL B O 1
ATOM 2949 N N . LYS B 1 134 ? -1.674 -24.219 -13.906 1 98.38 134 LYS B N 1
ATOM 2950 C CA . LYS B 1 134 ? -1.698 -25.625 -14.266 1 98.38 134 LYS B CA 1
ATOM 2951 C C . LYS B 1 134 ? -1.752 -26.516 -13.016 1 98.38 134 LYS B C 1
ATOM 2953 O O . LYS B 1 134 ? -2.586 -27.406 -12.922 1 98.38 134 LYS B O 1
ATOM 2958 N N . LYS B 1 135 ? -0.918 -26.172 -12.086 1 97.44 135 LYS B N 1
ATOM 2959 C CA . LYS B 1 135 ? -0.846 -26.969 -10.859 1 97.44 135 LYS B CA 1
ATOM 2960 C C . LYS B 1 135 ? -2.107 -26.797 -10.023 1 97.44 135 LYS B C 1
ATOM 2962 O O . LYS B 1 135 ? -2.512 -27.703 -9.305 1 97.44 135 LYS B O 1
ATOM 2967 N N . ALA B 1 136 ? -2.672 -25.625 -10.102 1 97.62 136 ALA B N 1
ATOM 2968 C CA . ALA B 1 136 ? -3.938 -25.406 -9.414 1 97.62 136 ALA B CA 1
ATOM 2969 C C . ALA B 1 136 ? -5.043 -26.281 -9.977 1 97.62 136 ALA B C 1
ATOM 2971 O O . ALA B 1 136 ? -5.82 -26.875 -9.227 1 97.62 136 ALA B O 1
ATOM 2972 N N . VAL B 1 137 ? -5.137 -26.391 -11.289 1 98.06 137 VAL B N 1
ATOM 2973 C CA . VAL B 1 137 ? -6.145 -27.219 -11.938 1 98.06 137 VAL B CA 1
ATOM 2974 C C . VAL B 1 137 ? -5.922 -28.688 -11.562 1 98.06 137 VAL B C 1
ATOM 2976 O O . VAL B 1 137 ? -6.879 -29.422 -11.328 1 98.06 137 VAL B O 1
ATOM 2979 N N . LEU B 1 138 ? -4.664 -29.016 -11.461 1 96.81 138 LEU B N 1
ATOM 2980 C CA . LEU B 1 138 ? -4.316 -30.406 -11.172 1 96.81 138 LEU B CA 1
ATOM 2981 C C . LEU B 1 138 ? -4.434 -30.688 -9.672 1 96.81 138 LEU B C 1
ATOM 2983 O O . LEU B 1 138 ? -4.344 -31.844 -9.25 1 96.81 138 LEU B O 1
ATOM 2987 N N . GLY B 1 139 ? -4.594 -29.672 -8.867 1 94.12 139 GLY B N 1
ATOM 2988 C CA . GLY B 1 139 ? -4.758 -29.828 -7.434 1 94.12 139 GLY B CA 1
ATOM 2989 C C . GLY B 1 139 ? -3.459 -30.141 -6.711 1 94.12 139 GLY B C 1
ATOM 2990 O O . GLY B 1 139 ? -3.461 -30.812 -5.676 1 94.12 139 GLY B O 1
ATOM 2991 N N . THR B 1 140 ? -2.311 -29.734 -7.273 1 91.56 140 THR B N 1
ATOM 2992 C CA . THR B 1 140 ? -1.021 -30.094 -6.695 1 91.56 140 THR B CA 1
ATOM 2993 C C . THR B 1 140 ? -0.39 -28.891 -6 1 91.56 140 THR B C 1
ATOM 2995 O O . THR B 1 140 ? 0.604 -29.031 -5.285 1 91.56 140 THR B O 1
ATOM 2998 N N . PHE B 1 141 ? -0.823 -27.734 -6.168 1 88.69 141 PHE B N 1
ATOM 2999 C CA . PHE B 1 141 ? -0.358 -26.547 -5.469 1 88.69 141 PHE B CA 1
ATOM 3000 C C . PHE B 1 141 ? -1.518 -25.828 -4.785 1 88.69 141 PHE B C 1
ATOM 3002 O O . PHE B 1 141 ? -1.573 -25.766 -3.553 1 88.69 141 PHE B O 1
ATOM 3009 N N . ASP B 1 142 ? -2.459 -25.422 -5.559 1 93.25 142 ASP B N 1
ATOM 3010 C CA . ASP B 1 142 ? -3.738 -24.984 -5.008 1 93.25 142 ASP B CA 1
ATOM 3011 C C . ASP B 1 142 ? -4.738 -26.125 -4.957 1 93.25 142 ASP B C 1
ATOM 3013 O O . ASP B 1 142 ? -4.508 -27.188 -5.551 1 93.25 142 ASP B O 1
ATOM 3017 N N . ASP B 1 143 ? -5.84 -25.938 -4.266 1 94.88 143 ASP B N 1
ATOM 3018 C CA . ASP B 1 143 ? -6.809 -27.016 -4.078 1 94.88 143 ASP B CA 1
ATOM 3019 C C . ASP B 1 143 ? -7.855 -27.016 -5.191 1 94.88 143 ASP B C 1
ATOM 3021 O O . ASP B 1 143 ? -8.438 -28.047 -5.504 1 94.88 143 ASP B O 1
ATOM 3025 N N . SER B 1 144 ? -8.078 -25.828 -5.73 1 96.38 144 SER B N 1
ATOM 3026 C CA . SER B 1 144 ? -9.141 -25.719 -6.723 1 96.38 144 SER B CA 1
ATOM 3027 C C . SER B 1 144 ? -8.891 -24.562 -7.676 1 96.38 144 SER B C 1
ATOM 3029 O O . SER B 1 144 ? -8.219 -23.594 -7.312 1 96.38 144 SER B O 1
ATOM 3031 N N . CYS B 1 145 ? -9.297 -24.703 -8.852 1 98.62 145 CYS B N 1
ATOM 3032 C CA . CYS B 1 145 ? -9.414 -23.641 -9.844 1 98.62 145 CYS B CA 1
ATOM 3033 C C . CYS B 1 145 ? -10.844 -23.516 -10.359 1 98.62 145 CYS B C 1
ATOM 3035 O O . CYS B 1 145 ? -11.391 -24.469 -10.914 1 98.62 145 CYS B O 1
ATOM 3037 N N . LEU B 1 146 ? -11.477 -22.344 -10.148 1 98.62 146 LEU B N 1
ATOM 3038 C CA . LEU B 1 146 ? -12.852 -22.109 -10.57 1 98.62 146 LEU B CA 1
ATOM 3039 C C . LEU B 1 146 ? -12.914 -21.156 -11.75 1 98.62 146 LEU B C 1
ATOM 3041 O O . LEU B 1 146 ? -12.156 -20.172 -11.805 1 98.62 146 LEU B O 1
ATOM 3045 N N . LEU B 1 147 ? -13.805 -21.438 -12.672 1 98.44 147 LEU B N 1
ATOM 3046 C CA . LEU B 1 147 ? -14.008 -20.641 -13.867 1 98.44 147 LEU B CA 1
ATOM 3047 C C . LEU B 1 147 ? -15.391 -19.984 -13.867 1 98.44 147 LEU B C 1
ATOM 3049 O O . LEU B 1 147 ? -16.375 -20.625 -13.492 1 98.44 147 LEU B O 1
ATOM 3053 N N . THR B 1 148 ? -15.43 -18.75 -14.172 1 97.88 148 THR B N 1
ATOM 3054 C CA . THR B 1 148 ? -16.703 -18.141 -14.523 1 97.88 148 THR B CA 1
ATOM 3055 C C . THR B 1 148 ? -16.938 -18.172 -16.031 1 97.88 148 THR B C 1
ATOM 3057 O O . THR B 1 148 ? -15.969 -18.125 -16.812 1 97.88 148 THR B O 1
ATOM 3060 N N . MET B 1 149 ? -18.172 -18.234 -16.406 1 96.88 149 MET B N 1
ATOM 3061 C CA . MET B 1 149 ? -18.547 -18.328 -17.828 1 96.88 149 MET B CA 1
ATOM 3062 C C . MET B 1 149 ? -19.625 -17.297 -18.172 1 96.88 149 MET B C 1
ATOM 3064 O O . MET B 1 149 ? -20.422 -16.922 -17.312 1 96.88 149 MET B O 1
ATOM 3068 N N . ASP B 1 150 ? -19.578 -16.922 -19.453 1 95.19 150 ASP B N 1
ATOM 3069 C CA . ASP B 1 150 ? -20.656 -16.062 -19.891 1 95.19 150 ASP B CA 1
ATOM 3070 C C . ASP B 1 150 ? -21.828 -16.891 -20.453 1 95.19 150 ASP B C 1
ATOM 3072 O O . ASP B 1 150 ? -21.859 -18.109 -20.297 1 95.19 150 ASP B O 1
ATOM 3076 N N . ARG B 1 151 ? -22.828 -16.219 -21.078 1 92.31 151 ARG B N 1
ATOM 3077 C CA . ARG B 1 151 ? -24.047 -16.875 -21.547 1 92.31 151 ARG B CA 1
ATOM 3078 C C . ARG B 1 151 ? -23.766 -17.828 -22.703 1 92.31 151 ARG B C 1
ATOM 3080 O O . ARG B 1 151 ? -24.531 -18.75 -22.953 1 92.31 151 ARG B O 1
ATOM 3087 N N . GLU B 1 152 ? -22.688 -17.578 -23.375 1 94.62 152 GLU B N 1
ATOM 3088 C CA . GLU B 1 152 ? -22.312 -18.438 -24.5 1 94.62 152 GLU B CA 1
ATOM 3089 C C . GLU B 1 152 ? -21.359 -19.531 -24.062 1 94.62 152 GLU B C 1
ATOM 3091 O O . GLU B 1 152 ? -20.703 -20.172 -24.891 1 94.62 152 GLU B O 1
ATOM 3096 N N . ASN B 1 153 ? -21.156 -19.703 -22.781 1 93.81 153 ASN B N 1
ATOM 3097 C CA . ASN B 1 153 ? -20.328 -20.734 -22.156 1 93.81 153 ASN B CA 1
ATOM 3098 C C . ASN B 1 153 ? -18.844 -20.516 -22.438 1 93.81 153 ASN B C 1
ATOM 3100 O O . ASN B 1 153 ? -18.062 -21.469 -22.516 1 93.81 153 ASN B O 1
ATOM 3104 N N . LYS B 1 154 ? -18.547 -19.297 -22.656 1 95.62 154 LYS B N 1
ATOM 3105 C CA . LYS B 1 154 ? -17.141 -18.938 -22.781 1 95.62 154 LYS B CA 1
ATOM 3106 C C . LYS B 1 154 ? -16.562 -18.5 -21.453 1 95.62 154 LYS B C 1
ATOM 3108 O O . LYS B 1 154 ? -17.203 -17.75 -20.703 1 95.62 154 LYS B O 1
ATOM 3113 N N . VAL B 1 155 ? -15.375 -19.016 -21.219 1 97.31 155 VAL B N 1
ATOM 3114 C CA . VAL B 1 155 ? -14.711 -18.688 -19.969 1 97.31 155 VAL B CA 1
ATOM 3115 C C . VAL B 1 155 ? -14.453 -17.172 -19.906 1 97.31 155 VAL B C 1
ATOM 3117 O O . VAL B 1 155 ? -13.93 -16.594 -20.859 1 97.31 155 VAL B O 1
ATOM 3120 N N . THR B 1 156 ? -14.812 -16.531 -18.766 1 97.62 156 THR B N 1
ATOM 3121 C CA . THR B 1 156 ? -14.633 -15.086 -18.625 1 97.62 156 THR B CA 1
ATOM 3122 C C . THR B 1 156 ? -13.547 -14.766 -17.609 1 97.62 156 THR B C 1
ATOM 3124 O O . THR B 1 156 ? -13.039 -13.648 -17.547 1 97.62 156 THR B O 1
ATOM 3127 N N . GLY B 1 157 ? -13.172 -15.68 -16.75 1 98.25 157 GLY B N 1
ATOM 3128 C CA . GLY B 1 157 ? -12.133 -15.508 -15.758 1 98.25 157 GLY B CA 1
ATOM 3129 C C . GLY B 1 157 ? -11.898 -16.75 -14.922 1 98.25 157 GLY B C 1
ATOM 3130 O O . GLY B 1 157 ? -12.602 -17.75 -15.07 1 98.25 157 GLY B O 1
ATOM 3131 N N . PHE B 1 158 ? -10.883 -16.688 -14.078 1 98.69 158 PHE B N 1
ATOM 3132 C CA . PHE B 1 158 ? -10.617 -17.828 -13.203 1 98.69 158 PHE B CA 1
ATOM 3133 C C . PHE B 1 158 ? -10.062 -17.359 -11.859 1 98.69 158 PHE B C 1
ATOM 3135 O O . PHE B 1 158 ? -9.523 -16.25 -11.766 1 98.69 158 PHE B O 1
ATOM 3142 N N . VAL B 1 159 ? -10.211 -18.172 -10.852 1 98.75 159 VAL B N 1
ATOM 3143 C CA . VAL B 1 159 ? -9.672 -17.953 -9.516 1 98.75 159 VAL B CA 1
ATOM 3144 C C . VAL B 1 159 ? -9.195 -19.281 -8.922 1 98.75 159 VAL B C 1
ATOM 3146 O O . VAL B 1 159 ? -9.875 -20.297 -9.047 1 98.75 159 VAL B O 1
ATOM 3149 N N . THR B 1 160 ? -7.969 -19.266 -8.398 1 98.75 160 THR B N 1
ATOM 3150 C CA . THR B 1 160 ? -7.449 -20.453 -7.727 1 98.75 160 THR B CA 1
ATOM 3151 C C . THR B 1 160 ? -7.484 -20.281 -6.211 1 98.75 160 THR B C 1
ATOM 3153 O O . THR B 1 160 ? -7.27 -19.172 -5.707 1 98.75 160 THR B O 1
ATOM 3156 N N . LEU B 1 161 ? -7.789 -21.375 -5.504 1 98.62 161 LEU B N 1
ATOM 3157 C CA . LEU B 1 161 ? -8.008 -21.312 -4.062 1 98.62 161 LEU B CA 1
ATOM 3158 C C . LEU B 1 161 ? -7.258 -22.438 -3.359 1 98.62 161 LEU B C 1
ATOM 3160 O O . LEU B 1 161 ? -7.191 -23.562 -3.865 1 98.62 161 LEU B O 1
ATOM 3164 N N . ARG B 1 162 ? -6.703 -22.078 -2.221 1 98.31 162 ARG B N 1
ATOM 3165 C CA . ARG B 1 162 ? -5.988 -23.047 -1.4 1 98.31 162 ARG B CA 1
ATOM 3166 C C . ARG B 1 162 ? -6.367 -22.906 0.069 1 98.31 162 ARG B C 1
ATOM 3168 O O . ARG B 1 162 ? -6.332 -21.812 0.625 1 98.31 162 ARG B O 1
ATOM 3175 N N . ARG B 1 163 ? -6.703 -24.016 0.705 1 97.56 163 ARG B N 1
ATOM 3176 C CA . ARG B 1 163 ? -6.891 -24.031 2.152 1 97.56 163 ARG B CA 1
ATOM 3177 C C . ARG B 1 163 ? -5.555 -23.922 2.879 1 97.56 163 ARG B C 1
ATOM 3179 O O . ARG B 1 163 ? -4.613 -24.656 2.578 1 97.56 163 ARG B O 1
ATOM 3186 N N . ILE B 1 164 ? -5.492 -23.016 3.789 1 97.81 164 ILE B N 1
ATOM 3187 C CA . ILE B 1 164 ? -4.199 -22.812 4.441 1 97.81 164 ILE B CA 1
ATOM 3188 C C . ILE B 1 164 ? -4.316 -23.172 5.922 1 97.81 164 ILE B C 1
ATOM 3190 O O . ILE B 1 164 ? -3.312 -23.203 6.641 1 97.81 164 ILE B O 1
ATOM 3194 N N . SER B 1 165 ? -5.441 -23.375 6.449 1 97.75 165 SER B N 1
ATOM 3195 C CA . SER B 1 165 ? -5.727 -23.875 7.793 1 97.75 165 SER B CA 1
ATOM 3196 C C . SER B 1 165 ? -7.129 -24.469 7.879 1 97.75 165 SER B C 1
ATOM 3198 O O . SER B 1 165 ? -7.805 -24.625 6.863 1 97.75 165 SER B O 1
ATOM 3200 N N . GLU B 1 166 ? -7.539 -24.797 9.047 1 97.12 166 GLU B N 1
ATOM 3201 C CA . GLU B 1 166 ? -8.859 -25.391 9.25 1 97.12 166 GLU B CA 1
ATOM 3202 C C . GLU B 1 166 ? -9.961 -24.391 8.914 1 97.12 166 GLU B C 1
ATOM 3204 O O . GLU B 1 166 ? -11.062 -24.766 8.516 1 97.12 166 GLU B O 1
ATOM 3209 N N . SER B 1 167 ? -9.664 -23.125 9.039 1 97.56 167 SER B N 1
ATOM 3210 C CA . SER B 1 167 ? -10.742 -22.141 8.891 1 97.56 167 SER B CA 1
ATOM 3211 C C . SER B 1 167 ? -10.367 -21.062 7.871 1 97.56 167 SER B C 1
ATOM 3213 O O . SER B 1 167 ? -11.109 -20.094 7.691 1 97.56 167 SER B O 1
ATOM 3215 N N . GLU B 1 168 ? -9.188 -21.219 7.242 1 98.38 168 GLU B N 1
ATOM 3216 C CA . GLU B 1 168 ? -8.703 -20.141 6.395 1 98.38 168 GLU B CA 1
ATOM 3217 C C . GLU B 1 168 ? -8.289 -20.656 5.02 1 98.38 168 GLU B C 1
ATOM 3219 O O . GLU B 1 168 ? -7.793 -21.781 4.895 1 98.38 168 GLU B O 1
ATOM 3224 N N . ALA B 1 169 ? -8.484 -19.828 4 1 98.5 169 ALA B N 1
ATOM 3225 C CA . ALA B 1 169 ? -8.023 -20.078 2.641 1 98.5 169 ALA B CA 1
ATOM 3226 C C . ALA B 1 169 ? -7.371 -18.844 2.033 1 98.5 169 ALA B C 1
ATOM 3228 O O . ALA B 1 169 ? -7.43 -17.766 2.615 1 98.5 169 ALA B O 1
ATOM 3229 N N . ARG B 1 170 ? -6.75 -19.094 0.949 1 98.75 170 ARG B N 1
ATOM 3230 C CA . ARG B 1 170 ? -6.105 -18.016 0.214 1 98.75 170 ARG B CA 1
ATOM 3231 C C . ARG B 1 170 ? -6.379 -18.125 -1.281 1 98.75 170 ARG B C 1
ATOM 3233 O O . ARG B 1 170 ? -6.359 -19.234 -1.839 1 98.75 170 ARG B O 1
ATOM 3240 N N . VAL B 1 171 ? -6.672 -16.938 -1.831 1 98.69 171 VAL B N 1
ATOM 3241 C CA . VAL B 1 171 ? -6.68 -16.859 -3.289 1 98.69 171 VAL B CA 1
ATOM 3242 C C . VAL B 1 171 ? -5.246 -16.922 -3.816 1 98.69 171 VAL B C 1
ATOM 3244 O O . VAL B 1 171 ? -4.387 -16.156 -3.371 1 98.69 171 VAL B O 1
ATOM 3247 N N . GLY B 1 172 ? -4.961 -17.797 -4.707 1 98.06 172 GLY B N 1
ATOM 3248 C CA . GLY B 1 172 ? -3.678 -17.797 -5.391 1 98.06 172 GLY B CA 1
ATOM 3249 C C . GLY B 1 172 ? -3.613 -16.812 -6.535 1 98.06 172 GLY B C 1
ATOM 3250 O O . GLY B 1 172 ? -2.982 -15.758 -6.418 1 98.06 172 GLY B O 1
ATOM 3251 N N . LEU B 1 173 ? -4.32 -17.172 -7.547 1 98 173 LEU B N 1
ATOM 3252 C CA . LEU B 1 173 ? -4.418 -16.312 -8.727 1 98 173 LEU B CA 1
ATOM 3253 C C . LEU B 1 173 ? -5.867 -15.953 -9.016 1 98 173 LEU B C 1
ATOM 3255 O O . LEU B 1 173 ? -6.77 -16.766 -8.828 1 98 173 LEU B O 1
ATOM 3259 N N . LEU B 1 174 ? -6.098 -14.797 -9.414 1 98.19 174 LEU B N 1
ATOM 3260 C CA . LEU B 1 174 ? -7.379 -14.312 -9.93 1 98.19 174 LEU B CA 1
ATOM 3261 C C . LEU B 1 174 ? -7.18 -13.477 -11.188 1 98.19 174 LEU B C 1
ATOM 3263 O O . LEU B 1 174 ? -6.449 -12.484 -11.164 1 98.19 174 LEU B O 1
ATOM 3267 N N . ALA B 1 175 ? -7.77 -13.891 -12.289 1 97.5 175 ALA B N 1
ATOM 3268 C CA . ALA B 1 175 ? -7.59 -13.156 -13.539 1 97.5 175 ALA B CA 1
ATOM 3269 C C . ALA B 1 175 ? -8.883 -13.156 -14.359 1 97.5 175 ALA B C 1
ATOM 3271 O O . ALA B 1 175 ? -9.609 -14.148 -14.391 1 97.5 175 ALA B O 1
ATOM 3272 N N . VAL B 1 176 ? -9.125 -12.039 -14.938 1 96.94 176 VAL B N 1
ATOM 3273 C CA . VAL B 1 176 ? -10.188 -11.883 -15.922 1 96.94 176 VAL B CA 1
ATOM 3274 C C . VAL B 1 176 ? -9.633 -12.117 -17.328 1 96.94 176 VAL B C 1
ATOM 3276 O O . VAL B 1 176 ? -8.523 -11.688 -17.641 1 96.94 176 VAL B O 1
ATOM 3279 N N . MET B 1 177 ? -10.391 -12.82 -18.141 1 95.88 177 MET B N 1
ATOM 3280 C CA . MET B 1 177 ? -9.938 -13.062 -19.516 1 95.88 177 MET B CA 1
ATOM 3281 C C . MET B 1 177 ? -9.695 -11.758 -20.25 1 95.88 177 MET B C 1
ATOM 3283 O O . MET B 1 177 ? -10.352 -10.75 -19.969 1 95.88 177 MET B O 1
ATOM 3287 N N . PRO B 1 178 ? -8.766 -11.883 -21.234 1 90.31 178 PRO B N 1
ATOM 3288 C CA . PRO B 1 178 ? -8.477 -10.672 -22 1 90.31 178 PRO B CA 1
ATOM 3289 C C . PRO B 1 178 ? -9.711 -10.094 -22.672 1 90.31 178 PRO B C 1
ATOM 3291 O O . PRO B 1 178 ? -10.57 -10.836 -23.156 1 90.31 178 PRO B O 1
ATOM 3294 N N . ASN B 1 179 ? -9.898 -8.828 -22.734 1 86.12 179 ASN B N 1
ATOM 3295 C CA . ASN B 1 179 ? -10.969 -8.086 -23.406 1 86.12 179 ASN B CA 1
ATOM 3296 C C . ASN B 1 179 ? -12.289 -8.195 -22.641 1 86.12 179 ASN B C 1
ATOM 3298 O O . ASN B 1 179 ? -13.352 -7.922 -23.203 1 86.12 179 ASN B O 1
ATOM 3302 N N . ARG B 1 180 ? -12.266 -8.75 -21.469 1 89.81 180 ARG B N 1
ATOM 3303 C CA . ARG B 1 180 ? -13.484 -8.875 -20.672 1 89.81 180 ARG B CA 1
ATOM 3304 C C . ARG B 1 180 ? -13.422 -8 -19.438 1 89.81 180 ARG B C 1
ATOM 3306 O O . ARG B 1 180 ? -14.203 -8.18 -18.5 1 89.81 180 ARG B O 1
ATOM 3313 N N . THR B 1 181 ? -12.508 -7.09 -19.453 1 84 181 THR B N 1
ATOM 3314 C CA . THR B 1 181 ? -12.32 -6.242 -18.281 1 84 181 THR B CA 1
ATOM 3315 C C . THR B 1 181 ? -13.445 -5.211 -18.188 1 84 181 THR B C 1
ATOM 3317 O O . THR B 1 181 ? -14 -4.793 -19.203 1 84 181 THR B O 1
ATOM 3320 N N . GLY B 1 182 ? -13.766 -4.867 -16.969 1 86.44 182 GLY B N 1
ATOM 3321 C CA . GLY B 1 182 ? -14.773 -3.84 -16.75 1 86.44 182 GLY B CA 1
ATOM 3322 C C . GLY B 1 182 ? -16.188 -4.367 -16.859 1 86.44 182 GLY B C 1
ATOM 3323 O O . GLY B 1 182 ? -17.141 -3.592 -17 1 86.44 182 GLY B O 1
ATOM 3324 N N . GLN B 1 183 ? -16.391 -5.691 -16.828 1 91.31 183 GLN B N 1
ATOM 3325 C CA . GLN B 1 183 ? -17.703 -6.309 -17 1 91.31 183 GLN B CA 1
ATOM 3326 C C . GLN B 1 183 ? -18.172 -6.953 -15.695 1 91.31 183 GLN B C 1
ATOM 3328 O O . GLN B 1 183 ? -19.062 -7.797 -15.703 1 91.31 183 GLN B O 1
ATOM 3333 N N . GLY B 1 184 ? -17.5 -6.629 -14.633 1 93.75 184 GLY B N 1
ATOM 3334 C CA . GLY B 1 184 ? -17.922 -7.152 -13.344 1 93.75 184 GLY B CA 1
ATOM 3335 C C . GLY B 1 184 ? -17.438 -8.562 -13.086 1 93.75 184 GLY B C 1
ATOM 3336 O O . GLY B 1 184 ? -17.828 -9.188 -12.094 1 93.75 184 GLY B O 1
ATOM 3337 N N . ILE B 1 185 ? -16.609 -9.039 -13.938 1 96.31 185 ILE B N 1
ATOM 3338 C CA . ILE B 1 185 ? -16.141 -10.414 -13.844 1 96.31 185 ILE B CA 1
ATOM 3339 C C . ILE B 1 185 ? -15.32 -10.594 -12.562 1 96.31 185 ILE B C 1
ATOM 3341 O O . ILE B 1 185 ? -15.391 -11.641 -11.914 1 96.31 185 ILE B O 1
ATOM 3345 N N . GLY B 1 186 ? -14.5 -9.586 -12.188 1 96.94 186 GLY B N 1
ATOM 3346 C CA . GLY B 1 186 ? -13.766 -9.656 -10.938 1 96.94 186 GLY B CA 1
ATOM 3347 C C . GLY B 1 186 ? -14.664 -9.891 -9.734 1 96.94 186 GLY B C 1
ATOM 3348 O O . GLY B 1 186 ? -14.367 -10.734 -8.883 1 96.94 186 GLY B O 1
ATOM 3349 N N . LYS B 1 187 ? -15.727 -9.211 -9.703 1 95.69 187 LYS B N 1
ATOM 3350 C CA . LYS B 1 187 ? -16.688 -9.367 -8.617 1 95.69 187 LYS B CA 1
ATOM 3351 C C . LYS B 1 187 ? -17.312 -10.758 -8.625 1 95.69 187 LYS B C 1
ATOM 3353 O O . LYS B 1 187 ? -17.531 -11.352 -7.562 1 95.69 187 LYS B O 1
ATOM 3358 N N . GLN B 1 188 ? -17.594 -11.203 -9.805 1 96.12 188 GLN B N 1
ATOM 3359 C CA . GLN B 1 188 ? -18.125 -12.562 -9.922 1 96.12 188 GLN B CA 1
ATOM 3360 C C . GLN B 1 188 ? -17.125 -13.586 -9.383 1 96.12 188 GLN B C 1
ATOM 3362 O O . GLN B 1 188 ? -17.516 -14.5 -8.648 1 96.12 188 GLN B O 1
ATOM 3367 N N . LEU B 1 189 ? -15.891 -13.406 -9.766 1 97.5 189 LEU B N 1
ATOM 3368 C CA . LEU B 1 189 ? -14.859 -14.336 -9.32 1 97.5 189 LEU B CA 1
ATOM 3369 C C . LEU B 1 189 ? -14.727 -14.32 -7.801 1 97.5 189 LEU B C 1
ATOM 3371 O O . LEU B 1 189 ? -14.578 -15.367 -7.172 1 97.5 189 LEU B O 1
ATOM 3375 N N . MET B 1 190 ? -14.82 -13.164 -7.199 1 96.88 190 MET B N 1
ATOM 3376 C CA . MET B 1 190 ? -14.758 -13.055 -5.746 1 96.8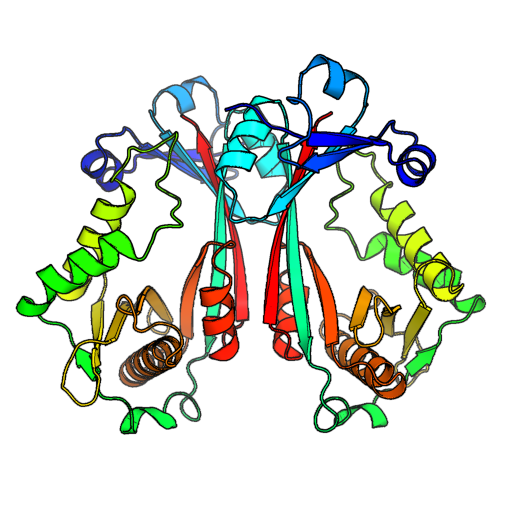8 190 MET B CA 1
ATOM 3377 C C . MET B 1 190 ? -15.969 -13.711 -5.094 1 96.88 190 MET B C 1
ATOM 3379 O O . MET B 1 190 ? -15.844 -14.336 -4.039 1 96.88 190 MET B O 1
ATOM 3383 N N . SER B 1 191 ? -17.078 -13.547 -5.719 1 95.88 191 SER B N 1
ATOM 3384 C CA . SER B 1 191 ? -18.281 -14.203 -5.211 1 95.88 191 SER B CA 1
ATOM 3385 C C . SER B 1 191 ? -18.156 -15.719 -5.238 1 95.88 191 SER B C 1
ATOM 3387 O O . SER B 1 191 ? -18.516 -16.391 -4.273 1 95.88 191 SER B O 1
ATOM 3389 N N . VAL B 1 192 ? -17.609 -16.188 -6.336 1 96.5 192 VAL B N 1
ATOM 3390 C CA . VAL B 1 192 ? -17.406 -17.625 -6.488 1 96.5 192 VAL B CA 1
ATOM 3391 C C . VAL B 1 192 ? -16.406 -18.109 -5.453 1 96.5 192 VAL B C 1
ATOM 3393 O O . VAL B 1 192 ? -16.578 -19.172 -4.859 1 96.5 192 VAL B O 1
ATOM 3396 N N . ALA B 1 193 ? -15.352 -17.359 -5.215 1 97.44 193 ALA B N 1
ATOM 3397 C CA . ALA B 1 193 ? -14.352 -17.703 -4.203 1 97.44 193 ALA B CA 1
ATOM 3398 C C . ALA B 1 193 ? -14.977 -17.75 -2.812 1 97.44 193 ALA B C 1
ATOM 3400 O O . ALA B 1 193 ? -14.711 -18.688 -2.041 1 97.44 193 ALA B O 1
ATOM 3401 N N . LYS B 1 194 ? -15.805 -16.766 -2.48 1 96.38 194 LYS B N 1
ATOM 3402 C CA . LYS B 1 194 ? -16.5 -16.734 -1.194 1 96.38 194 LYS B CA 1
ATOM 3403 C C . LYS B 1 194 ? -17.406 -17.953 -1.028 1 96.38 194 LYS B C 1
ATOM 3405 O O . LYS B 1 194 ? -17.453 -18.547 0.044 1 96.38 194 LYS B O 1
ATOM 3410 N N . TYR B 1 195 ? -18.094 -18.234 -2.096 1 95.38 195 TYR B N 1
ATOM 3411 C CA . TYR B 1 195 ? -19 -19.375 -2.07 1 95.38 195 TYR B CA 1
ATOM 3412 C C . TYR B 1 195 ? -18.234 -20.672 -1.812 1 95.38 195 TYR B C 1
ATOM 3414 O O . TYR B 1 195 ? -18.656 -21.5 -1.007 1 95.38 195 TYR B O 1
ATOM 3422 N N . TRP B 1 196 ? -17.141 -20.844 -2.52 1 96.19 196 TRP B N 1
ATOM 3423 C CA . TRP B 1 196 ? -16.281 -22 -2.299 1 96.19 196 TRP B CA 1
ATOM 3424 C C . TRP B 1 196 ? -15.867 -22.109 -0.834 1 96.19 196 TRP B C 1
ATOM 3426 O O . TRP B 1 196 ? -15.938 -23.188 -0.236 1 96.19 196 TRP B O 1
ATOM 3436 N N . CYS B 1 197 ? -15.43 -21.047 -0.2 1 96.81 197 CYS B N 1
ATOM 3437 C CA . CYS B 1 197 ? -15.031 -21.031 1.204 1 96.81 197 CYS B CA 1
ATOM 3438 C C . CYS B 1 197 ? -16.188 -21.453 2.104 1 96.81 197 CYS B C 1
ATOM 3440 O O . CYS B 1 197 ? -15.992 -22.25 3.029 1 96.81 197 CYS B O 1
ATOM 3442 N N . GLN B 1 198 ? -17.312 -20.922 1.806 1 94.62 198 GLN B N 1
ATOM 3443 C CA . GLN B 1 198 ? -18.5 -21.266 2.586 1 94.62 198 GLN B CA 1
ATOM 3444 C C . GLN B 1 198 ? -18.766 -22.781 2.533 1 94.62 198 GLN B C 1
ATOM 3446 O O . GLN B 1 198 ? -19.031 -23.406 3.564 1 94.62 198 GLN B O 1
ATOM 3451 N N . GLN B 1 199 ? -18.75 -23.297 1.347 1 93.75 199 GLN B N 1
ATOM 3452 C CA . GLN B 1 199 ? -19.016 -24.734 1.157 1 93.75 199 GLN B CA 1
ATOM 3453 C C . GLN B 1 199 ? -18 -25.578 1.93 1 93.75 199 GLN B C 1
ATOM 3455 O O . GLN B 1 199 ? -18.344 -26.672 2.4 1 93.75 199 GLN B O 1
ATOM 3460 N N . GLN B 1 200 ? -16.859 -25.031 2.131 1 94.69 200 GLN B N 1
ATOM 3461 C CA . GLN B 1 200 ? -15.805 -25.766 2.809 1 94.69 200 GLN B CA 1
ATOM 3462 C C . GLN B 1 200 ? -15.805 -25.484 4.309 1 94.69 200 GLN B C 1
ATOM 3464 O O . GLN B 1 200 ? -14.969 -26 5.047 1 94.69 200 GLN B O 1
ATOM 3469 N N . GLY B 1 201 ? -16.703 -24.625 4.762 1 94.38 201 GLY B N 1
ATOM 3470 C CA . GLY B 1 201 ? -16.797 -24.281 6.172 1 94.38 201 GLY B CA 1
ATOM 3471 C C . GLY B 1 201 ? -15.688 -23.359 6.645 1 94.38 201 GLY B C 1
ATOM 3472 O O . GLY B 1 201 ? -15.289 -23.406 7.809 1 94.38 201 GLY B O 1
ATOM 3473 N N . LEU B 1 202 ? -15.117 -22.609 5.746 1 96.75 202 LEU B N 1
ATOM 3474 C CA . LEU B 1 202 ? -14.039 -21.688 6.066 1 96.75 202 LEU B CA 1
ATOM 3475 C C . LEU B 1 202 ? -14.594 -20.328 6.48 1 96.75 202 LEU B C 1
ATOM 3477 O O . LEU B 1 202 ? -15.641 -19.891 5.984 1 96.75 202 LEU B O 1
ATOM 3481 N N . SER B 1 203 ? -13.898 -19.562 7.328 1 97.06 203 SER B N 1
ATOM 3482 C CA . SER B 1 203 ? -14.414 -18.312 7.875 1 97.06 203 SER B CA 1
ATOM 3483 C C . SER B 1 203 ? -13.641 -17.109 7.336 1 97.06 203 SER B C 1
ATOM 3485 O O . SER B 1 203 ? -14.078 -15.977 7.484 1 97.06 203 SER B O 1
ATOM 3487 N N . THR B 1 204 ? -12.453 -17.422 6.734 1 98.06 204 THR B N 1
ATOM 3488 C CA . THR B 1 204 ? -11.609 -16.312 6.32 1 98.06 204 THR B CA 1
ATOM 3489 C C . THR B 1 204 ? -10.938 -16.609 4.98 1 98.06 204 THR B C 1
ATOM 3491 O O . THR B 1 204 ? -10.453 -17.719 4.762 1 98.06 204 THR B O 1
ATOM 3494 N N . LEU B 1 205 ? -10.93 -15.672 4.086 1 98.44 205 LEU B N 1
ATOM 3495 C CA . LEU B 1 205 ? -10.242 -15.734 2.801 1 98.44 205 LEU B CA 1
ATOM 3496 C C . LEU B 1 205 ? -9.211 -14.617 2.678 1 98.44 205 LEU B C 1
ATOM 3498 O O . LEU B 1 205 ? -9.531 -13.445 2.916 1 98.44 205 LEU B O 1
ATOM 3502 N N . TYR B 1 206 ? -8.008 -14.984 2.383 1 98.75 206 TYR B N 1
ATOM 3503 C CA . TYR B 1 206 ? -6.949 -14.008 2.152 1 98.75 206 TYR B CA 1
ATOM 3504 C C . TYR B 1 206 ? -6.652 -13.867 0.664 1 98.75 206 TYR B C 1
ATOM 3506 O O . TYR B 1 206 ? -6.809 -14.82 -0.1 1 98.75 206 TYR B O 1
ATOM 3514 N N . VAL B 1 207 ? -6.273 -12.719 0.29 1 98.62 207 VAL B N 1
ATOM 3515 C CA . VAL B 1 207 ? -5.809 -12.492 -1.074 1 98.62 207 VAL B CA 1
ATOM 3516 C C . VAL B 1 207 ? -4.754 -11.383 -1.084 1 98.62 207 VAL B C 1
ATOM 3518 O O . VAL B 1 207 ? -4.93 -10.352 -0.44 1 98.62 207 VAL B O 1
ATOM 3521 N N . ALA B 1 208 ? -3.699 -11.641 -1.801 1 97.88 208 ALA B N 1
ATOM 3522 C CA . ALA B 1 208 ? -2.615 -10.664 -1.914 1 97.88 208 ALA B CA 1
ATOM 3523 C C . ALA B 1 208 ? -2.477 -10.164 -3.348 1 97.88 208 ALA B C 1
ATOM 3525 O O . ALA B 1 208 ? -2.889 -10.844 -4.293 1 97.88 208 ALA B O 1
ATOM 3526 N N . THR B 1 209 ? -2.004 -9.008 -3.48 1 97.25 209 THR B N 1
ATOM 3527 C CA . THR B 1 209 ? -1.667 -8.438 -4.781 1 97.25 209 THR B CA 1
ATOM 3528 C C . THR B 1 209 ? -0.521 -7.441 -4.652 1 97.25 209 THR B C 1
ATOM 3530 O O . THR B 1 209 ? -0.104 -7.105 -3.541 1 97.25 209 THR B O 1
ATOM 3533 N N . GLN B 1 210 ? -0.002 -7.098 -5.758 1 96.94 210 GLN B N 1
ATOM 3534 C CA . GLN B 1 210 ? 1.008 -6.047 -5.77 1 96.94 210 GLN B CA 1
ATOM 3535 C C . GLN B 1 210 ? 0.41 -4.707 -5.344 1 96.94 210 GLN B C 1
ATOM 3537 O O . GLN B 1 210 ? -0.728 -4.391 -5.695 1 96.94 210 GLN B O 1
ATOM 3542 N N . ILE B 1 211 ? 1.194 -3.902 -4.641 1 97.12 211 ILE B N 1
ATOM 3543 C CA . ILE B 1 211 ? 0.748 -2.59 -4.184 1 97.12 211 ILE B CA 1
ATOM 3544 C C . ILE B 1 211 ? 0.398 -1.717 -5.387 1 97.12 211 ILE B C 1
ATOM 3546 O O . ILE B 1 211 ? -0.516 -0.891 -5.316 1 97.12 211 ILE B O 1
ATOM 3550 N N . SER B 1 212 ? 0.947 -1.939 -6.504 1 95 212 SER B N 1
ATOM 3551 C CA . SER B 1 212 ? 0.71 -1.153 -7.711 1 95 212 SER B CA 1
ATOM 3552 C C . SER B 1 212 ? -0.583 -1.576 -8.398 1 95 212 SER B C 1
ATOM 3554 O O . SER B 1 212 ? -1.064 -0.888 -9.305 1 95 212 SER B O 1
ATOM 3556 N N . ASN B 1 213 ? -1.092 -2.693 -8.055 1 95.44 213 ASN B N 1
ATOM 3557 C CA . ASN B 1 213 ? -2.295 -3.217 -8.695 1 95.44 213 ASN B CA 1
ATOM 3558 C C . ASN B 1 213 ? -3.559 -2.615 -8.094 1 95.44 213 ASN B C 1
ATOM 3560 O O . ASN B 1 213 ? -4.309 -3.307 -7.398 1 95.44 213 ASN B O 1
ATOM 3564 N N . ILE B 1 214 ? -3.852 -1.411 -8.43 1 96.12 214 ILE B N 1
ATOM 3565 C CA . ILE B 1 214 ? -4.93 -0.625 -7.836 1 96.12 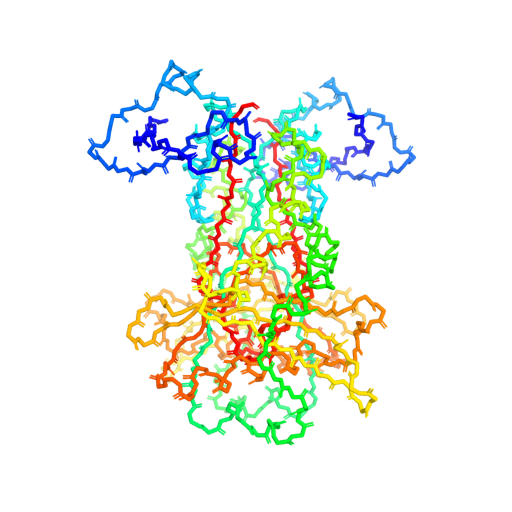214 ILE B CA 1
ATOM 3566 C C . ILE B 1 214 ? -6.277 -1.266 -8.164 1 96.12 214 ILE B C 1
ATOM 3568 O O . ILE B 1 214 ? -7.164 -1.322 -7.309 1 96.12 214 ILE B O 1
ATOM 3572 N N . ALA B 1 215 ? -6.41 -1.747 -9.383 1 94.94 215 ALA B N 1
ATOM 3573 C CA . ALA B 1 215 ? -7.656 -2.381 -9.797 1 94.94 215 ALA B CA 1
ATOM 3574 C C . ALA B 1 215 ? -7.996 -3.564 -8.891 1 94.94 215 ALA B C 1
ATOM 3576 O O . ALA B 1 215 ? -9.141 -3.715 -8.461 1 94.94 215 ALA B O 1
ATOM 3577 N N . ALA B 1 216 ? -7.008 -4.371 -8.625 1 96.38 216 ALA B N 1
ATOM 3578 C CA . ALA B 1 216 ? -7.223 -5.523 -7.746 1 96.38 216 ALA B CA 1
ATOM 3579 C C . ALA B 1 216 ? -7.555 -5.078 -6.324 1 96.38 216 ALA B C 1
ATOM 3581 O O . ALA B 1 216 ? -8.453 -5.625 -5.691 1 96.38 216 ALA B O 1
ATOM 3582 N N . SER B 1 217 ? -6.824 -4.109 -5.844 1 97.56 217 SER B N 1
ATOM 3583 C CA . SER B 1 217 ? -7.082 -3.609 -4.496 1 97.56 217 SER B CA 1
ATOM 3584 C C . SER B 1 217 ? -8.508 -3.1 -4.359 1 97.56 217 SER B C 1
ATOM 3586 O O . SER B 1 217 ? -9.18 -3.365 -3.355 1 97.56 217 SER B O 1
ATOM 3588 N N . ARG B 1 218 ? -8.977 -2.385 -5.324 1 97.56 218 ARG B N 1
ATOM 3589 C CA . ARG B 1 218 ? -10.344 -1.886 -5.312 1 97.56 218 ARG B CA 1
ATOM 3590 C C . ARG B 1 218 ? -11.352 -3.035 -5.344 1 97.56 218 ARG B C 1
ATOM 3592 O O . ARG B 1 218 ? -12.352 -3.012 -4.625 1 97.56 218 ARG B O 1
ATOM 3599 N N . LEU B 1 219 ? -11.039 -3.986 -6.16 1 96.75 219 LEU B N 1
ATOM 3600 C CA . LEU B 1 219 ? -11.898 -5.16 -6.25 1 96.75 219 LEU B CA 1
ATOM 3601 C C . LEU B 1 219 ? -12.047 -5.832 -4.891 1 96.75 219 LEU B C 1
ATOM 3603 O O . LEU B 1 219 ? -13.164 -6.117 -4.453 1 96.75 219 LEU B O 1
ATOM 3607 N N . TYR B 1 220 ? -10.914 -6.074 -4.246 1 97.75 220 TYR B N 1
ATOM 3608 C CA . TYR B 1 220 ? -10.938 -6.805 -2.982 1 97.75 220 TYR B CA 1
ATOM 3609 C C . TYR B 1 220 ? -11.617 -5.984 -1.891 1 97.75 220 TYR B C 1
ATOM 3611 O O . TYR B 1 220 ? -12.391 -6.523 -1.094 1 97.75 220 TYR B O 1
ATOM 3619 N N . THR B 1 221 ? -11.344 -4.715 -1.925 1 96.94 221 THR B N 1
ATOM 3620 C CA . THR B 1 221 ? -12 -3.822 -0.976 1 96.94 221 THR B CA 1
ATOM 3621 C C . THR B 1 221 ? -13.508 -3.803 -1.204 1 96.94 221 THR B C 1
ATOM 3623 O O . THR B 1 221 ? -14.281 -3.939 -0.258 1 96.94 221 THR B O 1
ATOM 3626 N N . GLN B 1 222 ? -13.906 -3.662 -2.389 1 95.38 222 GLN B N 1
ATOM 3627 C CA . GLN B 1 222 ? -15.328 -3.621 -2.727 1 95.38 222 GLN B CA 1
ATOM 3628 C C . GLN B 1 222 ? -16 -4.953 -2.424 1 95.38 222 GLN B C 1
ATOM 3630 O O . GLN B 1 222 ? -17.234 -5.02 -2.301 1 95.38 222 GLN B O 1
ATOM 3635 N N . SER B 1 223 ? -15.234 -5.98 -2.34 1 94.5 223 SER B N 1
ATOM 3636 C CA . SER B 1 223 ? -15.758 -7.305 -2.014 1 94.5 223 SER B CA 1
ATOM 3637 C C . SER B 1 223 ? -15.875 -7.496 -0.505 1 94.5 223 SER B C 1
ATOM 3639 O O . SER B 1 223 ? -16.281 -8.562 -0.039 1 94.5 223 SER B O 1
ATOM 3641 N N . GLY B 1 224 ? -15.453 -6.504 0.225 1 94.75 224 GLY B N 1
ATOM 3642 C CA . GLY B 1 224 ? -15.625 -6.543 1.669 1 94.75 224 GLY B CA 1
ATOM 3643 C C . GLY B 1 224 ? -14.344 -6.852 2.416 1 94.75 224 GLY B C 1
ATOM 3644 O O . GLY B 1 224 ? -14.352 -7.043 3.633 1 94.75 224 GLY B O 1
ATOM 3645 N N . ALA B 1 225 ? -13.234 -6.883 1.716 1 97.44 225 ALA B N 1
ATOM 3646 C CA . ALA B 1 225 ? -11.969 -7.211 2.363 1 97.44 225 ALA B CA 1
ATOM 3647 C C . ALA B 1 225 ? -11.328 -5.973 2.988 1 97.44 225 ALA B C 1
ATOM 3649 O O . ALA B 1 225 ? -11.602 -4.848 2.562 1 97.44 225 ALA B O 1
ATOM 3650 N N . LEU B 1 226 ? -10.523 -6.184 4.004 1 97.88 226 LEU B N 1
ATOM 3651 C CA . LEU B 1 226 ? -9.703 -5.145 4.621 1 97.88 226 LEU B CA 1
ATOM 3652 C C . LEU B 1 226 ? -8.219 -5.48 4.516 1 97.88 226 LEU B C 1
ATOM 3654 O O . LEU B 1 226 ? -7.852 -6.656 4.48 1 97.88 226 LEU B O 1
ATOM 3658 N N . ILE B 1 227 ? -7.434 -4.465 4.488 1 98.44 227 ILE B N 1
ATOM 3659 C CA . ILE B 1 227 ? -5.992 -4.688 4.445 1 98.44 227 ILE B CA 1
ATOM 3660 C C . ILE B 1 227 ? -5.539 -5.383 5.727 1 98.44 227 ILE B C 1
ATOM 3662 O O . ILE B 1 227 ? -5.895 -4.961 6.828 1 98.44 227 ILE B O 1
ATOM 3666 N N . ASP B 1 228 ? -4.844 -6.438 5.523 1 98.5 228 ASP B N 1
ATOM 3667 C CA . ASP B 1 228 ? -4.324 -7.195 6.656 1 98.5 228 ASP B CA 1
ATOM 3668 C C . ASP B 1 228 ? -2.861 -6.848 6.926 1 98.5 228 ASP B C 1
ATOM 3670 O O . ASP B 1 228 ? -2.457 -6.688 8.078 1 98.5 228 ASP B O 1
ATOM 3674 N N . SER B 1 229 ? -2.094 -6.75 5.926 1 98.44 229 SER B N 1
ATOM 3675 C CA . SER B 1 229 ? -0.674 -6.434 6.051 1 98.44 229 SER B CA 1
ATOM 3676 C C . SER B 1 229 ? -0.111 -5.895 4.738 1 98.44 229 SER B C 1
ATOM 3678 O O . SER B 1 229 ? -0.731 -6.039 3.684 1 98.44 229 SER B O 1
ATOM 3680 N N . THR B 1 230 ? 0.97 -5.199 4.859 1 98.38 230 THR B N 1
ATOM 3681 C CA . THR B 1 230 ? 1.746 -4.734 3.717 1 98.38 230 THR B CA 1
ATOM 3682 C C . THR B 1 230 ? 3.223 -5.082 3.889 1 98.38 230 THR B C 1
ATOM 3684 O O . THR B 1 230 ? 3.758 -5.004 4.996 1 98.38 230 THR B O 1
ATOM 3687 N N . THR B 1 231 ? 3.83 -5.5 2.809 1 98.56 231 THR B N 1
ATOM 3688 C CA . THR B 1 231 ? 5.227 -5.914 2.836 1 98.56 231 THR B CA 1
ATOM 3689 C C . THR B 1 231 ? 5.957 -5.445 1.58 1 98.56 231 THR B C 1
ATOM 3691 O O . THR B 1 231 ? 5.324 -5.094 0.583 1 98.56 231 THR B O 1
ATOM 3694 N N . TYR B 1 232 ? 7.234 -5.363 1.718 1 98.5 232 TYR B N 1
ATOM 3695 C CA . TYR B 1 232 ? 8.109 -5.074 0.585 1 98.5 232 TYR B CA 1
ATOM 3696 C C . TYR B 1 232 ? 9.047 -6.242 0.308 1 98.5 232 TYR B C 1
ATOM 3698 O O . TYR B 1 232 ? 9.594 -6.84 1.237 1 98.5 232 TYR B O 1
ATOM 3706 N N . TRP B 1 233 ? 9.156 -6.582 -0.943 1 98.25 233 TRP B N 1
ATOM 3707 C CA . TRP B 1 233 ? 10.18 -7.504 -1.413 1 98.25 233 TRP B CA 1
ATOM 3708 C C . TRP B 1 233 ? 11.445 -6.754 -1.807 1 98.25 233 TRP B C 1
ATOM 3710 O O . TRP B 1 233 ? 11.398 -5.824 -2.619 1 98.25 233 TRP B O 1
ATOM 3720 N N . LEU B 1 234 ? 12.508 -7.121 -1.209 1 98.56 234 LEU B N 1
ATOM 3721 C CA . LEU B 1 234 ? 13.836 -6.637 -1.576 1 98.56 234 LEU B CA 1
ATOM 3722 C C . LEU B 1 234 ? 14.711 -7.781 -2.084 1 98.56 234 LEU B C 1
ATOM 3724 O O . LEU B 1 234 ? 14.719 -8.867 -1.502 1 98.56 234 LEU B O 1
ATOM 3728 N N . TYR B 1 235 ? 15.383 -7.469 -3.16 1 98.44 235 TYR B N 1
ATOM 3729 C CA . TYR B 1 235 ? 16.234 -8.508 -3.742 1 98.44 235 TYR B CA 1
ATOM 3730 C C . TYR B 1 235 ? 17.672 -8.039 -3.834 1 98.44 235 TYR B C 1
ATOM 3732 O O . TYR B 1 235 ? 17.938 -6.844 -3.984 1 98.44 235 TYR B O 1
ATOM 3740 N N . ARG B 1 236 ? 18.547 -8.961 -3.684 1 97.88 236 ARG B N 1
ATOM 3741 C CA . ARG B 1 236 ? 19.969 -8.773 -3.924 1 97.88 236 ARG B CA 1
ATOM 3742 C C . ARG B 1 236 ? 20.484 -9.773 -4.957 1 97.88 236 ARG B C 1
ATOM 3744 O O . ARG B 1 236 ? 20.219 -10.969 -4.859 1 97.88 236 ARG B O 1
ATOM 3751 N N . GLY B 1 237 ? 21.281 -9.297 -5.871 1 92.62 237 GLY B N 1
ATOM 3752 C CA . GLY B 1 237 ? 21.891 -10.133 -6.895 1 92.62 237 GLY B CA 1
ATOM 3753 C C . GLY B 1 237 ? 22 -9.445 -8.242 1 92.62 237 GLY B C 1
ATOM 3754 O O . GLY B 1 237 ? 21.406 -8.383 -8.453 1 92.62 237 GLY B O 1
#

Foldseek 3Di:
DFFFWDWAFDVVVCVLQVWRETETDGDPPGDTDDLVVVVVGLKYKYKFFPVPVVVVVVVVVSAWDFQFKKWKWKAFQDPPPLAPCLVVWAKDWDAQVCLVVQLQQQLPFPPPDSQDPPSGDPSSNSNVRSVVVNCQSVCNRFNTKMFTADPVRHTFWIWTKHDDDLAEIEIDDTGTGPPNPPVCVLVNRSSVVSVVSVVSNHTMYMYMDTPPPVVVVVSCVVNPIDTDGMITMIMHD/DFFFWDWAFDVVVCVLQVWRETETDGDPPGDTDDLVVVVVGLKYKYKFFPVPVVVVVNVVVSAWDFQFKKWKKKAFQDPPPLAPCLVVWAKDWDAQVCLVVQLQQQLPFPPPDSQDPPSGDPSSNSNVRSVVVNCQSVCNRFNTKMFTADPVRHTFWIWTKHDDDLAEIEIDDTGTGPPNPPVCVLVNRSSVVSVVSVVSNHTMYMYMDTPPPVVVVVSCVVNPIDTDGMITMIMHD

Sequence (474 aa):
MSVLANINYLEWESDFFSLNTGRLEFSAQAPVLTQDRLEQFTVVHAKVASYDLLLIDNLTQLGFQFAEGEIDFKLPIGTENACENIAEIHFRTANETDIPLLMTTASAAFVQSRFRAPWYQEGDSSRFYALWVKKAVLGTFDDSCLLTMDRENKVTGFVTLRRISESEARVGLLAVMPNRTGQGIGKQLMSVAKYWCQQQGLSTLYVATQISNIAASRLYTQSGALIDSTTYWLYRGMSVLANINYLEWESDFFSLNTGRLEFSAQAPVLTQDRLEQFTVVHAKVASYDLLLIDNLTQLGFQFAEGEIDFKLPIGTENACENIAEIHFRTANETDIPLLMTTASAAFVQSRFRAPWYQEGDSSRFYALWVKKAVLGTFDDSCLLTMDRENKVTGFVTLRRISESEARVGLLAVMPNRTGQGIGKQLMSVAKYWCQQQGLSTLYVATQISNIAASRLYTQSGALIDSTTYWLYRG

Nearest PDB structures (foldseek):
  2ft0-assembly1_B  TM=9.705E-01  e=4.996E-30  Escherichia coli CFT073
  6wqb-assembly1_A  TM=6.389E-01  e=7.036E-13  Legionella hackeliae
  6wqc-assembly1_A  TM=6.476E-01  e=1.152E-12  Legionella hackeliae
  7wx7-assembly1_A  TM=6.678E-01  e=4.750E-12  Legionella pneumophila
  7wx5-assembly1_A  TM=6.640E-01  e=7.310E-12  Legionella pneumophila